Protein AF-A0A1V5PJU8-F1 (afdb_monomer)

Mean predicted aligned error: 11.78 Å

Secondary structure (DSSP, 8-state):
-EEEEEEEEEEEEEEEEEEEEEEETTEEEEEEEEEEEEEEEEEEEEEEE--TTS-HHHHHHH----GGG-----GGGGTTS--PPP-S-TTTTHHHHHHHHHHHHHHHHHHHTTTSEEEPPTTTTTTT---S-SEEEEEE--EEEEEEEETTEEEEEEEETTT--EEE--PPPHHHHHHHHHHHHHHHHHHHHHH----HHHHHHHHHHHHHHHHHHHHHHHHHHHHHHTT-S-HHHHHHHHH-HHHHHHHHHHHHHHTTS---SHHHHHHHHHHHHHHHHHHHHHHHHHH--HHHHHHHHHHHHHHHHHHHHHHHHHHHHHH-TTTS-TTHHHHHHHHHHHHHHHHHHHHHH--SSTHHHHHHHHHHHHHHHHHHHHHHHHHHHHT-BPPP------S-S--

Structure (mmCIF, N/CA/C/O backbone):
data_AF-A0A1V5PJU8-F1
#
_entry.id   AF-A0A1V5PJU8-F1
#
loop_
_atom_site.group_PDB
_atom_site.id
_atom_site.type_symbol
_atom_site.label_atom_id
_atom_site.label_alt_id
_atom_site.label_comp_id
_atom_site.label_asym_id
_atom_site.label_entity_id
_atom_site.label_seq_id
_atom_site.pdbx_PDB_ins_code
_atom_site.Cartn_x
_atom_site.Cartn_y
_atom_site.Cartn_z
_atom_site.occupancy
_atom_site.B_iso_or_equiv
_atom_site.auth_seq_id
_atom_site.auth_comp_id
_atom_site.auth_asym_id
_atom_site.auth_atom_id
_atom_site.pdbx_PDB_model_num
ATOM 1 N N . MET A 1 1 ? -4.504 -4.049 -24.597 1.00 89.31 1 MET A N 1
ATOM 2 C CA . MET A 1 1 ? -4.146 -2.820 -23.858 1.00 89.31 1 MET A CA 1
ATOM 3 C C . MET A 1 1 ? -2.876 -2.240 -24.452 1.00 89.31 1 MET A C 1
ATOM 5 O O . MET A 1 1 ? -1.983 -3.038 -24.724 1.00 89.31 1 MET A O 1
ATOM 9 N N . PRO A 1 2 ? -2.808 -0.923 -24.697 1.00 91.81 2 PRO A N 1
ATOM 10 C CA . PRO A 1 2 ? -1.622 -0.272 -25.250 1.00 91.81 2 PRO A CA 1
ATOM 11 C C . PRO A 1 2 ? -0.581 0.014 -24.148 1.00 91.81 2 PRO A C 1
ATOM 13 O O . PRO A 1 2 ? -0.944 0.320 -23.008 1.00 91.81 2 PRO A O 1
ATOM 16 N N . TYR A 1 3 ? 0.699 -0.153 -24.476 1.00 92.31 3 TYR A N 1
ATOM 17 C CA . TYR A 1 3 ? 1.843 -0.011 -23.575 1.00 92.31 3 TYR A CA 1
ATOM 18 C C . TYR A 1 3 ? 3.027 0.635 -24.297 1.00 92.31 3 TYR A C 1
ATOM 20 O O . TYR A 1 3 ? 3.319 0.312 -25.446 1.00 92.31 3 TYR A O 1
ATOM 28 N N . TRP A 1 4 ? 3.766 1.470 -23.573 1.00 93.56 4 TRP A N 1
ATOM 29 C CA . TRP A 1 4 ? 5.089 1.934 -23.966 1.00 93.56 4 TRP A CA 1
ATOM 30 C C . TRP A 1 4 ? 6.160 0.981 -23.443 1.00 93.56 4 TRP A C 1
ATOM 32 O O . TRP A 1 4 ? 6.187 0.659 -22.253 1.00 93.56 4 TRP A O 1
ATOM 42 N N . LEU A 1 5 ? 7.049 0.553 -24.334 1.00 93.19 5 LEU A N 1
ATOM 43 C CA . LEU A 1 5 ? 8.245 -0.220 -24.020 1.00 93.19 5 LEU A CA 1
ATOM 44 C C . LEU A 1 5 ? 9.469 0.680 -24.109 1.00 93.19 5 LEU A C 1
ATOM 46 O O . LEU A 1 5 ? 9.719 1.273 -25.158 1.00 93.19 5 LEU A O 1
ATOM 50 N N . TYR A 1 6 ? 10.223 0.763 -23.018 1.00 93.06 6 TYR A N 1
ATOM 51 C CA . TYR A 1 6 ? 11.446 1.548 -22.922 1.00 93.06 6 TYR A CA 1
ATOM 52 C C . TYR A 1 6 ? 12.653 0.618 -22.886 1.00 93.06 6 TYR A C 1
ATOM 54 O O . TYR A 1 6 ? 12.766 -0.215 -21.983 1.00 93.06 6 TYR A O 1
ATOM 62 N N . ASP A 1 7 ? 13.560 0.810 -23.838 1.00 92.81 7 ASP A N 1
ATOM 63 C CA . ASP A 1 7 ? 14.871 0.171 -23.840 1.00 92.81 7 ASP A CA 1
ATOM 64 C C . ASP A 1 7 ? 15.888 1.155 -23.251 1.00 92.81 7 ASP A C 1
ATOM 66 O O . ASP A 1 7 ? 15.986 2.304 -23.696 1.00 92.81 7 ASP A O 1
ATOM 70 N N . VAL A 1 8 ? 16.619 0.726 -22.223 1.00 92.12 8 VAL A N 1
ATOM 71 C CA . VAL A 1 8 ? 17.577 1.567 -21.494 1.00 92.12 8 VAL A CA 1
ATOM 72 C C . VAL A 1 8 ? 18.909 0.839 -21.377 1.00 92.12 8 VAL A C 1
ATOM 74 O O . VAL A 1 8 ? 18.978 -0.242 -20.791 1.00 92.12 8 VAL A O 1
ATOM 77 N N . SER A 1 9 ? 19.982 1.444 -21.878 1.00 90.19 9 SER A N 1
ATOM 78 C CA . SER A 1 9 ? 21.347 0.968 -21.668 1.00 90.19 9 SER A CA 1
ATOM 79 C C . SER A 1 9 ? 22.115 1.849 -20.683 1.00 90.19 9 SER A C 1
ATOM 81 O O . SER A 1 9 ? 22.091 3.079 -20.728 1.00 90.19 9 SER A O 1
ATOM 83 N N . ASN A 1 10 ? 22.829 1.190 -19.774 1.00 87.31 10 ASN A N 1
ATOM 84 C CA . ASN A 1 10 ? 23.699 1.802 -18.784 1.00 87.31 10 ASN A CA 1
ATOM 85 C C . ASN A 1 10 ? 25.120 1.295 -19.017 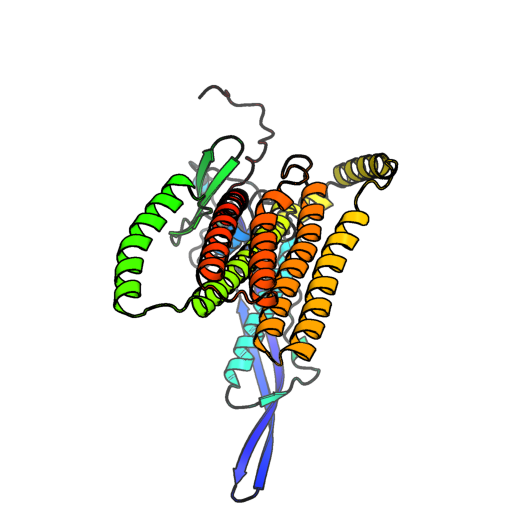1.00 87.31 10 ASN A C 1
ATOM 87 O O . ASN A 1 10 ? 25.461 0.156 -18.683 1.00 87.31 10 ASN A O 1
ATOM 91 N N . LYS A 1 11 ? 25.950 2.161 -19.602 1.00 86.44 11 LYS A N 1
ATOM 92 C CA . LYS A 1 11 ? 27.353 1.882 -19.919 1.00 86.44 11 LYS A CA 1
ATOM 93 C C . LYS A 1 11 ? 28.231 2.895 -19.203 1.00 86.44 11 LYS A C 1
ATOM 95 O O . LYS A 1 11 ? 28.068 4.095 -19.399 1.00 86.44 11 LYS A O 1
ATOM 100 N N . GLY A 1 12 ? 29.157 2.425 -18.375 1.00 83.81 12 GLY A N 1
ATOM 101 C CA . GLY A 1 12 ? 30.032 3.327 -17.634 1.00 83.81 12 GLY A CA 1
ATOM 102 C C . GLY A 1 12 ? 31.040 2.621 -16.742 1.00 83.81 12 GLY A C 1
ATOM 103 O O . GLY A 1 12 ? 30.863 1.467 -16.360 1.00 83.81 12 GLY A O 1
ATOM 104 N N . HIS A 1 13 ? 32.102 3.346 -16.406 1.00 83.31 13 HIS A N 1
ATOM 105 C CA . HIS A 1 13 ? 33.100 2.918 -15.435 1.00 83.31 13 HIS A CA 1
ATOM 106 C C . HIS A 1 13 ? 32.780 3.529 -14.073 1.00 83.31 13 HIS A C 1
ATOM 108 O O . HIS A 1 13 ? 32.611 4.747 -13.964 1.00 83.31 13 HIS A O 1
ATOM 114 N N . VAL A 1 14 ? 32.720 2.704 -13.030 1.00 82.50 14 VAL A N 1
ATOM 115 C CA . VAL A 1 14 ? 32.411 3.151 -11.669 1.00 82.50 14 VAL A CA 1
ATOM 116 C C . VAL A 1 14 ? 33.532 2.809 -10.721 1.00 82.50 14 VAL A C 1
ATOM 118 O O . VAL A 1 14 ? 34.069 1.703 -10.740 1.00 82.50 14 VAL A O 1
ATOM 121 N N . VAL A 1 15 ? 33.836 3.766 -9.847 1.00 81.88 15 VAL A N 1
ATOM 122 C CA . VAL A 1 15 ? 34.813 3.607 -8.778 1.00 81.88 15 VAL A CA 1
ATOM 123 C C . VAL A 1 15 ? 34.144 3.864 -7.431 1.00 81.88 15 VAL A C 1
ATOM 125 O O . VAL A 1 15 ? 33.597 4.944 -7.197 1.00 81.88 15 VAL A O 1
ATOM 128 N N . TYR A 1 16 ? 34.231 2.884 -6.536 1.00 82.31 16 TYR A N 1
ATOM 129 C CA . TYR A 1 16 ? 33.807 2.964 -5.141 1.00 82.31 16 TYR A CA 1
ATOM 130 C C . TYR A 1 16 ? 35.018 2.918 -4.208 1.00 82.31 16 TYR A C 1
ATOM 132 O O . TYR A 1 16 ? 36.013 2.256 -4.495 1.00 82.31 16 TYR A O 1
ATOM 140 N N . GLY A 1 17 ? 34.925 3.595 -3.062 1.00 84.81 17 GLY A N 1
ATOM 141 C CA . GLY A 1 17 ? 35.844 3.339 -1.955 1.00 84.81 17 GLY A CA 1
ATOM 142 C C . GLY A 1 17 ? 35.360 2.117 -1.182 1.00 84.81 17 GLY A C 1
ATOM 143 O O . GLY A 1 17 ? 34.199 2.082 -0.782 1.00 84.81 17 GLY A O 1
ATOM 144 N N . GLY A 1 18 ? 36.214 1.118 -0.987 1.00 86.31 18 GLY A N 1
ATOM 145 C CA . GLY A 1 18 ? 35.917 -0.056 -0.171 1.00 86.31 18 GLY A CA 1
ATOM 146 C C . GLY A 1 18 ? 36.742 -0.052 1.107 1.00 86.31 18 GLY A C 1
ATOM 147 O O . GLY A 1 18 ? 37.959 0.111 1.052 1.00 86.31 18 GLY A O 1
ATOM 148 N N . GLU A 1 19 ? 36.106 -0.268 2.252 1.00 89.44 19 GLU A N 1
ATOM 149 C CA . GLU A 1 19 ? 36.804 -0.475 3.522 1.00 89.44 19 GLU A CA 1
ATOM 150 C C . GLU A 1 19 ? 36.589 -1.894 4.034 1.00 89.44 19 GLU A C 1
ATOM 152 O O . GLU A 1 19 ? 35.493 -2.454 3.946 1.00 89.44 19 GLU A O 1
ATOM 157 N N . LYS A 1 20 ? 37.656 -2.497 4.562 1.00 89.19 20 LYS A N 1
ATOM 158 C CA . LYS A 1 20 ? 37.583 -3.796 5.227 1.00 89.19 20 LYS A CA 1
ATOM 159 C C . LYS A 1 20 ? 38.295 -3.727 6.564 1.00 89.19 20 LYS A C 1
ATOM 161 O O . LYS A 1 20 ? 39.519 -3.635 6.628 1.00 89.19 20 LYS A O 1
ATOM 166 N N . THR A 1 21 ? 37.520 -3.809 7.637 1.00 89.00 21 THR A N 1
ATOM 167 C CA . THR A 1 21 ? 38.063 -3.828 8.992 1.00 89.00 21 THR A CA 1
ATOM 168 C C . THR A 1 21 ? 38.253 -5.261 9.468 1.00 89.00 21 THR A C 1
ATOM 170 O O . THR A 1 21 ? 37.329 -6.074 9.433 1.00 89.00 21 THR A O 1
ATOM 173 N N . HIS A 1 22 ? 39.456 -5.579 9.935 1.00 89.88 22 HIS A N 1
ATOM 174 C CA . HIS A 1 22 ? 39.769 -6.867 10.539 1.00 89.88 22 HIS A CA 1
ATOM 175 C C . HIS A 1 22 ? 40.606 -6.682 11.809 1.00 89.88 22 HIS A C 1
ATOM 177 O O . HIS A 1 22 ? 41.333 -5.701 11.973 1.00 89.88 22 HIS A O 1
ATOM 183 N N . ARG A 1 23 ? 40.488 -7.628 12.746 1.00 90.06 23 ARG A N 1
ATOM 184 C CA . ARG A 1 23 ? 41.245 -7.603 14.002 1.00 90.06 23 ARG A CA 1
ATOM 185 C C . ARG A 1 23 ? 42.467 -8.503 13.891 1.00 90.06 23 ARG A C 1
ATOM 187 O O . ARG A 1 23 ? 42.339 -9.679 13.558 1.00 90.06 23 ARG A O 1
ATOM 194 N N . LYS A 1 24 ? 43.640 -7.969 14.226 1.00 91.31 24 LYS A N 1
ATOM 195 C CA . LYS A 1 24 ? 44.894 -8.726 14.306 1.00 91.31 24 LYS A CA 1
ATOM 196 C C . LYS A 1 24 ? 45.537 -8.479 15.671 1.00 91.31 24 LYS A C 1
ATOM 198 O O . LYS A 1 24 ? 46.161 -7.446 15.896 1.00 91.31 24 LYS A O 1
ATOM 203 N N . GLY A 1 25 ? 45.345 -9.423 16.596 1.00 90.44 25 GLY A N 1
ATOM 204 C CA . GLY A 1 25 ? 45.748 -9.271 18.001 1.00 90.44 25 GLY A CA 1
ATOM 205 C C . GLY A 1 25 ? 44.937 -8.178 18.708 1.00 90.44 25 GLY A C 1
ATOM 206 O O . GLY A 1 25 ? 43.703 -8.230 18.719 1.00 90.44 25 GLY A O 1
ATOM 207 N N . ASP A 1 26 ? 45.629 -7.176 19.250 1.00 90.31 26 ASP A N 1
ATOM 208 C CA . ASP A 1 26 ? 45.021 -6.004 19.904 1.00 90.31 26 ASP A CA 1
ATOM 209 C C . ASP A 1 26 ? 44.732 -4.842 18.944 1.00 90.31 26 ASP A C 1
ATOM 211 O O . ASP A 1 26 ? 44.120 -3.850 19.335 1.00 90.31 26 ASP A O 1
ATOM 215 N N . TYR A 1 27 ? 45.122 -4.967 17.673 1.00 88.88 27 TYR A N 1
ATOM 216 C CA . TYR A 1 27 ? 44.915 -3.927 16.671 1.00 88.88 27 TYR A CA 1
ATOM 217 C C . TYR A 1 27 ? 43.628 -4.159 15.877 1.00 88.88 27 TYR A C 1
ATOM 219 O O . TYR A 1 27 ? 43.361 -5.264 15.391 1.00 88.88 27 TYR A O 1
ATOM 227 N N . LEU A 1 28 ? 42.860 -3.083 15.708 1.00 89.25 28 LEU A N 1
ATOM 228 C CA . LEU A 1 28 ? 41.808 -2.967 14.705 1.00 89.25 28 LEU A CA 1
ATOM 229 C C . LEU A 1 28 ? 42.429 -2.311 13.466 1.00 89.25 28 LEU A C 1
ATOM 231 O O . LEU A 1 28 ? 42.835 -1.153 13.528 1.00 89.25 28 LEU A O 1
ATOM 235 N N . ILE A 1 29 ? 42.557 -3.065 12.376 1.00 88.19 29 ILE A N 1
ATOM 236 C CA . ILE A 1 29 ? 43.159 -2.593 11.124 1.00 88.19 29 ILE A CA 1
ATOM 237 C C . ILE A 1 29 ? 42.033 -2.381 10.115 1.00 88.19 29 ILE A C 1
ATOM 239 O O . ILE A 1 29 ? 41.225 -3.285 9.897 1.00 88.19 29 ILE A O 1
ATOM 243 N N . THR A 1 30 ? 41.983 -1.196 9.510 1.00 90.56 30 THR A N 1
ATOM 244 C CA . THR A 1 30 ? 41.060 -0.871 8.416 1.00 90.56 30 THR A CA 1
ATOM 245 C C . THR A 1 30 ? 41.864 -0.724 7.134 1.00 90.56 30 THR A C 1
ATOM 247 O O . THR A 1 30 ? 42.655 0.207 7.000 1.00 90.56 30 THR A O 1
ATOM 250 N N . ASP A 1 31 ? 41.665 -1.654 6.204 1.00 90.00 31 ASP A N 1
ATOM 251 C CA . ASP A 1 31 ? 42.268 -1.598 4.877 1.00 90.00 31 ASP A CA 1
ATOM 252 C C . ASP A 1 31 ? 41.368 -0.775 3.948 1.00 90.00 31 ASP A C 1
ATOM 254 O O . ASP A 1 31 ? 40.155 -1.004 3.888 1.00 90.00 31 ASP A O 1
ATOM 258 N N . HIS A 1 32 ? 41.965 0.169 3.219 1.00 89.75 32 HIS A N 1
ATOM 259 C CA . HIS A 1 32 ? 41.277 0.996 2.230 1.00 89.75 32 HIS A CA 1
ATOM 260 C C . HIS A 1 32 ? 41.597 0.497 0.818 1.00 89.75 32 HIS A C 1
ATOM 262 O O . HIS A 1 32 ? 42.764 0.341 0.457 1.00 89.75 32 HIS A O 1
ATOM 268 N N . TYR A 1 33 ? 40.558 0.281 0.016 1.00 86.88 33 TYR A N 1
ATOM 269 C CA . TYR A 1 33 ? 40.639 -0.188 -1.363 1.00 86.88 33 TYR A CA 1
ATOM 270 C C . TYR A 1 33 ? 39.926 0.784 -2.303 1.00 86.88 33 TYR A C 1
ATOM 272 O O . TYR A 1 33 ? 38.872 1.325 -1.967 1.00 86.88 33 TYR A O 1
ATOM 280 N N . ASP A 1 34 ? 40.460 0.936 -3.512 1.00 86.19 34 ASP A N 1
ATOM 281 C CA . ASP A 1 34 ? 39.734 1.525 -4.635 1.00 86.19 34 ASP A CA 1
ATOM 282 C C . ASP A 1 34 ? 39.131 0.383 -5.463 1.00 86.19 34 ASP A C 1
ATOM 284 O O . ASP A 1 34 ? 39.838 -0.394 -6.107 1.00 86.19 34 ASP A O 1
ATOM 288 N N . LEU A 1 35 ? 37.809 0.252 -5.405 1.00 85.38 35 LEU A N 1
ATOM 289 C CA . LEU A 1 35 ? 37.050 -0.763 -6.123 1.00 85.38 35 LEU A CA 1
ATOM 290 C C . LEU A 1 35 ? 36.600 -0.173 -7.457 1.00 85.38 35 LEU A C 1
ATOM 292 O O . LEU A 1 35 ? 35.861 0.806 -7.470 1.00 85.38 35 LEU A O 1
ATOM 296 N N . SER A 1 36 ? 37.028 -0.757 -8.572 1.00 85.56 36 SER A N 1
ATOM 297 C CA . SER A 1 36 ? 36.631 -0.327 -9.916 1.00 85.56 36 SER A CA 1
ATOM 298 C C . SER A 1 36 ? 35.821 -1.412 -10.621 1.00 85.56 36 SER A C 1
ATOM 300 O O . SER A 1 36 ? 36.073 -2.605 -10.443 1.00 85.56 36 SER A O 1
ATOM 302 N N . CYS A 1 37 ? 34.816 -1.004 -11.392 1.00 84.75 37 CYS A N 1
ATOM 303 C CA . CYS A 1 37 ? 33.975 -1.900 -12.174 1.00 84.75 37 CYS A CA 1
ATOM 304 C C . CYS A 1 37 ? 33.546 -1.225 -13.476 1.00 84.75 37 CYS A C 1
ATOM 306 O O . CYS A 1 37 ? 33.022 -0.111 -13.468 1.00 84.75 37 CYS A O 1
ATOM 308 N N . ASP A 1 38 ? 33.744 -1.933 -14.585 1.00 87.75 38 ASP A N 1
ATOM 309 C CA . ASP A 1 38 ? 33.145 -1.597 -15.870 1.00 87.75 38 ASP A CA 1
ATOM 310 C C . ASP A 1 38 ? 31.752 -2.215 -15.958 1.00 87.75 38 ASP A C 1
ATOM 312 O O . ASP A 1 38 ? 31.575 -3.425 -15.793 1.00 87.75 38 ASP A O 1
ATOM 316 N N . VAL A 1 39 ? 30.758 -1.372 -16.214 1.00 87.31 39 VAL A N 1
ATOM 317 C CA . VAL A 1 39 ? 29.354 -1.758 -16.281 1.00 87.31 39 VAL A CA 1
ATOM 318 C C . VAL A 1 39 ? 28.876 -1.639 -17.716 1.00 87.31 39 VAL A C 1
ATOM 320 O O . VAL A 1 39 ? 29.002 -0.590 -18.348 1.00 87.31 39 VAL A O 1
ATOM 323 N N . ASN A 1 40 ? 28.296 -2.728 -18.210 1.00 89.94 40 ASN A N 1
ATOM 324 C CA . ASN A 1 40 ? 27.543 -2.770 -19.451 1.00 89.94 40 ASN A CA 1
ATOM 325 C C . ASN A 1 40 ? 26.231 -3.510 -19.176 1.00 89.94 40 ASN A C 1
ATOM 327 O O . ASN A 1 40 ? 26.202 -4.741 -19.169 1.00 89.94 40 ASN A O 1
ATOM 331 N N . ALA A 1 41 ? 25.184 -2.755 -18.854 1.00 88.94 41 ALA A N 1
ATOM 332 C CA . ALA A 1 41 ? 23.857 -3.280 -18.570 1.00 88.94 41 ALA A CA 1
ATOM 333 C C . ALA A 1 41 ? 22.870 -2.778 -19.625 1.00 88.94 41 ALA A C 1
ATOM 335 O O . ALA A 1 41 ? 22.830 -1.586 -19.919 1.00 88.94 41 ALA A O 1
ATOM 336 N N . GLU A 1 42 ? 22.070 -3.682 -20.175 1.00 90.44 42 GLU A N 1
ATOM 337 C CA . GLU A 1 42 ? 21.022 -3.379 -21.149 1.00 90.44 42 GLU A CA 1
ATOM 338 C C . GLU A 1 42 ? 19.699 -3.921 -20.597 1.00 90.44 42 GLU A C 1
ATOM 340 O O . GLU A 1 42 ? 19.632 -5.056 -20.115 1.00 90.44 42 GLU A O 1
ATOM 345 N N . TYR A 1 43 ? 18.674 -3.071 -20.590 1.00 89.88 43 TYR A N 1
ATOM 346 C CA . TYR A 1 43 ? 17.336 -3.378 -20.100 1.00 89.88 43 TYR A CA 1
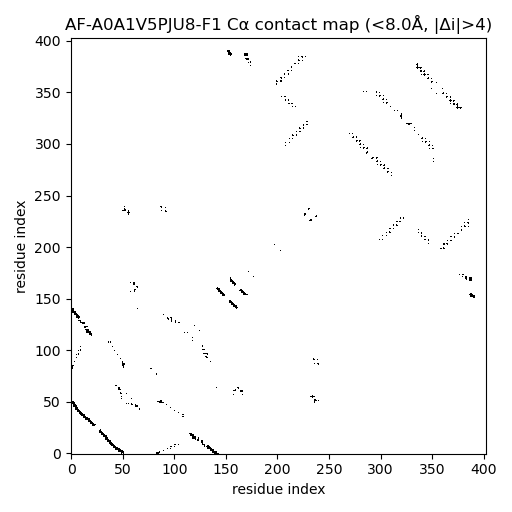ATOM 347 C C . TYR A 1 43 ? 16.348 -3.192 -21.241 1.00 89.88 43 TYR A C 1
ATOM 349 O O . TYR A 1 43 ? 16.024 -2.060 -21.598 1.00 89.88 43 TYR A O 1
ATOM 357 N N . ASP A 1 44 ? 15.862 -4.304 -21.783 1.00 88.75 44 ASP A N 1
ATOM 358 C CA . ASP A 1 44 ? 14.941 -4.298 -22.915 1.00 88.75 44 ASP A CA 1
ATOM 359 C C . ASP A 1 44 ? 13.483 -4.396 -22.453 1.00 88.75 44 ASP A C 1
ATOM 361 O O . ASP A 1 44 ? 13.115 -5.259 -21.648 1.00 88.75 44 ASP A O 1
ATOM 365 N N . GLY A 1 45 ? 12.644 -3.524 -23.008 1.00 87.19 45 GLY A N 1
ATOM 366 C CA . GLY A 1 45 ? 11.193 -3.556 -22.884 1.00 87.19 45 GLY A CA 1
ATOM 367 C C . GLY A 1 45 ? 10.647 -3.369 -21.470 1.00 87.19 45 GLY A C 1
ATOM 368 O O . GLY A 1 45 ? 9.714 -4.068 -21.069 1.00 87.19 45 GLY A O 1
ATOM 369 N N . ILE A 1 46 ? 11.171 -2.391 -20.725 1.00 90.56 46 ILE A N 1
ATOM 370 C CA . ILE A 1 46 ? 10.512 -1.915 -19.501 1.00 90.56 46 ILE A CA 1
ATOM 371 C C . ILE A 1 46 ? 9.139 -1.363 -19.901 1.00 90.56 46 ILE A C 1
ATOM 373 O O . ILE A 1 46 ? 9.066 -0.394 -20.653 1.00 90.56 46 ILE A O 1
ATOM 377 N N . SER A 1 47 ? 8.052 -1.979 -19.431 1.00 90.88 47 SER A N 1
ATOM 378 C CA . SER A 1 47 ? 6.700 -1.681 -19.915 1.00 90.88 47 SER A CA 1
ATOM 379 C C . SER A 1 47 ? 5.883 -0.820 -18.951 1.00 90.88 47 SER A C 1
ATOM 381 O O . SER A 1 47 ? 5.737 -1.185 -17.784 1.00 90.88 47 SER A O 1
ATOM 383 N N . TYR A 1 48 ? 5.264 0.242 -19.466 1.00 91.44 48 TYR A N 1
ATOM 384 C CA . TYR A 1 48 ? 4.245 1.044 -18.776 1.00 91.44 48 TYR A CA 1
ATOM 385 C C . TYR A 1 48 ? 3.005 1.180 -19.652 1.00 91.44 48 TYR A C 1
ATOM 387 O O . TYR A 1 48 ? 3.129 1.230 -20.874 1.00 91.44 48 TYR A O 1
ATOM 395 N N . ASP A 1 49 ? 1.811 1.200 -19.066 1.00 91.88 49 ASP A N 1
ATOM 396 C CA . ASP A 1 49 ? 0.602 1.396 -19.859 1.00 91.88 49 ASP A CA 1
ATOM 397 C C . ASP A 1 49 ? 0.548 2.807 -20.430 1.00 91.88 49 ASP A C 1
ATOM 399 O O . ASP A 1 49 ? 1.051 3.770 -19.855 1.00 91.88 49 ASP A O 1
ATOM 403 N N . SER A 1 50 ? -0.070 2.917 -21.598 1.00 89.94 50 SER A N 1
ATOM 404 C CA . SER A 1 50 ? -0.227 4.189 -22.294 1.00 89.94 50 SER A CA 1
ATOM 405 C C . SER A 1 50 ? -1.674 4.688 -22.281 1.00 89.94 50 SER A C 1
ATOM 407 O O . SER A 1 50 ? -2.069 5.482 -23.135 1.00 89.94 50 SER A O 1
ATOM 409 N N . SER A 1 51 ? -2.470 4.221 -21.308 1.00 88.88 51 SER A N 1
ATOM 410 C CA . SER A 1 51 ? -3.896 4.520 -21.171 1.00 88.88 51 SER A CA 1
ATOM 411 C C . SER A 1 51 ? -4.201 5.242 -19.858 1.00 88.88 51 SER A C 1
ATOM 413 O O . SER A 1 51 ? -4.211 4.638 -18.798 1.00 88.88 51 SER A O 1
ATOM 415 N N . SER A 1 52 ? -4.593 6.511 -19.927 1.00 85.19 52 SER A N 1
ATOM 416 C CA . SER A 1 52 ? -4.968 7.339 -18.770 1.00 85.19 52 SER A CA 1
ATOM 417 C C . SER A 1 52 ? -6.217 6.854 -18.025 1.00 85.19 52 SER A C 1
ATOM 419 O O . SER A 1 52 ? -6.503 7.294 -16.912 1.00 85.19 52 SER A O 1
ATOM 421 N N . THR A 1 53 ? -7.023 6.006 -18.667 1.00 82.19 53 THR A N 1
ATOM 422 C CA . THR A 1 53 ? -8.202 5.379 -18.055 1.00 82.19 53 THR A CA 1
ATOM 423 C C . THR A 1 53 ? -7.853 4.116 -17.286 1.00 82.19 53 THR A C 1
ATOM 425 O O . THR A 1 53 ? -8.650 3.667 -16.454 1.00 82.19 53 THR A O 1
ATOM 428 N N . PHE A 1 54 ? -6.696 3.527 -17.582 1.00 84.38 54 PHE A N 1
ATOM 429 C CA . PHE A 1 54 ? -6.176 2.398 -16.848 1.00 84.38 54 PHE A CA 1
ATOM 430 C C . PHE A 1 54 ? -5.351 2.902 -15.663 1.00 84.38 54 PHE A C 1
ATOM 432 O O . PHE A 1 54 ? -4.732 3.951 -15.710 1.00 84.38 54 PHE A O 1
ATOM 439 N N . ASP A 1 55 ? -5.455 2.203 -14.539 1.00 84.44 55 ASP A N 1
ATOM 440 C CA . ASP A 1 55 ? -4.865 2.656 -13.280 1.00 84.44 55 ASP A CA 1
ATOM 441 C C . ASP A 1 55 ? -3.437 2.125 -13.167 1.00 84.44 55 ASP A C 1
ATOM 443 O O . ASP A 1 55 ? -3.245 0.906 -13.187 1.00 84.44 55 ASP A O 1
ATOM 447 N N . ASP A 1 56 ? -2.470 3.031 -12.985 1.00 87.69 56 ASP A N 1
ATOM 448 C CA . ASP A 1 56 ? -1.031 2.736 -12.877 1.00 87.69 56 ASP A CA 1
ATOM 449 C C . ASP A 1 56 ? -0.728 1.604 -11.875 1.00 87.69 56 ASP A C 1
ATOM 451 O O . ASP A 1 56 ? 0.132 0.750 -12.109 1.00 87.69 56 ASP A O 1
ATOM 455 N N . HIS A 1 57 ? -1.440 1.554 -10.742 1.00 87.19 57 HIS A N 1
ATOM 456 C CA . HIS A 1 57 ? -1.262 0.489 -9.752 1.00 87.19 57 HIS A CA 1
ATOM 457 C C . HIS A 1 57 ? -1.690 -0.874 -10.314 1.00 87.19 57 HIS A C 1
ATOM 459 O O . HIS A 1 57 ? -0.958 -1.854 -10.225 1.00 87.19 57 HIS A O 1
ATOM 465 N N . THR A 1 58 ? -2.865 -0.946 -10.933 1.00 87.31 58 THR A N 1
ATOM 466 C CA . THR A 1 58 ? -3.366 -2.180 -11.555 1.00 87.31 58 THR A CA 1
ATOM 467 C C . THR A 1 58 ? -2.462 -2.626 -12.698 1.00 87.31 58 THR A C 1
ATOM 469 O O . THR A 1 58 ? -2.148 -3.810 -12.808 1.00 87.31 58 THR A O 1
ATOM 472 N N . SER A 1 59 ? -2.030 -1.673 -13.524 1.00 88.75 59 SER A N 1
ATOM 473 C CA . SER A 1 59 ? -1.122 -1.893 -14.642 1.00 88.75 59 SER A CA 1
ATOM 474 C C . SER A 1 59 ? 0.218 -2.446 -14.181 1.00 88.75 59 SER A C 1
ATOM 476 O O . SER A 1 59 ? 0.618 -3.516 -14.632 1.00 88.75 59 SER A O 1
ATOM 478 N N . SER A 1 60 ? 0.870 -1.784 -13.223 1.00 87.81 60 SER A N 1
ATOM 479 C CA . SER A 1 60 ? 2.182 -2.198 -12.713 1.00 87.81 60 SER A CA 1
ATOM 480 C C . SER A 1 60 ? 2.174 -3.601 -12.106 1.00 87.81 60 SER A C 1
ATOM 482 O O . SER A 1 60 ? 3.128 -4.347 -12.305 1.00 87.81 60 SER A O 1
ATOM 484 N N . VAL A 1 61 ? 1.087 -4.012 -11.441 1.00 89.06 61 VAL A N 1
ATOM 485 C CA . VAL A 1 61 ? 0.951 -5.382 -10.913 1.00 89.06 61 VAL A CA 1
ATOM 486 C C . VAL A 1 61 ? 0.904 -6.423 -12.035 1.00 89.06 61 VAL A C 1
ATOM 488 O O . VAL A 1 61 ? 1.448 -7.516 -11.877 1.00 89.06 61 VAL A O 1
ATOM 491 N N . ILE A 1 62 ? 0.269 -6.109 -13.168 1.00 89.75 62 ILE A N 1
ATOM 492 C CA . ILE A 1 62 ? 0.146 -7.041 -14.298 1.00 89.75 62 ILE A CA 1
ATOM 493 C C . ILE A 1 62 ? 1.266 -6.893 -15.345 1.00 89.75 62 ILE A C 1
ATOM 495 O O . ILE A 1 62 ? 1.359 -7.740 -16.231 1.00 89.75 62 ILE A O 1
ATOM 499 N N . ALA A 1 63 ? 2.122 -5.869 -15.261 1.00 81.50 63 ALA A N 1
ATOM 500 C CA . ALA A 1 63 ? 3.067 -5.442 -16.305 1.00 81.50 63 ALA A CA 1
ATOM 501 C C . ALA A 1 63 ? 4.336 -6.314 -16.466 1.00 81.50 63 ALA A C 1
ATOM 503 O O . ALA A 1 63 ? 5.397 -5.823 -16.830 1.00 81.50 63 ALA A O 1
ATOM 504 N N . HIS A 1 64 ? 4.262 -7.625 -16.234 1.00 82.75 64 HIS A N 1
ATOM 505 C CA . HIS A 1 64 ? 5.407 -8.539 -16.382 1.00 82.75 64 HIS A CA 1
ATOM 506 C C . HIS A 1 64 ? 5.323 -9.366 -17.673 1.00 82.75 64 HIS A C 1
ATOM 508 O O . HIS A 1 64 ? 5.173 -10.592 -17.638 1.00 82.75 64 HIS A O 1
ATOM 514 N N . TYR A 1 65 ? 5.379 -8.696 -18.822 1.00 85.19 65 TYR A N 1
ATOM 515 C CA . TYR A 1 65 ? 5.330 -9.357 -20.127 1.00 85.19 65 TYR A CA 1
ATOM 516 C C . TYR A 1 65 ? 6.708 -9.848 -20.563 1.00 85.19 65 TYR A C 1
ATOM 518 O O . TYR A 1 65 ? 7.726 -9.203 -20.319 1.00 85.19 65 TYR A O 1
ATOM 526 N N . LYS A 1 66 ? 6.753 -10.997 -21.241 1.00 85.56 66 LYS A N 1
ATOM 527 C CA . LYS A 1 66 ? 8.001 -11.481 -21.836 1.00 85.56 66 LYS A CA 1
ATOM 528 C C . LYS A 1 66 ? 8.188 -10.840 -23.204 1.00 85.56 66 LYS A C 1
ATOM 530 O O . LYS A 1 66 ? 7.626 -11.294 -24.200 1.00 85.56 66 LYS A O 1
ATOM 535 N N . VAL A 1 67 ? 9.025 -9.813 -23.231 1.00 83.06 67 VAL A N 1
ATOM 536 C CA . VAL A 1 67 ? 9.369 -9.012 -24.415 1.00 83.06 67 VAL A CA 1
ATOM 537 C C . VAL A 1 67 ? 10.003 -9.874 -25.524 1.00 83.06 67 VAL A C 1
ATOM 539 O O . VAL A 1 67 ? 9.757 -9.661 -26.706 1.00 83.06 67 VAL A O 1
ATOM 542 N N . ASN A 1 68 ? 10.722 -10.940 -25.160 1.00 83.75 68 ASN A N 1
ATOM 543 C CA . ASN A 1 68 ? 11.372 -11.852 -26.114 1.00 83.75 68 ASN A CA 1
ATOM 544 C C . ASN A 1 68 ? 10.389 -12.651 -26.990 1.00 83.75 68 ASN A C 1
ATOM 546 O O . ASN A 1 68 ? 10.782 -13.190 -28.020 1.00 83.75 68 ASN A O 1
ATOM 550 N N . GLU A 1 69 ? 9.126 -12.769 -26.572 1.00 86.06 69 GLU A N 1
ATOM 551 C CA . GLU A 1 69 ? 8.082 -13.512 -27.290 1.00 86.06 69 GLU A CA 1
ATOM 552 C C . GLU A 1 69 ? 7.182 -12.578 -28.133 1.00 86.06 69 GLU A C 1
ATOM 554 O O . GLU A 1 69 ? 6.140 -13.008 -28.636 1.00 86.06 69 GLU A O 1
ATOM 559 N N . MET A 1 70 ? 7.554 -11.298 -28.283 1.00 87.19 70 MET A N 1
ATOM 560 C CA . MET A 1 70 ? 6.776 -10.326 -29.053 1.00 87.19 70 MET A CA 1
ATOM 561 C C . MET A 1 70 ? 6.728 -10.670 -30.543 1.00 87.19 70 MET A C 1
ATOM 563 O O . MET A 1 70 ? 7.688 -11.160 -31.136 1.00 87.19 70 MET A O 1
ATOM 567 N N . LYS A 1 71 ? 5.580 -10.379 -31.157 1.00 90.62 71 LYS A N 1
ATOM 568 C CA . LYS A 1 71 ? 5.332 -10.559 -32.589 1.00 90.62 71 LYS A CA 1
ATOM 569 C C . LYS A 1 71 ? 5.123 -9.207 -33.246 1.00 90.62 71 LYS A C 1
ATOM 571 O O . LYS A 1 71 ? 4.612 -8.285 -32.615 1.00 90.62 71 LYS A O 1
ATOM 576 N N . GLU A 1 72 ? 5.472 -9.122 -34.524 1.00 91.56 72 GLU A N 1
ATOM 577 C CA . GLU A 1 72 ? 5.163 -7.949 -35.335 1.0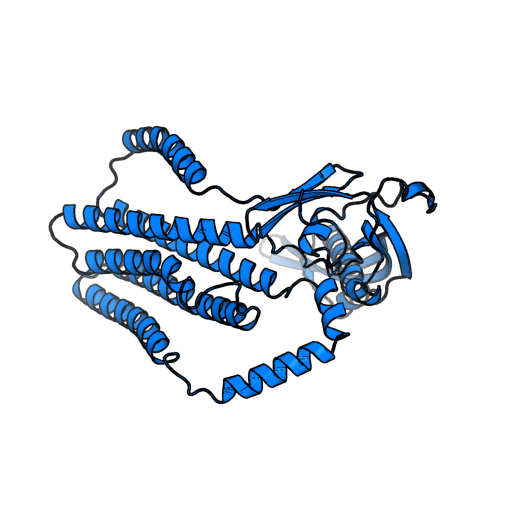0 91.56 72 GLU A CA 1
ATOM 578 C C . GLU A 1 72 ? 3.649 -7.720 -35.370 1.00 91.56 72 GLU A C 1
ATOM 580 O O . GLU A 1 72 ? 2.863 -8.657 -35.550 1.00 91.56 72 GLU A O 1
ATOM 585 N N . PHE A 1 73 ? 3.238 -6.474 -35.147 1.00 89.88 73 PHE A N 1
ATOM 586 C CA . PHE A 1 73 ? 1.832 -6.126 -35.069 1.00 89.88 73 PHE A CA 1
ATOM 587 C C . PHE A 1 73 ? 1.142 -6.330 -36.420 1.00 89.88 73 PHE A C 1
ATOM 589 O O . PHE A 1 73 ? 1.592 -5.849 -37.457 1.00 89.88 73 PHE A O 1
ATOM 596 N N . THR A 1 74 ? -0.012 -6.994 -36.392 1.00 91.12 74 THR A N 1
ATOM 597 C CA . THR A 1 74 ? -0.928 -7.068 -37.528 1.00 91.12 74 THR A CA 1
ATOM 598 C C . THR A 1 74 ? -2.335 -6.701 -37.055 1.00 91.12 74 THR A C 1
ATOM 600 O O . THR A 1 74 ? -2.738 -7.135 -35.972 1.00 91.12 74 THR A O 1
ATOM 603 N N . PRO A 1 75 ? -3.128 -5.954 -37.848 1.00 89.38 75 PRO A N 1
ATOM 604 C CA . PRO A 1 75 ? -4.492 -5.579 -37.463 1.00 89.38 75 PRO A CA 1
ATOM 605 C C . PRO A 1 75 ? -5.398 -6.770 -37.119 1.00 89.38 75 PRO A C 1
ATOM 607 O O . PRO A 1 75 ? -6.337 -6.628 -36.339 1.00 89.38 75 PRO A O 1
ATOM 610 N N . ALA A 1 76 ? -5.094 -7.959 -37.654 1.00 91.19 76 ALA A N 1
ATOM 611 C CA . ALA A 1 76 ? -5.809 -9.196 -37.356 1.00 91.19 76 ALA A CA 1
ATOM 612 C C . ALA A 1 76 ? -5.791 -9.566 -35.861 1.00 91.19 76 ALA A C 1
ATOM 614 O O . ALA A 1 76 ? -6.736 -10.192 -35.388 1.00 91.19 76 ALA A O 1
ATOM 615 N N . PHE A 1 77 ? -4.774 -9.148 -35.094 1.00 88.06 77 PHE A N 1
ATOM 616 C CA . PHE A 1 77 ? -4.726 -9.388 -33.645 1.00 88.06 77 PHE A CA 1
ATOM 617 C C . PHE A 1 77 ? -5.812 -8.646 -32.861 1.00 88.06 77 PHE A C 1
ATOM 619 O O . PHE A 1 77 ? -6.117 -9.035 -31.737 1.00 88.06 77 PHE A O 1
ATOM 626 N N . LEU A 1 78 ? -6.409 -7.598 -33.434 1.00 87.50 78 LEU A N 1
ATOM 627 C CA . LEU A 1 78 ? -7.486 -6.847 -32.788 1.00 87.50 78 LEU A CA 1
ATOM 628 C C . LEU A 1 78 ? -8.861 -7.489 -33.007 1.00 87.50 78 LEU A C 1
ATOM 630 O O . LEU A 1 78 ? -9.819 -7.158 -32.309 1.00 87.50 78 LEU A O 1
ATOM 634 N N . CYS A 1 79 ? -8.985 -8.413 -33.963 1.00 88.19 79 CYS A N 1
ATOM 635 C CA . CYS A 1 79 ? -10.250 -9.071 -34.253 1.00 88.19 79 CYS A CA 1
ATOM 636 C C . CYS A 1 79 ? -10.713 -9.900 -33.045 1.00 88.19 79 CYS A C 1
ATOM 638 O O . CYS A 1 79 ? -10.061 -10.861 -32.648 1.00 88.19 79 CYS A O 1
ATOM 640 N N . GLY A 1 80 ? -11.863 -9.532 -32.472 1.00 84.94 80 GLY A N 1
ATOM 641 C CA . GLY A 1 80 ? -12.440 -10.203 -31.303 1.00 84.94 80 GLY A CA 1
ATOM 642 C C . GLY A 1 80 ? -11.969 -9.665 -29.948 1.00 84.94 80 GLY A C 1
ATOM 643 O O . GLY A 1 80 ? -12.463 -10.130 -28.924 1.00 84.94 80 GLY A O 1
ATOM 644 N N . PHE A 1 81 ? -11.080 -8.666 -29.922 1.00 85.19 81 PHE A N 1
ATOM 645 C CA . PHE A 1 81 ? -10.637 -8.001 -28.697 1.00 85.19 81 PHE A CA 1
ATOM 646 C C . PHE A 1 81 ? -11.170 -6.571 -28.611 1.00 85.19 81 PHE A C 1
ATOM 648 O O . PHE A 1 81 ? -11.284 -5.863 -29.611 1.00 85.19 81 PHE A O 1
ATOM 655 N N . TYR A 1 82 ? -11.462 -6.125 -27.389 1.00 84.00 82 TYR A N 1
ATOM 656 C CA . TYR A 1 82 ? -11.618 -4.702 -27.114 1.00 84.00 82 TYR A CA 1
ATOM 657 C C . TYR A 1 82 ? -10.225 -4.069 -27.030 1.00 84.00 82 TYR A C 1
ATOM 659 O O . TYR A 1 82 ? -9.364 -4.536 -26.280 1.00 84.00 82 TYR A O 1
ATOM 667 N N . ALA A 1 83 ? -9.996 -3.035 -27.833 1.00 84.06 83 ALA A N 1
ATOM 668 C CA . ALA A 1 83 ? -8.702 -2.391 -27.983 1.00 84.06 83 ALA A CA 1
ATOM 669 C C . ALA A 1 83 ? -8.844 -0.882 -27.773 1.00 84.06 83 ALA A C 1
ATOM 671 O O . ALA A 1 83 ? -9.579 -0.220 -28.504 1.00 84.06 83 ALA A O 1
ATOM 672 N N . ASP A 1 84 ? -8.120 -0.360 -26.786 1.00 80.56 84 ASP A N 1
ATOM 673 C CA . ASP A 1 84 ? -7.969 1.076 -26.568 1.00 80.56 84 ASP A CA 1
ATOM 674 C C . ASP A 1 84 ? -6.735 1.610 -27.304 1.00 80.56 84 ASP A C 1
ATOM 676 O O . ASP A 1 84 ? -5.776 0.874 -27.558 1.00 80.56 84 ASP A O 1
ATOM 680 N N . MET A 1 85 ? -6.772 2.901 -27.637 1.00 84.50 85 MET A N 1
ATOM 681 C CA . MET A 1 85 ? -5.635 3.629 -28.202 1.00 84.50 85 MET A CA 1
ATOM 682 C C . MET A 1 85 ? -4.798 4.263 -27.091 1.00 84.50 85 MET A C 1
ATOM 684 O O . MET A 1 85 ? -5.330 4.625 -26.041 1.00 84.50 85 MET A O 1
ATOM 688 N N . SER A 1 86 ? -3.501 4.427 -27.354 1.00 87.25 86 SER A N 1
ATOM 689 C CA . SER A 1 86 ? -2.602 5.196 -26.495 1.00 87.25 86 SER A CA 1
ATOM 690 C C . SER A 1 86 ? -3.070 6.651 -26.403 1.00 87.25 86 SER A C 1
ATOM 692 O O . SER A 1 86 ? -3.239 7.313 -27.428 1.00 87.25 86 SER A O 1
ATOM 694 N N . ASP A 1 87 ? -3.256 7.158 -25.188 1.00 88.12 87 ASP A N 1
ATOM 695 C CA . ASP A 1 87 ? -3.623 8.553 -24.916 1.00 88.12 87 ASP A CA 1
ATOM 696 C C . ASP A 1 87 ? -2.679 9.255 -23.924 1.00 88.12 87 ASP A C 1
ATOM 698 O O . ASP A 1 87 ? -2.840 10.451 -23.667 1.00 88.12 87 ASP A O 1
ATOM 702 N N . VAL A 1 88 ? -1.678 8.534 -23.410 1.00 87.88 88 VAL A N 1
ATOM 703 C CA . VAL A 1 88 ? -0.582 9.071 -22.598 1.00 87.88 88 VAL A CA 1
ATOM 704 C C . VAL A 1 88 ? 0.685 9.169 -23.444 1.00 87.88 88 VAL A C 1
ATOM 706 O O . VAL A 1 88 ? 1.056 8.223 -24.141 1.00 87.88 88 VAL A O 1
ATOM 709 N N . ASP A 1 89 ? 1.359 10.316 -23.374 1.00 90.25 89 ASP A N 1
ATOM 710 C CA . ASP A 1 89 ? 2.613 10.549 -24.091 1.00 90.25 89 ASP A CA 1
ATOM 711 C C . ASP A 1 89 ? 3.773 9.727 -23.508 1.00 90.25 89 ASP A C 1
ATOM 713 O O . ASP A 1 89 ? 3.874 9.538 -22.292 1.00 90.25 89 ASP A O 1
ATOM 717 N N . SER A 1 90 ? 4.693 9.278 -24.364 1.00 89.69 90 SER A N 1
ATOM 718 C CA . SER A 1 90 ? 5.812 8.434 -23.938 1.00 89.69 90 SER A CA 1
ATOM 719 C C . SER A 1 90 ? 6.778 9.136 -22.979 1.00 89.69 90 SER A C 1
ATOM 721 O O . SER A 1 90 ? 7.467 8.461 -22.215 1.00 89.69 90 SER A O 1
ATOM 723 N N . SER A 1 91 ? 6.840 10.471 -22.976 1.00 89.88 91 SER A N 1
ATOM 724 C CA . SER A 1 91 ? 7.715 11.217 -22.060 1.00 89.88 91 SER A CA 1
ATOM 725 C C . SER A 1 91 ? 7.276 11.138 -20.591 1.00 89.88 91 SER A C 1
ATOM 727 O O . SER A 1 91 ? 8.079 11.400 -19.696 1.00 89.88 91 SER A O 1
ATOM 729 N N . VAL A 1 92 ? 6.026 10.742 -20.314 1.00 89.94 92 VAL A N 1
ATOM 730 C CA . VAL A 1 92 ? 5.460 10.711 -18.954 1.00 89.94 92 VAL A CA 1
ATOM 731 C C . VAL A 1 92 ? 6.136 9.652 -18.077 1.00 89.94 92 VAL A C 1
ATOM 733 O O . VAL A 1 92 ? 6.455 9.928 -16.919 1.00 89.94 92 VAL A O 1
ATOM 736 N N . TYR A 1 93 ? 6.379 8.452 -18.614 1.00 90.56 93 TYR A N 1
ATOM 737 C CA . TYR A 1 93 ? 6.966 7.335 -17.857 1.00 90.56 93 TYR A CA 1
ATOM 738 C C . TYR A 1 93 ? 8.467 7.133 -18.101 1.00 90.56 93 TYR A C 1
ATOM 740 O O . TYR A 1 93 ? 9.100 6.381 -17.359 1.00 90.56 93 TYR A O 1
ATOM 748 N N . GLU A 1 94 ? 9.069 7.835 -19.063 1.00 90.94 94 GLU A N 1
ATOM 749 C CA . GLU A 1 94 ? 10.503 7.734 -19.369 1.00 90.94 94 GLU A CA 1
ATOM 750 C C . GLU A 1 94 ? 11.418 8.000 -18.148 1.00 90.94 94 GLU A C 1
ATOM 752 O O . GLU A 1 94 ? 12.337 7.205 -17.909 1.00 90.94 94 GLU A O 1
ATOM 757 N N . PRO A 1 95 ? 11.163 9.018 -17.295 1.00 91.19 95 PRO A N 1
ATOM 758 C CA . PRO A 1 95 ? 11.964 9.224 -16.088 1.00 91.19 95 PRO A CA 1
ATOM 759 C C . PRO A 1 95 ? 11.861 8.057 -15.097 1.00 91.19 95 PRO A C 1
ATOM 761 O O . PRO A 1 95 ? 12.853 7.680 -14.482 1.00 91.19 95 PRO A O 1
ATOM 764 N N . LYS A 1 96 ? 10.678 7.439 -14.965 1.00 89.69 96 LYS A N 1
ATOM 765 C CA . LYS A 1 96 ? 10.499 6.265 -14.095 1.00 89.69 96 LYS A CA 1
ATOM 766 C C . LYS A 1 96 ? 11.204 5.034 -14.662 1.00 89.69 96 LYS A C 1
ATOM 768 O O . LYS A 1 96 ? 11.806 4.275 -13.908 1.00 89.69 96 LYS A O 1
ATOM 773 N N . ALA A 1 97 ? 11.138 4.824 -15.977 1.00 89.94 97 ALA A N 1
ATOM 774 C CA . ALA A 1 97 ? 11.816 3.712 -16.639 1.00 89.94 97 ALA A CA 1
ATOM 775 C C . ALA A 1 97 ? 13.339 3.786 -16.441 1.00 89.94 97 ALA A C 1
ATOM 777 O O . ALA A 1 97 ? 13.962 2.808 -16.021 1.00 89.94 97 ALA A O 1
ATOM 778 N N . THR A 1 98 ? 13.922 4.967 -16.662 1.00 90.69 98 THR A N 1
ATOM 779 C CA . THR A 1 98 ? 15.361 5.202 -16.474 1.00 90.69 98 THR A CA 1
ATOM 780 C C . THR A 1 98 ? 15.771 5.121 -15.002 1.00 90.69 98 THR A C 1
ATOM 782 O O . THR A 1 98 ? 16.786 4.501 -14.688 1.00 90.69 98 THR A O 1
ATOM 785 N N . GLU A 1 99 ? 14.965 5.643 -14.070 1.00 90.69 99 GLU A N 1
ATOM 786 C CA . GLU A 1 99 ? 15.217 5.513 -12.629 1.00 90.69 99 GLU A CA 1
ATOM 787 C C . GLU A 1 99 ? 15.273 4.043 -12.182 1.00 90.69 99 GLU A C 1
ATOM 789 O O . GLU A 1 99 ? 16.189 3.657 -11.451 1.00 90.69 99 GLU A O 1
ATOM 794 N N . ILE A 1 100 ? 14.341 3.201 -12.646 1.00 90.31 100 ILE A N 1
ATOM 795 C CA . ILE A 1 100 ? 14.341 1.766 -12.327 1.00 90.31 100 ILE A CA 1
ATOM 796 C C . ILE A 1 100 ? 15.593 1.081 -12.882 1.00 90.31 100 ILE A C 1
ATOM 798 O O . ILE A 1 100 ? 16.263 0.364 -12.135 1.00 90.31 100 ILE A O 1
ATOM 802 N N . ALA A 1 101 ? 15.949 1.328 -14.146 1.00 90.19 101 ALA A N 1
ATOM 803 C CA . ALA A 1 101 ? 17.156 0.770 -14.760 1.00 90.19 101 ALA A CA 1
ATOM 804 C C . ALA A 1 101 ? 18.429 1.182 -13.997 1.00 90.19 101 ALA A C 1
ATOM 806 O O . ALA A 1 101 ? 19.269 0.342 -13.651 1.00 90.19 101 ALA A O 1
ATOM 807 N N . ASN A 1 102 ? 18.540 2.464 -13.638 1.00 89.62 102 ASN A N 1
ATOM 808 C CA . ASN A 1 102 ? 19.652 3.005 -12.854 1.00 89.62 102 ASN A CA 1
ATOM 809 C C . ASN A 1 102 ? 19.727 2.359 -11.464 1.00 89.62 102 ASN A C 1
ATOM 811 O O . ASN A 1 102 ? 20.801 1.945 -11.023 1.00 89.62 102 ASN A O 1
ATOM 815 N N . LYS A 1 103 ? 18.584 2.200 -10.789 1.00 89.62 103 LYS A N 1
ATOM 816 C CA . LYS A 1 103 ? 18.499 1.583 -9.460 1.00 89.62 103 LYS A CA 1
ATOM 817 C C . LYS A 1 103 ? 18.887 0.106 -9.477 1.00 89.62 103 LYS A C 1
ATOM 819 O O . LYS A 1 103 ? 19.637 -0.324 -8.602 1.00 89.62 103 LYS A O 1
ATOM 824 N N . ILE A 1 104 ? 18.410 -0.661 -10.460 1.00 89.69 104 ILE A N 1
ATOM 825 C CA . ILE A 1 104 ? 18.770 -2.078 -10.621 1.00 89.69 104 ILE A CA 1
ATOM 826 C C . ILE A 1 104 ? 20.265 -2.207 -10.917 1.00 89.69 104 ILE A C 1
ATOM 828 O O . ILE A 1 104 ? 20.942 -3.029 -10.302 1.00 89.69 104 ILE A O 1
ATOM 832 N N . THR A 1 105 ? 20.801 -1.355 -11.795 1.00 88.81 105 THR A N 1
ATOM 833 C CA . THR A 1 105 ? 2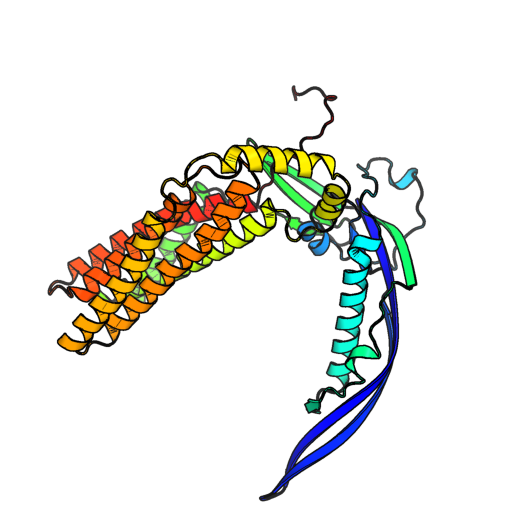2.234 -1.342 -12.117 1.00 88.81 105 THR A CA 1
ATOM 834 C C . THR A 1 105 ? 23.067 -1.075 -10.870 1.00 88.81 105 THR A C 1
ATOM 836 O O . THR A 1 105 ? 23.968 -1.852 -10.561 1.00 88.81 105 THR A O 1
ATOM 839 N N . LYS A 1 106 ? 22.728 -0.027 -10.110 1.00 86.62 106 LYS A N 1
ATOM 840 C CA . LYS A 1 106 ? 23.413 0.323 -8.862 1.00 86.62 106 LYS A CA 1
ATOM 841 C C . LYS A 1 106 ? 23.367 -0.825 -7.854 1.00 86.62 106 LYS A C 1
ATOM 843 O O . LYS A 1 106 ? 24.410 -1.230 -7.353 1.00 86.62 106 LYS A O 1
ATOM 848 N N . PHE A 1 107 ? 22.188 -1.401 -7.623 1.00 88.38 107 PHE A N 1
ATOM 849 C CA . PHE A 1 107 ? 22.026 -2.540 -6.719 1.00 88.38 107 PHE A CA 1
ATOM 850 C C . PHE A 1 107 ? 22.880 -3.745 -7.144 1.00 88.38 107 PHE A C 1
ATOM 852 O O . PHE A 1 107 ? 23.563 -4.347 -6.316 1.00 88.38 107 PHE A O 1
ATOM 859 N N . ASN A 1 108 ? 22.891 -4.079 -8.437 1.00 88.69 108 ASN A N 1
ATOM 860 C CA . ASN A 1 108 ? 23.697 -5.178 -8.961 1.00 88.69 108 ASN A CA 1
ATOM 861 C C . ASN A 1 108 ? 25.195 -4.922 -8.769 1.00 88.69 108 ASN A C 1
ATOM 863 O O . ASN A 1 108 ? 25.903 -5.827 -8.333 1.00 88.69 108 ASN A O 1
ATOM 867 N N . VAL A 1 109 ? 25.673 -3.704 -9.026 1.00 86.44 109 VAL A N 1
ATOM 868 C CA . VAL A 1 109 ? 27.080 -3.330 -8.821 1.00 86.44 109 VAL A CA 1
ATOM 869 C C . VAL A 1 109 ? 27.459 -3.409 -7.339 1.00 86.44 109 VAL A C 1
ATOM 871 O O . VAL A 1 109 ? 28.433 -4.074 -6.995 1.00 86.44 109 VAL A O 1
ATOM 874 N N . GLU A 1 110 ? 26.659 -2.822 -6.446 1.00 85.38 110 GLU A N 1
ATOM 875 C CA . GLU A 1 110 ? 26.893 -2.863 -4.995 1.00 85.38 110 GLU A CA 1
ATOM 876 C C . GLU A 1 110 ? 26.892 -4.303 -4.457 1.00 85.38 110 GLU A C 1
ATOM 878 O O . GLU A 1 110 ? 27.754 -4.673 -3.659 1.00 85.38 110 GLU A O 1
ATOM 883 N N . SER A 1 111 ? 25.990 -5.157 -4.955 1.00 86.25 111 SER A N 1
ATOM 884 C CA . SER A 1 111 ? 25.912 -6.566 -4.550 1.00 86.25 111 SER A CA 1
ATOM 885 C C . SER A 1 111 ? 27.172 -7.370 -4.897 1.00 86.25 111 SER A C 1
ATOM 887 O O . SER A 1 111 ? 27.535 -8.296 -4.167 1.00 86.25 111 SER A O 1
ATOM 889 N N . LYS A 1 112 ? 27.885 -7.010 -5.975 1.00 86.44 112 LYS A N 1
ATOM 890 C CA . LYS A 1 112 ? 29.149 -7.663 -6.359 1.00 86.44 112 LYS A CA 1
ATOM 891 C C . LYS A 1 112 ? 30.290 -7.338 -5.398 1.00 86.44 112 LYS A C 1
ATOM 893 O O . LYS A 1 112 ? 31.232 -8.121 -5.304 1.00 86.44 112 LYS A O 1
ATOM 898 N N . PHE A 1 113 ? 30.180 -6.250 -4.639 1.00 85.50 113 PHE A N 1
ATOM 899 C CA . PHE A 1 113 ? 31.161 -5.834 -3.640 1.00 85.50 113 PHE A CA 1
ATOM 900 C C . PHE A 1 113 ? 30.782 -6.224 -2.200 1.00 85.50 113 PHE A C 1
ATOM 902 O O . PHE A 1 113 ? 31.345 -5.667 -1.261 1.00 85.50 113 PHE A O 1
ATOM 909 N N . GLY A 1 114 ? 29.885 -7.202 -2.003 1.00 75.88 114 GLY A N 1
ATOM 910 C CA . GLY A 1 114 ? 29.296 -7.605 -0.710 1.00 75.88 114 GLY A CA 1
ATOM 911 C C . GLY A 1 114 ? 30.237 -8.104 0.408 1.00 75.88 114 GLY A C 1
ATOM 912 O O . GLY A 1 114 ? 29.773 -8.732 1.354 1.00 75.88 114 GLY A O 1
ATOM 913 N N . GLY A 1 115 ? 31.544 -7.848 0.321 1.00 79.06 115 GLY A N 1
ATOM 914 C CA . GLY A 1 115 ? 32.543 -8.083 1.370 1.00 79.06 115 GLY A CA 1
ATOM 915 C C . GLY A 1 115 ? 33.287 -6.824 1.836 1.00 79.06 115 GLY A C 1
ATOM 916 O O . GLY A 1 115 ? 34.220 -6.947 2.632 1.00 79.06 115 GLY A O 1
ATOM 917 N N . TYR A 1 116 ? 32.901 -5.645 1.340 1.00 83.56 116 TYR A N 1
ATOM 918 C CA . TYR A 1 116 ? 33.492 -4.350 1.674 1.00 83.56 116 TYR A CA 1
ATOM 919 C C . TYR A 1 116 ? 32.409 -3.386 2.156 1.00 83.56 116 TYR A C 1
ATOM 921 O O . TYR A 1 116 ? 31.286 -3.402 1.653 1.00 83.56 116 TYR A O 1
ATOM 929 N N . GLU A 1 117 ? 32.749 -2.515 3.103 1.00 82.31 117 GLU A N 1
ATOM 930 C CA . GLU A 1 117 ? 31.914 -1.361 3.422 1.00 82.31 117 GLU A CA 1
ATOM 931 C C . GLU A 1 117 ? 32.120 -0.306 2.329 1.00 82.31 117 GLU A C 1
ATOM 933 O O . GLU A 1 117 ? 33.211 0.249 2.175 1.00 82.31 117 GLU A O 1
ATOM 938 N N . LEU A 1 118 ? 31.086 -0.091 1.512 1.00 79.88 118 LEU A N 1
ATOM 939 C CA . LEU A 1 118 ? 31.137 0.827 0.380 1.00 79.88 118 LEU A CA 1
ATOM 940 C C . LEU A 1 118 ? 30.970 2.269 0.856 1.00 79.88 118 LEU A C 1
ATOM 942 O O . LEU A 1 118 ? 29.941 2.640 1.420 1.00 79.88 118 LEU A O 1
ATOM 946 N N . LYS A 1 119 ? 31.958 3.110 0.559 1.00 75.75 119 LYS A N 1
ATOM 947 C CA . LYS A 1 119 ? 31.857 4.562 0.688 1.00 75.75 119 LYS A CA 1
ATOM 948 C C . LYS A 1 119 ? 31.615 5.178 -0.681 1.00 75.75 119 LYS A C 1
ATOM 950 O O . LYS A 1 119 ? 32.401 4.999 -1.616 1.00 75.75 119 LYS A O 1
ATOM 955 N N . ALA A 1 120 ? 30.522 5.929 -0.784 1.00 63.41 120 ALA A N 1
ATOM 956 C CA . ALA A 1 120 ? 30.212 6.707 -1.972 1.00 63.41 120 ALA A CA 1
ATOM 957 C C . ALA A 1 120 ? 31.321 7.745 -2.200 1.00 63.41 120 ALA A C 1
ATOM 959 O O . ALA A 1 120 ? 31.551 8.626 -1.370 1.00 63.41 120 ALA A O 1
ATOM 960 N N . ARG A 1 121 ? 32.023 7.642 -3.330 1.00 62.84 121 ARG A N 1
ATOM 961 C CA . ARG A 1 121 ? 32.865 8.728 -3.842 1.00 62.84 121 ARG A CA 1
ATOM 962 C C . ARG A 1 121 ? 31.982 9.599 -4.733 1.00 62.84 121 ARG A C 1
ATOM 964 O O . ARG A 1 121 ? 31.153 9.055 -5.457 1.00 62.84 121 ARG A O 1
ATOM 971 N N . ASN A 1 122 ? 32.178 10.920 -4.722 1.00 55.53 122 ASN A N 1
ATOM 972 C CA . ASN A 1 122 ? 31.350 11.903 -5.453 1.00 55.53 122 ASN A CA 1
ATOM 973 C C . ASN A 1 122 ? 31.117 11.584 -6.951 1.00 55.53 122 ASN A C 1
ATOM 975 O O . ASN A 1 122 ? 30.194 12.125 -7.551 1.00 55.53 122 ASN A O 1
ATOM 979 N N . SER A 1 123 ? 31.934 10.715 -7.554 1.00 51.56 123 SER A N 1
ATOM 980 C CA . SER A 1 123 ? 31.841 10.303 -8.959 1.00 51.56 123 SER A CA 1
ATOM 981 C C . SER A 1 123 ? 30.977 9.056 -9.210 1.00 51.56 123 SER A C 1
ATOM 983 O O . SER A 1 123 ? 30.530 8.867 -10.335 1.00 51.56 123 SER A O 1
ATOM 985 N N . GLY A 1 124 ? 30.736 8.202 -8.207 1.00 52.50 124 GLY A N 1
ATOM 986 C CA . GLY A 1 124 ? 30.092 6.895 -8.409 1.00 52.50 124 GLY A CA 1
ATOM 987 C C . GLY A 1 124 ? 28.586 6.969 -8.676 1.00 52.50 124 GLY A C 1
ATOM 988 O O . GLY A 1 124 ? 28.069 6.215 -9.495 1.00 52.50 124 GLY A O 1
ATOM 989 N N . ASP A 1 125 ? 27.893 7.922 -8.047 1.00 55.41 125 ASP A N 1
ATOM 990 C CA . ASP A 1 125 ? 26.432 8.041 -8.161 1.00 55.41 125 ASP A CA 1
ATOM 991 C C . ASP A 1 125 ? 25.964 8.661 -9.483 1.00 55.41 125 ASP A C 1
ATOM 993 O O . ASP A 1 125 ? 24.863 8.350 -9.927 1.00 55.41 125 ASP A O 1
ATOM 997 N N . ASN A 1 126 ? 26.787 9.493 -10.132 1.00 60.34 126 ASN A N 1
ATOM 998 C CA . ASN A 1 126 ? 26.431 10.162 -11.390 1.00 60.34 126 ASN A CA 1
ATOM 999 C C . ASN A 1 126 ? 26.944 9.426 -12.640 1.00 60.34 126 ASN A C 1
ATOM 1001 O O . ASN A 1 126 ? 26.465 9.698 -13.736 1.00 60.34 126 ASN A O 1
ATOM 1005 N N . ALA A 1 127 ? 27.907 8.505 -12.501 1.00 60.97 127 ALA A N 1
ATOM 1006 C CA . ALA A 1 127 ? 28.553 7.845 -13.641 1.00 60.97 127 ALA A CA 1
ATOM 1007 C C . ALA A 1 127 ? 27.662 6.818 -14.370 1.00 60.97 127 ALA A C 1
ATOM 1009 O O . ALA A 1 127 ? 27.934 6.501 -15.524 1.00 60.97 127 ALA A O 1
ATOM 1010 N N . LEU A 1 128 ? 26.606 6.309 -13.720 1.00 66.00 128 LEU A N 1
ATOM 1011 C CA . LEU A 1 128 ? 25.677 5.313 -14.283 1.00 66.00 128 LEU A CA 1
ATOM 1012 C C . LEU A 1 128 ? 24.251 5.837 -14.478 1.00 66.00 128 LEU A C 1
ATOM 1014 O O . LEU A 1 128 ? 23.327 5.040 -14.624 1.00 66.00 128 LEU A O 1
ATOM 1018 N N . GLN A 1 129 ? 24.041 7.154 -14.424 1.00 68.44 129 GLN A N 1
ATOM 1019 C CA . GLN A 1 129 ? 22.705 7.723 -14.581 1.00 68.44 129 GLN A CA 1
ATOM 1020 C C . GLN A 1 129 ? 22.407 7.986 -16.050 1.00 68.44 129 GLN A C 1
ATOM 1022 O O . GLN A 1 129 ? 22.696 9.062 -16.577 1.00 68.44 129 GLN A O 1
ATOM 1027 N N . THR A 1 130 ? 21.777 7.014 -16.699 1.00 76.50 130 THR A N 1
ATOM 1028 C CA . THR A 1 130 ? 21.153 7.254 -17.996 1.00 76.50 130 THR A CA 1
ATOM 1029 C C . THR A 1 130 ? 19.923 8.133 -17.785 1.00 76.50 130 THR A C 1
ATOM 1031 O O . THR A 1 130 ? 19.079 7.842 -16.936 1.00 76.50 130 THR A O 1
ATOM 1034 N N . GLN A 1 131 ? 19.857 9.249 -18.517 1.00 75.12 131 GLN A N 1
ATOM 1035 C CA . GLN A 1 131 ? 18.789 10.252 -18.389 1.00 75.12 131 GLN A CA 1
ATOM 1036 C C . GLN A 1 131 ? 17.657 10.060 -19.402 1.00 75.12 131 GLN A C 1
ATOM 1038 O O . GLN A 1 131 ? 16.595 10.657 -19.245 1.00 75.12 131 GLN A O 1
ATOM 1043 N N . LYS A 1 132 ? 17.890 9.266 -20.451 1.00 83.12 132 LYS A N 1
ATOM 1044 C CA . LYS A 1 132 ? 16.967 9.092 -21.571 1.00 83.12 132 LYS A CA 1
ATOM 1045 C C . LYS A 1 132 ? 16.942 7.636 -22.022 1.00 83.12 132 LYS A C 1
ATOM 1047 O O . LYS A 1 132 ? 17.991 7.000 -22.029 1.00 83.12 132 LYS A O 1
ATOM 1052 N N . ALA A 1 133 ? 15.774 7.129 -22.403 1.00 84.00 133 ALA A N 1
ATOM 1053 C CA . ALA A 1 133 ? 15.678 5.814 -23.023 1.00 84.00 133 ALA A CA 1
ATOM 1054 C C . ALA A 1 133 ? 16.312 5.836 -24.425 1.00 84.00 133 ALA A C 1
ATOM 1056 O O . ALA A 1 133 ? 16.203 6.824 -25.159 1.00 84.00 133 ALA A O 1
ATOM 1057 N N . ASP A 1 134 ? 16.960 4.738 -24.805 1.00 86.19 134 ASP A N 1
ATOM 1058 C CA . ASP A 1 134 ? 17.599 4.593 -26.116 1.00 86.19 134 ASP A CA 1
ATOM 1059 C C . ASP A 1 134 ? 16.555 4.426 -27.218 1.00 86.19 134 ASP A C 1
ATOM 1061 O O . ASP A 1 134 ? 16.676 4.979 -28.316 1.00 86.19 134 ASP A O 1
ATOM 1065 N N . ARG A 1 135 ? 15.499 3.669 -26.911 1.00 88.31 135 ARG A N 1
ATOM 1066 C CA . ARG A 1 135 ? 14.386 3.411 -27.817 1.00 88.31 135 ARG A CA 1
ATOM 1067 C C . ARG A 1 135 ? 13.082 3.323 -27.038 1.00 88.31 135 ARG A C 1
ATOM 1069 O O . ARG A 1 135 ? 13.033 2.766 -25.944 1.00 88.31 135 ARG A O 1
ATOM 1076 N N . VAL A 1 136 ? 12.026 3.857 -27.645 1.00 91.19 136 VAL A N 1
ATOM 1077 C CA . VAL A 1 136 ? 10.651 3.719 -27.169 1.00 91.19 136 VAL A CA 1
ATOM 1078 C C . VAL A 1 136 ? 9.827 3.056 -28.264 1.00 91.19 136 VAL A C 1
ATOM 1080 O O . VAL A 1 136 ? 9.869 3.494 -29.415 1.00 91.19 136 VAL A O 1
ATOM 1083 N N . VAL A 1 137 ? 9.103 1.995 -27.916 1.00 91.00 137 VAL A N 1
ATOM 1084 C CA . VAL A 1 137 ? 8.276 1.216 -28.847 1.00 91.00 137 VAL A CA 1
ATOM 1085 C C . VAL A 1 137 ? 6.843 1.148 -28.322 1.00 91.00 137 VAL A C 1
ATOM 1087 O O . VAL A 1 137 ? 6.632 0.930 -27.131 1.00 91.00 137 VAL A O 1
ATOM 1090 N N . ASP A 1 138 ? 5.864 1.332 -29.208 1.00 90.75 138 ASP A N 1
ATOM 1091 C CA . ASP A 1 138 ? 4.448 1.083 -28.907 1.00 90.75 138 ASP A CA 1
ATOM 1092 C C . ASP A 1 138 ? 4.148 -0.413 -29.052 1.00 90.75 138 ASP A C 1
ATOM 1094 O O . ASP A 1 138 ? 4.497 -1.033 -30.062 1.00 90.75 138 ASP A O 1
ATOM 1098 N N . ALA A 1 139 ? 3.510 -1.000 -28.047 1.00 91.69 139 ALA A N 1
ATOM 1099 C CA . ALA A 1 139 ? 3.148 -2.405 -28.031 1.00 91.69 139 ALA A CA 1
ATOM 1100 C C . ALA A 1 139 ? 1.737 -2.610 -27.481 1.00 91.69 139 ALA A C 1
ATOM 1102 O O . ALA A 1 139 ? 1.254 -1.889 -26.610 1.00 91.69 139 ALA A O 1
ATOM 1103 N N . MET A 1 140 ? 1.074 -3.664 -27.955 1.00 91.06 140 MET A N 1
ATOM 1104 C CA . MET A 1 140 ? -0.226 -4.070 -27.433 1.00 91.06 140 MET A CA 1
ATOM 1105 C C . MET A 1 140 ? -0.118 -5.411 -26.727 1.00 91.06 140 MET A C 1
ATOM 1107 O O . MET A 1 140 ? 0.263 -6.413 -27.332 1.00 91.06 140 MET A O 1
ATOM 1111 N N . PHE A 1 141 ? -0.525 -5.438 -25.460 1.00 91.19 141 PHE A N 1
ATOM 1112 C CA . PHE A 1 141 ? -0.558 -6.659 -24.668 1.00 91.19 141 PHE A CA 1
ATOM 1113 C C . PHE A 1 141 ? -1.983 -7.181 -24.446 1.00 91.19 141 PHE A C 1
ATOM 1115 O O . PHE A 1 141 ? -2.920 -6.386 -24.253 1.00 91.19 141 PHE A O 1
ATOM 1122 N N . PRO A 1 142 ? -2.169 -8.516 -24.459 1.00 90.75 142 PRO A N 1
ATOM 1123 C CA . PRO A 1 142 ? -3.445 -9.140 -24.151 1.00 90.75 142 PRO A CA 1
ATOM 1124 C C . PRO A 1 142 ? -3.709 -9.083 -22.643 1.00 90.75 142 PRO A C 1
ATOM 1126 O O . PRO A 1 142 ? -2.898 -9.533 -21.833 1.00 90.75 142 PRO A O 1
ATOM 1129 N N . VAL A 1 143 ? -4.875 -8.559 -22.268 1.00 90.69 143 VAL A N 1
ATOM 1130 C CA . VAL A 1 143 ? -5.324 -8.464 -20.874 1.00 90.69 143 VAL A CA 1
ATOM 1131 C C . VAL A 1 143 ? -6.773 -8.912 -20.807 1.00 90.69 143 VAL A C 1
ATOM 1133 O O . VAL A 1 143 ? -7.602 -8.442 -21.586 1.00 90.69 143 VAL A O 1
ATOM 1136 N N . TRP A 1 144 ? -7.087 -9.797 -19.866 1.00 91.00 144 TRP A N 1
ATOM 1137 C CA . TRP A 1 144 ? -8.467 -10.133 -19.542 1.00 91.00 144 TRP A CA 1
ATOM 1138 C C . TRP A 1 144 ? -8.984 -9.182 -18.475 1.00 91.00 144 TRP A C 1
ATOM 1140 O O . TRP A 1 144 ? -8.335 -8.975 -17.450 1.00 91.00 144 TRP A O 1
ATOM 1150 N N . PHE A 1 145 ? -10.167 -8.630 -18.712 1.00 87.81 145 PHE A N 1
ATOM 1151 C CA . PHE A 1 145 ? -10.850 -7.737 -17.789 1.00 87.81 145 PHE A CA 1
ATOM 1152 C C . PHE A 1 145 ? -12.177 -8.346 -17.360 1.00 87.81 145 PHE A C 1
ATOM 1154 O O . PHE A 1 145 ? -13.017 -8.678 -18.193 1.00 87.81 145 PHE A O 1
ATOM 1161 N N . LEU A 1 146 ? -12.381 -8.427 -16.050 1.00 87.94 146 LEU A N 1
ATOM 1162 C CA . LEU A 1 146 ? -13.665 -8.719 -15.439 1.00 87.94 146 LEU A CA 1
ATOM 1163 C C . LEU A 1 146 ? -14.122 -7.483 -14.667 1.00 87.94 146 LEU A C 1
ATOM 1165 O O . LEU A 1 146 ? -13.422 -7.003 -13.775 1.00 87.94 146 LEU A O 1
ATOM 1169 N N . SER A 1 147 ? -15.305 -6.979 -15.004 1.00 86.06 147 SER A N 1
ATOM 1170 C CA . SER A 1 147 ? -15.962 -5.899 -14.275 1.00 86.06 147 SER A CA 1
ATOM 1171 C C . SER A 1 147 ? -17.193 -6.438 -13.551 1.00 86.06 147 SER A C 1
ATOM 1173 O O . SER A 1 147 ? -18.024 -7.144 -14.119 1.00 86.06 147 SER A O 1
ATOM 1175 N N . TYR A 1 148 ? -17.310 -6.111 -12.267 1.00 85.12 148 TYR A N 1
ATOM 1176 C CA . TYR A 1 148 ? -18.462 -6.458 -11.442 1.00 85.12 148 TYR A CA 1
ATOM 1177 C C . TYR A 1 148 ? -19.089 -5.181 -10.891 1.00 85.12 148 TYR A C 1
ATOM 1179 O O . TYR A 1 148 ? -18.488 -4.495 -10.065 1.00 85.12 148 TYR A O 1
ATOM 1187 N N . LYS A 1 149 ? -20.296 -4.842 -11.352 1.00 84.38 149 LYS A N 1
ATOM 1188 C CA . LYS A 1 149 ? -21.026 -3.644 -10.920 1.00 84.38 149 LYS A CA 1
ATOM 1189 C C . LYS A 1 149 ? -21.974 -3.973 -9.772 1.00 84.38 149 LYS A C 1
ATOM 1191 O O . LYS A 1 149 ? -22.787 -4.886 -9.874 1.00 84.38 149 LYS A O 1
ATOM 1196 N N . ASN A 1 150 ? -21.919 -3.174 -8.713 1.00 78.69 150 ASN A N 1
ATOM 1197 C CA . ASN A 1 150 ? -22.869 -3.200 -7.611 1.00 78.69 150 ASN A CA 1
ATOM 1198 C C . ASN A 1 150 ? -23.269 -1.760 -7.253 1.00 78.69 150 ASN A C 1
ATOM 1200 O O . ASN A 1 150 ? -22.465 -0.999 -6.715 1.00 78.69 150 ASN A O 1
ATOM 1204 N N . GLY A 1 151 ? -24.505 -1.374 -7.578 1.00 80.31 151 GLY A N 1
ATOM 1205 C CA . GLY A 1 151 ? -24.987 -0.004 -7.395 1.00 80.31 151 GLY A CA 1
ATOM 1206 C C . GLY A 1 151 ? -24.258 1.005 -8.291 1.00 80.31 151 GLY A C 1
ATOM 1207 O O . GLY A 1 151 ? -24.205 0.846 -9.513 1.00 80.31 151 GLY A O 1
ATOM 1208 N N . ASP A 1 152 ? -23.710 2.054 -7.679 1.00 77.31 152 ASP A N 1
ATOM 1209 C CA . ASP A 1 152 ? -22.953 3.133 -8.324 1.00 77.31 152 ASP A CA 1
ATOM 1210 C C . ASP A 1 152 ? -21.446 2.843 -8.428 1.00 77.31 152 ASP A C 1
ATOM 1212 O O . ASP A 1 152 ? -20.674 3.713 -8.839 1.00 77.31 152 ASP A O 1
ATOM 1216 N N . ARG A 1 153 ? -21.012 1.629 -8.065 1.00 79.06 153 ARG A N 1
ATOM 1217 C CA . ARG A 1 153 ? -19.599 1.245 -8.031 1.00 79.06 153 ARG A CA 1
ATOM 1218 C C . ARG A 1 153 ? -19.326 -0.072 -8.760 1.00 79.06 153 ARG A C 1
ATOM 1220 O O . ARG A 1 153 ? -20.190 -0.935 -8.887 1.00 79.06 153 ARG A O 1
ATOM 1227 N N . VAL A 1 154 ? -18.105 -0.204 -9.265 1.00 84.19 154 VAL A N 1
ATOM 1228 C CA . VAL A 1 154 ? -17.601 -1.314 -10.078 1.00 84.19 154 VAL A CA 1
ATOM 1229 C C . VAL A 1 154 ? -16.292 -1.816 -9.474 1.00 84.19 154 VAL A C 1
ATOM 1231 O O . VAL A 1 154 ? -15.391 -1.025 -9.205 1.00 84.19 154 VAL A O 1
ATOM 1234 N N . ALA A 1 155 ? -16.183 -3.119 -9.247 1.00 86.06 155 ALA A N 1
ATOM 1235 C CA . ALA A 1 155 ? -14.927 -3.798 -8.945 1.00 86.06 155 ALA A CA 1
ATOM 1236 C C . ALA A 1 155 ? -14.294 -4.296 -10.250 1.00 86.06 155 ALA A C 1
ATOM 1238 O O . ALA A 1 155 ? -15.011 -4.768 -11.137 1.00 86.06 155 ALA A O 1
ATOM 1239 N N . TYR A 1 156 ? -12.968 -4.213 -10.349 1.00 85.75 156 TYR A N 1
ATOM 1240 C CA . TYR A 1 156 ? -12.215 -4.724 -11.490 1.00 85.75 156 TYR A CA 1
ATOM 1241 C C . TYR A 1 156 ? -11.301 -5.862 -11.046 1.00 85.75 156 TYR A C 1
ATOM 1243 O O . TYR A 1 156 ? -10.632 -5.773 -10.015 1.00 85.75 156 TYR A O 1
ATOM 1251 N N . ALA A 1 157 ? -11.260 -6.911 -11.857 1.00 90.62 157 ALA A N 1
ATOM 1252 C CA . ALA A 1 157 ? -10.212 -7.913 -11.820 1.00 90.62 157 ALA A CA 1
ATOM 1253 C C . ALA A 1 157 ? -9.556 -7.974 -13.198 1.00 90.62 157 ALA A C 1
ATOM 1255 O O . ALA A 1 157 ? -10.231 -8.168 -14.211 1.00 90.62 157 ALA A O 1
ATOM 1256 N N . THR A 1 158 ? -8.246 -7.771 -13.232 1.00 91.00 158 THR A N 1
ATOM 1257 C CA . THR A 1 158 ? -7.429 -7.817 -14.438 1.00 91.00 158 THR A CA 1
ATOM 1258 C C . THR A 1 158 ? -6.492 -9.006 -14.379 1.00 91.00 158 THR A C 1
ATOM 1260 O O . THR A 1 158 ? -5.961 -9.354 -13.324 1.00 91.00 158 THR A O 1
ATOM 1263 N N . ILE A 1 159 ? -6.310 -9.655 -15.522 1.00 93.06 159 ILE A N 1
ATOM 1264 C CA . ILE A 1 159 ? -5.427 -10.808 -15.654 1.00 93.06 159 ILE A CA 1
ATOM 1265 C C . ILE A 1 159 ? -4.530 -10.579 -16.858 1.00 93.06 159 ILE A C 1
ATOM 1267 O O . ILE A 1 159 ? -5.011 -10.327 -17.965 1.00 93.06 159 ILE A O 1
ATOM 1271 N N . ASN A 1 160 ? -3.225 -10.693 -16.652 1.00 93.31 160 ASN A N 1
ATOM 1272 C CA . ASN A 1 160 ? -2.261 -10.699 -17.740 1.00 93.31 160 ASN A CA 1
ATOM 1273 C C . ASN A 1 160 ? -2.501 -11.937 -18.626 1.00 93.31 160 ASN A C 1
ATOM 1275 O O . ASN A 1 160 ? -2.465 -13.075 -18.152 1.00 93.31 160 ASN A O 1
ATOM 1279 N N . GLY A 1 161 ? -2.749 -11.717 -19.919 1.00 90.44 161 GLY A N 1
ATOM 1280 C CA . GLY A 1 161 ? -3.113 -12.777 -20.860 1.00 90.44 161 GLY A CA 1
ATOM 1281 C C . GLY A 1 161 ? -1.979 -13.745 -21.214 1.00 90.44 161 GLY A C 1
ATOM 1282 O O . GLY A 1 161 ? -2.260 -14.807 -21.761 1.00 90.44 161 GLY A O 1
ATOM 1283 N N . GLN A 1 162 ? -0.722 -13.408 -20.907 1.00 89.88 162 GLN A N 1
ATOM 1284 C CA . GLN A 1 162 ? 0.444 -14.255 -21.172 1.00 89.88 162 GLN A CA 1
ATOM 1285 C C . GLN A 1 162 ? 0.809 -15.132 -19.971 1.00 89.88 162 GLN A C 1
ATOM 1287 O O . GLN A 1 162 ? 1.032 -16.330 -20.128 1.00 89.88 162 GLN A O 1
ATOM 1292 N N . ASN A 1 163 ? 0.913 -14.542 -18.778 1.00 89.50 163 ASN A N 1
ATOM 1293 C CA . ASN A 1 163 ? 1.451 -15.225 -17.594 1.00 89.50 163 ASN A CA 1
ATOM 1294 C C . ASN A 1 163 ? 0.389 -15.559 -16.528 1.00 89.50 163 ASN A C 1
ATOM 1296 O O . ASN A 1 163 ? 0.696 -16.277 -15.579 1.00 89.50 163 ASN A O 1
ATOM 1300 N N . GLY A 1 164 ? -0.844 -15.061 -16.668 1.00 90.12 164 GLY A N 1
ATOM 1301 C CA . GLY A 1 164 ? -1.933 -15.323 -15.729 1.00 90.12 164 GLY A CA 1
ATOM 1302 C C . GLY A 1 164 ? -1.832 -14.585 -14.390 1.00 90.12 164 GLY A C 1
ATOM 1303 O O . GLY A 1 164 ? -2.587 -14.914 -13.479 1.00 90.12 164 GLY A O 1
ATOM 1304 N N . ILE A 1 165 ? -0.935 -13.602 -14.238 1.00 92.12 165 ILE A N 1
ATOM 1305 C CA . ILE A 1 165 ? -0.879 -12.759 -13.034 1.00 92.12 165 ILE A CA 1
ATOM 1306 C C . ILE A 1 165 ? -2.186 -11.975 -12.912 1.00 92.12 165 ILE A C 1
ATOM 1308 O O . ILE A 1 165 ? -2.624 -11.330 -13.866 1.00 92.12 165 ILE A O 1
ATOM 1312 N N . VAL A 1 166 ? -2.793 -12.033 -11.725 1.00 91.50 166 VAL A N 1
ATOM 1313 C CA . VAL A 1 166 ? -4.097 -11.436 -11.426 1.00 91.50 166 VAL A CA 1
ATOM 1314 C C . VAL A 1 166 ? -3.928 -10.236 -10.499 1.00 91.50 166 VAL A C 1
ATOM 1316 O O . VAL A 1 166 ? -3.324 -10.355 -9.434 1.00 91.50 166 VAL A O 1
ATOM 1319 N N . CYS A 1 167 ? -4.534 -9.108 -10.859 1.00 90.25 167 CYS A N 1
ATOM 1320 C CA . CYS A 1 167 ? -4.780 -7.989 -9.957 1.00 90.25 167 CYS A CA 1
ATOM 1321 C C . CYS A 1 167 ? -6.294 -7.849 -9.774 1.00 90.25 167 CYS A C 1
ATOM 1323 O O . CYS A 1 167 ? -7.017 -7.589 -10.731 1.00 90.25 167 CYS A O 1
ATOM 1325 N N . ALA A 1 168 ? -6.796 -8.062 -8.558 1.00 88.19 168 ALA A N 1
ATOM 1326 C CA . ALA A 1 168 ? -8.225 -7.985 -8.278 1.00 88.19 168 ALA A CA 1
ATOM 1327 C C . ALA A 1 168 ? -8.490 -7.134 -7.041 1.00 88.19 168 ALA A C 1
ATOM 1329 O O . ALA A 1 168 ? -8.012 -7.436 -5.947 1.00 88.19 168 ALA A O 1
ATOM 1330 N N . ASP A 1 169 ? -9.303 -6.098 -7.217 1.00 83.50 169 ASP A N 1
ATOM 1331 C CA . ASP A 1 169 ? -9.870 -5.346 -6.109 1.00 83.50 169 ASP A CA 1
ATOM 1332 C C . ASP A 1 169 ? -11.163 -6.057 -5.666 1.00 83.50 169 ASP A C 1
ATOM 1334 O O . ASP A 1 169 ? -12.173 -6.031 -6.372 1.00 83.50 169 ASP A O 1
ATOM 1338 N N . MET A 1 170 ? -11.139 -6.744 -4.519 1.00 85.88 170 MET A N 1
ATOM 1339 C CA . MET A 1 170 ? -12.260 -7.584 -4.080 1.00 85.88 170 MET A CA 1
ATOM 1340 C C . MET A 1 170 ? -12.979 -6.978 -2.863 1.00 85.88 170 MET A C 1
ATOM 1342 O O . MET A 1 170 ? -12.406 -6.936 -1.773 1.00 85.88 170 MET A O 1
ATOM 1346 N N . PRO A 1 171 ? -14.236 -6.516 -3.008 1.00 88.25 171 PRO A N 1
ATOM 1347 C CA . PRO A 1 171 ? -14.991 -5.967 -1.892 1.00 88.25 171 PRO A CA 1
ATOM 1348 C C . PRO A 1 171 ? -15.418 -7.062 -0.906 1.00 88.25 171 PRO A C 1
ATOM 1350 O O . PRO A 1 171 ? -15.682 -8.208 -1.271 1.00 88.25 171 PRO A O 1
ATOM 1353 N N . VAL A 1 172 ? -15.544 -6.677 0.359 1.00 89.56 172 VAL A N 1
ATOM 1354 C CA . VAL A 1 172 ? -15.911 -7.549 1.475 1.00 89.56 172 VAL A CA 1
ATOM 1355 C C . VAL A 1 172 ? -17.381 -7.350 1.841 1.00 89.56 172 VAL A C 1
ATOM 1357 O O . VAL A 1 172 ? -17.829 -6.242 2.132 1.00 89.56 172 VAL A O 1
ATOM 1360 N N . ASP A 1 173 ? -18.146 -8.438 1.887 1.00 90.00 173 ASP A N 1
ATOM 1361 C CA . ASP A 1 173 ? -19.513 -8.424 2.417 1.00 90.00 173 ASP A CA 1
ATOM 1362 C C . ASP A 1 173 ? -19.483 -8.351 3.954 1.00 90.00 173 ASP A C 1
ATOM 1364 O O . ASP A 1 173 ? -18.937 -9.238 4.615 1.00 90.00 173 ASP A O 1
ATOM 1368 N N . GLU A 1 174 ? -20.094 -7.305 4.523 1.00 88.19 174 GLU A N 1
ATOM 1369 C CA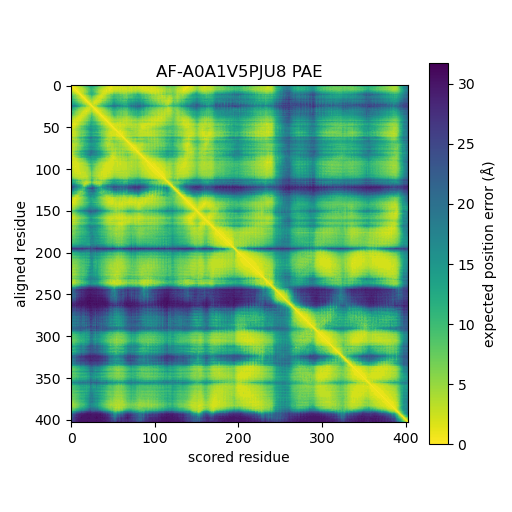 . GLU A 1 174 ? -20.146 -7.066 5.972 1.00 88.19 174 GLU A CA 1
ATOM 1370 C C . GLU A 1 174 ? -20.708 -8.276 6.734 1.00 88.19 174 GLU A C 1
ATOM 1372 O O . GLU A 1 174 ? -20.127 -8.714 7.725 1.00 88.19 174 GLU A O 1
ATOM 1377 N N . LYS A 1 175 ? -21.819 -8.857 6.265 1.00 90.62 175 LYS A N 1
ATOM 1378 C CA . LYS A 1 175 ? -22.499 -9.953 6.967 1.00 90.62 175 LYS A CA 1
ATOM 1379 C C . LYS A 1 175 ? -21.661 -11.220 6.924 1.00 90.62 175 LYS A C 1
ATOM 1381 O O . LYS A 1 175 ? -21.471 -11.858 7.959 1.00 90.62 175 LYS A O 1
ATOM 1386 N N . LYS A 1 176 ? -21.139 -11.572 5.744 1.00 92.62 176 LYS A N 1
ATOM 1387 C CA . LYS A 1 176 ? -20.286 -12.761 5.594 1.00 92.62 176 LYS A CA 1
ATOM 1388 C C . LYS A 1 176 ? -19.011 -12.624 6.418 1.00 92.62 176 LYS A C 1
ATOM 1390 O O . LYS A 1 176 ? -18.614 -13.589 7.058 1.00 92.62 176 LYS A O 1
ATOM 1395 N N . PHE A 1 177 ? -18.416 -11.431 6.474 1.00 92.00 177 PHE A N 1
ATOM 1396 C CA . PHE A 1 177 ? -17.237 -11.176 7.296 1.00 92.00 177 PHE A CA 1
ATOM 1397 C C . PHE A 1 177 ? -17.497 -11.444 8.784 1.00 92.00 177 PHE A C 1
ATOM 1399 O O . PHE A 1 177 ? -16.727 -12.172 9.410 1.00 92.00 177 PHE A O 1
ATOM 1406 N N . PHE A 1 178 ? -18.589 -10.915 9.351 1.00 90.31 178 PHE A N 1
ATOM 1407 C CA . PHE A 1 178 ? -18.908 -11.138 10.767 1.00 90.31 178 PHE A CA 1
ATOM 1408 C C . PHE A 1 178 ? -19.281 -12.587 11.071 1.00 90.31 178 PHE A C 1
ATOM 1410 O O . PHE A 1 178 ? -18.846 -13.112 12.092 1.00 90.31 178 PHE A O 1
ATOM 1417 N N . ILE A 1 179 ? -20.034 -13.251 10.188 1.00 93.31 179 ILE A N 1
ATOM 1418 C CA . ILE A 1 179 ? -20.386 -14.667 10.360 1.00 93.31 179 ILE A CA 1
ATOM 1419 C C . ILE A 1 179 ? -19.121 -15.532 10.333 1.00 93.31 179 ILE A C 1
ATOM 1421 O O . ILE A 1 179 ? -18.901 -16.311 11.257 1.00 93.31 179 ILE A O 1
ATOM 1425 N N . SER A 1 180 ? -18.254 -15.358 9.333 1.00 92.44 180 SER A N 1
ATOM 1426 C CA . SER A 1 180 ? -16.994 -16.105 9.233 1.00 92.44 180 SER A CA 1
ATOM 1427 C C . SER A 1 180 ? -16.062 -15.822 10.413 1.00 92.44 180 SER A C 1
ATOM 1429 O O . SER A 1 180 ? -15.468 -16.747 10.962 1.00 92.44 180 SER A O 1
ATOM 1431 N N . SER A 1 181 ? -15.977 -14.562 10.853 1.00 91.94 181 SER A N 1
ATOM 1432 C CA . SER A 1 181 ? -15.188 -14.180 12.030 1.00 91.94 181 SER A CA 1
ATOM 1433 C C . SER A 1 181 ? -15.732 -14.812 13.310 1.00 91.94 181 SER A C 1
ATOM 1435 O O . SER A 1 181 ? -14.951 -15.258 14.142 1.00 91.94 181 SER A O 1
ATOM 1437 N N . LEU A 1 182 ? -17.057 -14.901 13.463 1.00 91.19 182 LEU A N 1
ATOM 1438 C CA . LEU A 1 182 ? -17.689 -15.545 14.614 1.00 91.19 182 LEU A CA 1
ATOM 1439 C C . LEU A 1 182 ? -17.448 -17.059 14.614 1.00 91.19 182 LEU A C 1
ATOM 1441 O O . LEU A 1 182 ? -17.099 -17.615 15.652 1.00 91.19 182 LEU A O 1
ATOM 1445 N N . ILE A 1 183 ? -17.569 -17.712 13.454 1.00 95.12 183 ILE A N 1
ATOM 1446 C CA . ILE A 1 183 ? -17.269 -19.142 13.299 1.00 95.12 183 ILE A CA 1
ATOM 1447 C C . ILE A 1 183 ? -15.814 -19.430 13.684 1.00 95.12 183 ILE A C 1
ATOM 1449 O O . ILE A 1 183 ? -15.558 -20.408 14.379 1.00 95.12 183 ILE A O 1
ATOM 1453 N N . LEU A 1 184 ? -14.873 -18.564 13.291 1.00 93.38 184 LEU A N 1
ATOM 1454 C CA . LEU A 1 184 ? -13.462 -18.675 13.669 1.00 93.38 184 LEU A CA 1
ATOM 1455 C C . LEU A 1 184 ? -13.215 -18.348 15.152 1.00 93.38 184 LEU A C 1
ATOM 1457 O O . LEU A 1 184 ? -12.345 -18.949 15.781 1.00 93.38 184 LEU A O 1
ATOM 1461 N N . ALA A 1 185 ? -13.977 -17.416 15.728 1.00 91.00 185 ALA A N 1
ATOM 1462 C CA . ALA A 1 185 ? -13.823 -16.999 17.118 1.00 91.00 185 ALA A CA 1
ATOM 1463 C C . ALA A 1 185 ? -14.208 -18.100 18.115 1.00 91.00 185 ALA A C 1
ATOM 1465 O O . ALA A 1 185 ? -13.604 -18.171 19.180 1.00 91.00 185 ALA A O 1
ATOM 1466 N N . ILE A 1 186 ? -15.167 -18.972 17.783 1.00 91.75 186 ILE A N 1
ATOM 1467 C CA . ILE A 1 186 ? -15.616 -20.068 18.660 1.00 91.75 186 ILE A CA 1
ATOM 1468 C C . ILE A 1 186 ? -14.473 -21.038 19.027 1.00 91.75 186 ILE A C 1
ATOM 1470 O O . ILE A 1 186 ? -14.195 -21.184 20.219 1.00 91.75 186 ILE A O 1
ATOM 1474 N N . PRO A 1 187 ? -13.772 -21.694 18.078 1.00 92.12 187 PRO A N 1
ATOM 1475 C CA . PRO A 1 187 ? -12.666 -22.586 18.420 1.00 92.12 187 PRO A CA 1
ATOM 1476 C C . PRO A 1 187 ? -11.512 -21.824 19.078 1.00 92.12 187 PRO A C 1
ATOM 1478 O O . PRO A 1 187 ? -10.908 -22.325 20.023 1.00 92.12 187 PRO A O 1
ATOM 1481 N N . LEU A 1 188 ? -11.243 -20.589 18.641 1.00 89.38 188 LEU A N 1
ATOM 1482 C CA . LEU A 1 188 ? -10.193 -19.753 19.221 1.00 89.38 188 LEU A CA 1
ATOM 1483 C C . LEU A 1 188 ? -10.482 -19.419 20.693 1.00 89.38 188 LEU A C 1
ATOM 1485 O O . LEU A 1 188 ? -9.578 -19.461 21.525 1.00 89.38 188 LEU A O 1
ATOM 1489 N N . PHE A 1 189 ? -11.747 -19.149 21.025 1.00 87.75 189 PHE A N 1
ATOM 1490 C CA . PHE A 1 189 ? -12.205 -18.925 22.391 1.00 87.75 189 PHE A CA 1
ATOM 1491 C C . PHE A 1 189 ? -11.962 -20.155 23.263 1.00 87.75 189 PHE A C 1
ATOM 1493 O O . PHE A 1 189 ? -11.375 -20.013 24.330 1.00 87.75 189 PHE A O 1
ATOM 1500 N N . PHE A 1 190 ? -12.337 -21.355 22.808 1.00 88.38 190 PHE A N 1
ATOM 1501 C CA . PHE A 1 190 ? -12.089 -22.582 23.571 1.00 88.38 190 PHE A CA 1
ATOM 1502 C C . PHE A 1 190 ? -10.593 -22.865 23.754 1.00 88.38 190 PHE A C 1
ATOM 1504 O O . PHE A 1 190 ? -10.177 -23.217 24.857 1.00 88.38 190 PHE A O 1
ATOM 1511 N N . CYS A 1 191 ? -9.771 -22.642 22.723 1.00 86.94 191 CYS A N 1
ATOM 1512 C CA . CYS A 1 191 ? -8.318 -22.783 22.825 1.00 86.94 191 CYS A CA 1
ATOM 1513 C C . CYS A 1 191 ? -7.715 -21.818 23.858 1.00 86.94 191 CYS A C 1
ATOM 1515 O O . CYS A 1 191 ? -6.920 -22.233 24.697 1.00 86.94 191 CYS A O 1
ATOM 1517 N N . ILE A 1 192 ? -8.102 -20.539 23.831 1.00 84.44 192 ILE A N 1
ATOM 1518 C CA . ILE A 1 192 ? -7.579 -19.526 24.762 1.00 84.44 192 ILE A CA 1
ATOM 1519 C C . ILE A 1 192 ? -8.106 -19.760 26.183 1.00 84.44 192 ILE A C 1
ATOM 1521 O O . ILE A 1 192 ? -7.339 -19.664 27.141 1.00 84.44 192 ILE A O 1
ATOM 1525 N N . ALA A 1 193 ? -9.386 -20.116 26.327 1.00 83.12 193 ALA A N 1
ATOM 1526 C CA . ALA A 1 193 ? -10.006 -20.405 27.618 1.00 83.12 193 ALA A CA 1
ATOM 1527 C C . ALA A 1 193 ? -9.352 -21.600 28.330 1.00 83.12 193 ALA A C 1
ATOM 1529 O O . ALA A 1 193 ? -9.323 -21.631 29.557 1.00 83.12 193 ALA A O 1
ATOM 1530 N N . PHE A 1 194 ? -8.796 -22.556 27.578 1.00 80.00 194 PHE A N 1
ATOM 1531 C CA . PHE A 1 194 ? -8.066 -23.695 28.137 1.00 80.00 194 PHE A CA 1
ATOM 1532 C C . PHE A 1 194 ? -6.638 -23.339 28.591 1.00 80.00 194 PHE A C 1
ATOM 1534 O O . PHE A 1 194 ? -6.084 -24.005 29.461 1.00 80.00 194 PHE A O 1
ATOM 1541 N N . LEU A 1 195 ? -6.036 -22.292 28.013 1.00 70.62 195 LEU A N 1
ATOM 1542 C CA . LEU A 1 195 ? -4.628 -21.933 28.222 1.00 70.62 195 LEU A CA 1
ATOM 1543 C C . LEU A 1 195 ? -4.413 -20.827 29.271 1.00 70.62 195 LEU A C 1
ATOM 1545 O O . LEU A 1 195 ? -3.318 -20.741 29.827 1.00 70.62 195 LEU A O 1
ATOM 1549 N N . GLN A 1 196 ? -5.405 -19.968 29.554 1.00 66.81 196 GLN A N 1
ATOM 1550 C CA . GLN A 1 196 ? -5.199 -18.805 30.433 1.00 66.81 196 GLN A CA 1
ATOM 1551 C C . GLN A 1 196 ? -6.478 -18.258 31.099 1.00 66.81 196 GLN A C 1
ATOM 1553 O O . GLN A 1 196 ? -7.454 -17.931 30.427 1.00 66.81 196 GLN A O 1
ATOM 1558 N N . THR A 1 197 ? -6.423 -17.987 32.411 1.00 68.44 197 THR A N 1
ATOM 1559 C CA . THR A 1 197 ? -7.345 -17.044 33.074 1.00 68.44 197 THR A CA 1
ATOM 1560 C C . THR A 1 197 ? -6.802 -15.621 32.926 1.00 68.44 197 THR A C 1
ATOM 1562 O O . THR A 1 197 ? -5.879 -15.217 33.638 1.00 68.44 197 THR A O 1
ATOM 1565 N N . VAL A 1 198 ? -7.343 -14.853 31.979 1.00 71.75 198 VAL A N 1
ATOM 1566 C CA . VAL A 1 198 ? -6.957 -13.450 31.766 1.00 71.75 198 VAL A CA 1
ATOM 1567 C C . VAL A 1 198 ? -7.407 -12.611 32.965 1.00 71.75 198 VAL A C 1
ATOM 1569 O O . VAL A 1 198 ? -8.593 -12.544 33.273 1.00 71.75 198 VAL A O 1
ATOM 1572 N N . THR A 1 199 ? -6.465 -11.953 33.646 1.00 84.25 199 THR A N 1
ATOM 1573 C CA . THR A 1 199 ? -6.793 -11.043 34.756 1.00 84.25 199 THR A CA 1
ATOM 1574 C C . THR A 1 199 ? -7.520 -9.795 34.246 1.00 84.25 199 THR A C 1
ATOM 1576 O O . THR A 1 199 ? -7.267 -9.330 33.133 1.00 84.25 199 THR A O 1
ATOM 1579 N N . ALA A 1 200 ? -8.376 -9.189 35.074 1.00 84.12 200 ALA A N 1
ATOM 1580 C CA . ALA A 1 200 ? -9.174 -8.016 34.693 1.00 84.12 200 ALA A CA 1
ATOM 1581 C C . ALA A 1 200 ? -8.318 -6.851 34.147 1.00 84.12 200 ALA A C 1
ATOM 1583 O O . ALA A 1 200 ? -8.663 -6.200 33.159 1.00 84.12 200 ALA A O 1
ATOM 1584 N N . LYS A 1 201 ? -7.140 -6.631 34.747 1.00 83.19 201 LYS A N 1
ATOM 1585 C CA . LYS A 1 201 ? -6.173 -5.610 34.311 1.00 83.19 201 LYS A CA 1
ATOM 1586 C C . LYS A 1 201 ? -5.509 -5.961 32.972 1.00 83.19 201 LYS A C 1
ATOM 1588 O O . LYS A 1 201 ? -5.248 -5.058 32.180 1.00 83.19 201 LYS A O 1
ATOM 1593 N N . ALA A 1 202 ? -5.253 -7.244 32.705 1.00 85.06 202 ALA A N 1
ATOM 1594 C CA . ALA A 1 202 ? -4.718 -7.698 31.423 1.00 85.06 202 ALA A CA 1
ATOM 1595 C C . ALA A 1 202 ? -5.762 -7.584 30.301 1.00 85.06 202 ALA A C 1
ATOM 1597 O O . ALA A 1 202 ? -5.427 -7.122 29.213 1.00 85.06 202 ALA A O 1
ATOM 1598 N N . ALA A 1 203 ? -7.032 -7.903 30.575 1.00 85.88 203 ALA A N 1
ATOM 1599 C CA . ALA A 1 203 ? -8.124 -7.743 29.611 1.00 85.88 203 ALA A CA 1
ATOM 1600 C C . ALA A 1 203 ? -8.266 -6.284 29.138 1.00 85.88 203 ALA A C 1
ATOM 1602 O O . ALA A 1 203 ? -8.386 -6.025 27.938 1.00 85.88 203 ALA A O 1
ATOM 1603 N N . MET A 1 204 ? -8.146 -5.318 30.057 1.00 88.50 204 MET A N 1
ATOM 1604 C CA . MET A 1 204 ? -8.131 -3.897 29.698 1.00 88.50 204 MET A CA 1
ATOM 1605 C C . MET A 1 204 ? -6.921 -3.510 28.845 1.00 88.50 204 MET A C 1
ATOM 1607 O O . MET A 1 204 ? -7.085 -2.773 27.872 1.00 88.50 204 MET A O 1
ATOM 1611 N N . ALA A 1 205 ? -5.728 -4.019 29.159 1.00 87.69 205 ALA A N 1
ATOM 1612 C CA . ALA A 1 205 ? -4.535 -3.760 28.352 1.00 87.69 205 ALA A CA 1
ATOM 1613 C C . ALA A 1 205 ? -4.721 -4.261 26.912 1.00 87.69 205 ALA A C 1
ATOM 1615 O O . ALA A 1 205 ? -4.475 -3.524 25.960 1.00 87.69 205 ALA A O 1
ATOM 1616 N N . VAL A 1 206 ? -5.236 -5.483 26.754 1.00 89.12 206 VAL A N 1
ATOM 1617 C CA . VAL A 1 206 ? -5.548 -6.078 25.446 1.00 89.12 206 VAL A CA 1
ATOM 1618 C C . VAL A 1 206 ? -6.589 -5.244 24.694 1.00 89.12 206 VAL A C 1
ATOM 1620 O O . VAL A 1 206 ? -6.430 -4.994 23.499 1.00 89.12 206 VAL A O 1
ATOM 1623 N N . SER A 1 207 ? -7.611 -4.736 25.393 1.00 91.00 207 SER A N 1
ATOM 1624 C CA . SER A 1 207 ? -8.636 -3.884 24.781 1.00 91.00 207 SER A CA 1
ATOM 1625 C C . SER A 1 207 ? -8.050 -2.609 24.151 1.00 91.00 207 SER A C 1
ATOM 1627 O O . SER A 1 207 ? -8.460 -2.199 23.064 1.00 91.00 207 SER A O 1
ATOM 1629 N N . LEU A 1 208 ? -7.040 -2.019 24.800 1.00 91.69 208 LEU A N 1
ATOM 1630 C CA . LEU A 1 208 ? -6.346 -0.831 24.312 1.00 91.69 208 LEU A CA 1
ATOM 1631 C C . LEU A 1 208 ? -5.457 -1.142 23.106 1.00 91.69 208 LEU A C 1
ATOM 1633 O O . LEU A 1 208 ? -5.413 -0.351 22.166 1.00 91.69 208 LEU A O 1
ATOM 1637 N N . VAL A 1 209 ? -4.789 -2.301 23.105 1.00 91.62 209 VAL A N 1
ATOM 1638 C CA . VAL A 1 209 ? -3.982 -2.757 21.963 1.00 91.62 209 VAL A CA 1
ATOM 1639 C C . VAL A 1 209 ? -4.860 -2.927 20.724 1.00 91.62 209 VAL A C 1
ATOM 1641 O O . VAL A 1 209 ? -4.522 -2.396 19.671 1.00 91.62 209 VAL A O 1
ATOM 1644 N N . PHE A 1 210 ? -6.026 -3.567 20.841 1.00 92.25 210 PHE A N 1
ATOM 1645 C CA . PHE A 1 210 ? -6.956 -3.687 19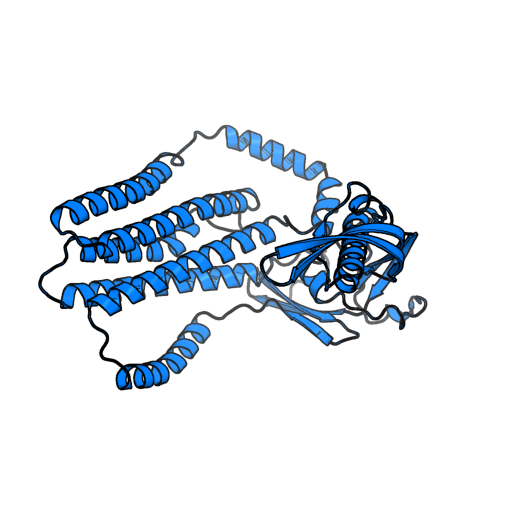.713 1.00 92.25 210 PHE A CA 1
ATOM 1646 C C . PHE A 1 210 ? -7.478 -2.332 19.223 1.00 92.25 210 PHE A C 1
ATOM 1648 O O . PHE A 1 210 ? -7.566 -2.119 18.013 1.00 92.25 210 PHE A O 1
ATOM 1655 N N . ALA A 1 211 ? -7.783 -1.396 20.129 1.00 92.75 211 ALA A N 1
ATOM 1656 C CA . ALA A 1 211 ? -8.164 -0.036 19.748 1.00 92.75 211 ALA A CA 1
ATOM 1657 C C . ALA A 1 211 ? -7.029 0.682 18.993 1.00 92.75 211 ALA A C 1
ATOM 1659 O O . ALA A 1 211 ? -7.274 1.319 17.969 1.00 92.75 211 ALA A O 1
ATOM 1660 N N . PHE A 1 212 ? -5.782 0.527 19.446 1.00 93.12 212 PHE A N 1
ATOM 1661 C CA . PHE A 1 212 ? -4.606 1.075 18.776 1.00 93.12 212 PHE A CA 1
ATOM 1662 C C . PHE A 1 212 ? -4.400 0.470 17.379 1.00 93.12 212 PHE A C 1
ATOM 1664 O O . PHE A 1 212 ? -4.253 1.207 16.405 1.00 93.12 212 PHE A O 1
ATOM 1671 N N . THR A 1 213 ? -4.463 -0.856 17.245 1.00 93.12 213 THR A N 1
ATOM 1672 C CA . THR A 1 213 ? -4.358 -1.534 15.944 1.00 93.12 213 THR A CA 1
ATOM 1673 C C . THR A 1 213 ? -5.475 -1.097 14.995 1.00 93.12 213 THR A C 1
ATOM 1675 O O . THR A 1 213 ? -5.210 -0.799 13.830 1.00 93.12 213 THR A O 1
ATOM 1678 N N . ALA A 1 214 ? -6.712 -0.976 15.487 1.00 92.31 214 ALA A N 1
ATOM 1679 C CA . ALA A 1 214 ? -7.831 -0.467 14.700 1.00 92.31 214 ALA A CA 1
ATOM 1680 C C . ALA A 1 214 ? -7.606 0.986 14.246 1.00 92.31 214 ALA A C 1
ATOM 1682 O O . ALA A 1 214 ? -7.903 1.311 13.096 1.00 92.31 214 ALA A O 1
ATOM 1683 N N . ALA A 1 215 ? -7.034 1.848 15.098 1.00 91.31 215 ALA A N 1
ATOM 1684 C CA . ALA A 1 215 ? -6.651 3.209 14.716 1.00 91.31 215 ALA A CA 1
ATOM 1685 C C . ALA A 1 215 ? -5.614 3.218 13.585 1.00 91.31 215 ALA A C 1
ATOM 1687 O O . ALA A 1 215 ? -5.803 3.937 12.604 1.00 91.31 215 ALA A O 1
ATOM 1688 N N . VAL A 1 216 ? -4.563 2.396 13.678 1.00 90.88 216 VAL A N 1
ATOM 1689 C CA . VAL A 1 216 ? -3.523 2.302 12.640 1.00 90.88 216 VAL A CA 1
ATOM 1690 C C . VAL A 1 216 ? -4.117 1.861 11.300 1.00 90.88 216 VAL A C 1
ATOM 1692 O O . VAL A 1 216 ? -3.891 2.529 10.291 1.00 90.88 216 VAL A O 1
ATOM 1695 N N . ILE A 1 217 ? -4.926 0.794 11.291 1.00 91.12 217 ILE A N 1
ATOM 1696 C CA . ILE A 1 217 ? -5.594 0.290 10.077 1.00 91.12 217 ILE A CA 1
ATOM 1697 C C . ILE A 1 217 ? -6.526 1.355 9.487 1.00 91.12 217 ILE A C 1
ATOM 1699 O O . ILE A 1 217 ? -6.579 1.567 8.276 1.00 91.12 217 ILE A O 1
ATOM 1703 N N . TYR A 1 218 ? -7.266 2.067 10.331 1.00 88.69 218 TYR A N 1
ATOM 1704 C CA . TYR A 1 218 ? -8.169 3.116 9.875 1.00 88.69 218 TYR A CA 1
ATOM 1705 C C . TYR A 1 218 ? -7.423 4.323 9.273 1.00 88.69 218 TYR A C 1
ATOM 1707 O O . TYR A 1 218 ? -7.908 4.960 8.338 1.00 88.69 218 TYR A O 1
ATOM 1715 N N . VAL A 1 219 ? -6.236 4.659 9.786 1.00 84.88 219 VAL A N 1
ATOM 1716 C CA . VAL A 1 219 ? -5.384 5.713 9.212 1.00 84.88 219 VAL A CA 1
ATOM 1717 C C . VAL A 1 219 ? -4.750 5.284 7.899 1.00 84.88 219 VAL A C 1
ATOM 1719 O O . VAL A 1 219 ? -4.765 6.059 6.944 1.00 84.88 219 VAL A O 1
ATOM 1722 N N . SER A 1 220 ? -4.223 4.064 7.815 1.00 86.75 220 SER A N 1
ATOM 1723 C CA . SER A 1 220 ? -3.617 3.572 6.576 1.00 86.75 220 SER A CA 1
ATOM 1724 C C . SER A 1 220 ? -4.645 3.460 5.449 1.00 86.75 220 SER A C 1
ATOM 1726 O O . SER A 1 220 ? -4.401 3.967 4.357 1.00 86.75 220 SER A O 1
ATOM 1728 N N . THR A 1 221 ? -5.824 2.894 5.730 1.00 85.88 221 THR A N 1
ATOM 172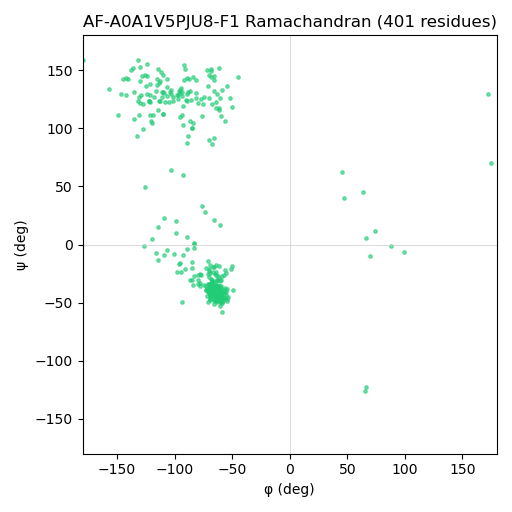9 C CA . THR A 1 221 ? -6.923 2.795 4.754 1.00 85.88 221 THR A CA 1
ATOM 1730 C C . THR A 1 221 ? -7.376 4.166 4.270 1.00 85.88 221 THR A C 1
ATOM 1732 O O . THR A 1 221 ? -7.574 4.354 3.076 1.00 85.88 221 THR A O 1
ATOM 1735 N N . MET A 1 222 ? -7.477 5.155 5.160 1.00 81.56 222 MET A N 1
ATOM 1736 C CA . MET A 1 222 ? -7.844 6.514 4.762 1.00 81.56 222 MET A CA 1
ATOM 1737 C C . MET A 1 222 ? -6.799 7.196 3.892 1.00 81.56 222 MET A C 1
ATOM 1739 O O . MET A 1 222 ? -7.170 7.814 2.901 1.00 81.56 222 MET A O 1
ATOM 1743 N N . LYS A 1 223 ? -5.511 7.071 4.223 1.00 82.00 223 LYS A N 1
ATOM 1744 C CA . LYS A 1 223 ? -4.440 7.603 3.372 1.00 82.00 223 LYS A CA 1
ATOM 1745 C C . LYS A 1 223 ? -4.457 6.959 1.986 1.00 82.00 223 LYS A C 1
ATOM 1747 O O . LYS A 1 223 ? -4.362 7.682 1.001 1.00 82.00 223 LYS A O 1
ATOM 1752 N N . ALA A 1 224 ? -4.638 5.639 1.918 1.00 83.25 224 ALA A N 1
ATOM 1753 C CA . ALA A 1 224 ? -4.750 4.917 0.653 1.00 83.25 224 ALA A CA 1
ATOM 1754 C C . ALA A 1 224 ? -5.953 5.397 -0.176 1.00 83.25 224 ALA A C 1
ATOM 1756 O O . ALA A 1 224 ? -5.818 5.627 -1.372 1.00 83.25 224 ALA A O 1
ATOM 1757 N N . ILE A 1 225 ? -7.108 5.627 0.460 1.00 80.12 225 ILE A N 1
ATOM 1758 C CA . ILE A 1 225 ? -8.289 6.191 -0.213 1.00 80.12 225 ILE A CA 1
ATOM 1759 C C . ILE A 1 225 ? -8.002 7.604 -0.716 1.00 80.12 225 ILE A C 1
ATOM 1761 O O . ILE A 1 225 ? -8.353 7.912 -1.847 1.00 80.12 225 ILE A O 1
ATOM 1765 N N . THR A 1 226 ? -7.350 8.459 0.079 1.00 75.88 226 THR A N 1
ATOM 1766 C CA . THR A 1 226 ? -6.995 9.817 -0.361 1.00 75.88 226 THR A CA 1
ATOM 1767 C C . THR A 1 226 ? -6.112 9.780 -1.595 1.00 75.88 226 THR A C 1
ATOM 1769 O O . THR A 1 226 ? -6.418 10.451 -2.573 1.00 75.88 226 THR A O 1
ATOM 1772 N N . VAL A 1 227 ? -5.044 8.988 -1.564 1.00 77.50 227 VAL A N 1
ATOM 1773 C CA . VAL A 1 227 ? -4.125 8.822 -2.695 1.00 77.50 227 VAL A CA 1
ATOM 1774 C C . VAL A 1 227 ? -4.873 8.352 -3.945 1.00 77.50 227 VAL A C 1
ATOM 1776 O O . VAL A 1 227 ? -4.727 8.941 -5.016 1.00 77.50 227 VAL A O 1
ATOM 1779 N N . ARG A 1 228 ? -5.745 7.349 -3.790 1.00 77.94 228 ARG A N 1
ATOM 1780 C CA . ARG A 1 228 ? -6.480 6.740 -4.903 1.00 77.94 228 ARG A CA 1
ATOM 1781 C C . ARG A 1 228 ? -7.555 7.662 -5.487 1.00 77.94 228 ARG A C 1
ATOM 1783 O O . ARG A 1 228 ? -7.572 7.879 -6.689 1.00 77.94 228 ARG A O 1
ATOM 1790 N N . GLU A 1 229 ? -8.411 8.257 -4.658 1.00 75.12 229 GLU A N 1
ATOM 1791 C CA . GLU A 1 229 ? -9.497 9.150 -5.109 1.00 75.12 229 GLU A CA 1
ATOM 1792 C C . GLU A 1 229 ? -8.965 10.487 -5.657 1.00 75.12 229 GLU A C 1
ATOM 1794 O O . GLU A 1 229 ? -9.577 11.095 -6.533 1.00 75.12 229 GLU A O 1
ATOM 1799 N N . THR A 1 230 ? -7.803 10.954 -5.184 1.00 69.56 230 THR A N 1
ATOM 1800 C CA . THR A 1 230 ? -7.148 12.147 -5.751 1.00 69.56 230 THR A CA 1
ATOM 1801 C C . THR A 1 230 ? -6.317 11.844 -7.001 1.00 69.56 230 THR A C 1
ATOM 1803 O O . THR A 1 230 ? -5.775 12.784 -7.586 1.00 69.56 230 THR A O 1
ATOM 1806 N N . HIS A 1 231 ? -6.217 10.572 -7.420 1.00 74.56 231 HIS A N 1
ATOM 1807 C CA . HIS A 1 231 ? -5.306 10.108 -8.472 1.00 74.56 231 HIS A CA 1
ATOM 1808 C C . HIS A 1 231 ? -3.883 10.670 -8.274 1.00 74.56 231 HIS A C 1
ATOM 1810 O O . HIS A 1 231 ? -3.237 11.121 -9.219 1.00 74.56 231 HIS A O 1
ATOM 1816 N N . SER A 1 232 ? -3.395 10.729 -7.025 1.00 71.50 232 SER A N 1
ATOM 1817 C CA . SER A 1 232 ? -2.112 11.381 -6.723 1.00 71.50 232 SER A CA 1
ATOM 1818 C C . SER A 1 232 ? -0.910 10.602 -7.242 1.00 71.50 232 SER A C 1
ATOM 1820 O O . SER A 1 232 ? 0.127 11.211 -7.495 1.00 71.50 232 SER A O 1
ATOM 1822 N N . ASP A 1 233 ? -1.049 9.295 -7.415 1.00 79.50 233 ASP A N 1
ATOM 1823 C CA . ASP A 1 233 ? 0.061 8.411 -7.782 1.00 79.50 233 ASP A CA 1
ATOM 1824 C C . ASP A 1 233 ? -0.029 7.951 -9.248 1.00 79.50 233 ASP A C 1
ATOM 1826 O O . ASP A 1 233 ? 0.903 7.334 -9.757 1.00 79.50 233 ASP A O 1
ATOM 1830 N N . ASP A 1 234 ? -1.121 8.319 -9.924 1.00 83.31 234 ASP A N 1
ATOM 1831 C CA . ASP A 1 234 ? -1.449 7.988 -11.309 1.00 83.31 234 ASP A CA 1
ATOM 1832 C C . ASP A 1 234 ? -0.948 9.099 -12.246 1.00 83.31 234 ASP A C 1
ATOM 1834 O O . ASP A 1 234 ? -1.501 10.205 -12.305 1.00 83.31 234 ASP A O 1
ATOM 1838 N N . MET A 1 235 ? 0.172 8.841 -12.922 1.00 82.62 235 MET A N 1
ATOM 1839 C CA . MET A 1 235 ? 0.803 9.835 -13.794 1.00 82.62 235 MET A CA 1
ATOM 1840 C C . MET A 1 235 ? 0.088 9.950 -15.136 1.00 82.62 235 MET A C 1
ATOM 1842 O O . MET A 1 235 ? -0.040 11.063 -15.657 1.00 82.62 235 MET A O 1
ATOM 1846 N N . GLY A 1 236 ? -0.414 8.832 -15.664 1.00 80.62 236 GLY A N 1
ATOM 1847 C CA . GLY A 1 236 ? -1.172 8.785 -16.909 1.00 80.62 236 GLY A CA 1
ATOM 1848 C C . GLY A 1 236 ? -2.415 9.661 -16.822 1.00 80.62 236 GLY A C 1
ATOM 1849 O O . GLY A 1 236 ? -2.611 10.556 -17.650 1.00 80.62 236 GLY A O 1
ATOM 1850 N N . TYR A 1 237 ? -3.189 9.516 -15.748 1.00 81.25 237 TYR A N 1
ATOM 1851 C CA . TYR A 1 237 ? -4.372 10.333 -15.494 1.00 81.25 237 TYR A CA 1
ATOM 1852 C C . TYR A 1 237 ? -4.051 11.821 -15.295 1.00 81.25 237 TYR A C 1
ATOM 1854 O O . TYR A 1 237 ? -4.753 12.696 -15.820 1.00 81.25 237 TYR A O 1
ATOM 1862 N N . LYS A 1 238 ? -2.979 12.142 -14.556 1.00 82.19 238 LYS A N 1
ATOM 1863 C CA . LYS A 1 238 ? -2.563 13.536 -14.331 1.00 82.19 238 LYS A CA 1
ATOM 1864 C C . LYS A 1 238 ? -2.116 14.229 -15.607 1.00 82.19 238 LYS A C 1
ATOM 1866 O O . LYS A 1 238 ? -2.532 15.366 -15.825 1.00 82.19 238 LYS A O 1
ATOM 1871 N N . SER A 1 239 ? -1.326 13.558 -16.444 1.00 79.12 239 SER A N 1
ATOM 1872 C CA . SER A 1 239 ? -0.806 14.140 -17.685 1.00 79.12 239 SER A CA 1
ATOM 1873 C C . SER A 1 239 ? -1.952 14.674 -18.552 1.00 79.12 239 SER A C 1
ATOM 1875 O O . SER A 1 239 ? -1.979 15.852 -18.908 1.00 79.12 239 SER A O 1
ATOM 1877 N N . LYS A 1 240 ? -3.002 13.871 -18.753 1.00 74.50 240 LYS A N 1
ATOM 1878 C CA . LYS A 1 240 ? -4.188 14.246 -19.532 1.00 74.50 240 LYS A CA 1
ATOM 1879 C C . LYS A 1 240 ? -4.978 15.408 -18.916 1.00 74.50 240 LYS A C 1
ATOM 1881 O O . LYS A 1 240 ? -5.446 16.294 -19.638 1.00 74.50 240 LYS A O 1
ATOM 1886 N N . LYS A 1 241 ? -5.106 15.462 -17.585 1.00 68.12 241 LYS A N 1
ATOM 1887 C CA . LYS A 1 241 ? -5.752 16.594 -16.893 1.00 68.12 241 LYS A CA 1
ATOM 1888 C C . LYS A 1 241 ? -4.935 17.883 -16.955 1.00 68.12 241 LYS A C 1
ATOM 1890 O O . LYS A 1 241 ? -5.527 18.952 -17.084 1.00 68.12 241 LYS A O 1
ATOM 1895 N N . GLU A 1 242 ? -3.608 17.810 -16.904 1.00 58.16 242 GLU A N 1
ATOM 1896 C CA . GLU A 1 242 ? -2.735 18.981 -17.049 1.00 58.16 242 GLU A CA 1
ATOM 1897 C C . GLU A 1 242 ? -2.780 19.571 -18.468 1.00 58.16 242 GLU A C 1
ATOM 1899 O O . GLU A 1 242 ? -2.755 20.797 -18.621 1.00 58.16 242 GLU A O 1
ATOM 1904 N N . PHE A 1 243 ? -2.965 18.735 -19.497 1.00 51.53 243 PHE A N 1
ATOM 1905 C CA . PHE A 1 243 ? -3.246 19.201 -20.861 1.00 51.53 243 PHE A CA 1
ATOM 1906 C C . PHE A 1 243 ? -4.643 19.833 -21.003 1.00 51.53 243 PHE A C 1
ATOM 1908 O O . PHE A 1 243 ? -4.841 20.725 -21.831 1.00 51.53 243 PHE A O 1
ATOM 1915 N N . THR A 1 244 ? -5.597 19.476 -20.137 1.00 55.72 244 THR A N 1
ATOM 1916 C CA . THR A 1 244 ? -6.963 20.027 -20.123 1.00 55.72 244 THR A CA 1
ATOM 1917 C C . THR A 1 244 ? -7.071 21.226 -19.165 1.00 55.72 244 THR A C 1
ATOM 1919 O O . THR A 1 244 ? -7.852 21.236 -18.212 1.00 55.72 244 THR A O 1
ATOM 1922 N N . LYS A 1 245 ? -6.293 22.294 -19.410 1.00 52.22 245 LYS A N 1
ATOM 1923 C CA . LYS A 1 245 ? -6.293 23.541 -18.601 1.00 52.22 245 LYS A CA 1
ATOM 1924 C C . LYS A 1 245 ? -7.689 24.161 -18.368 1.00 52.22 245 LYS A C 1
ATOM 1926 O O . LYS A 1 245 ? -7.879 24.889 -17.396 1.00 52.22 245 LYS A O 1
ATOM 1931 N N . ALA A 1 246 ? -8.679 23.837 -19.201 1.00 52.38 246 ALA A N 1
ATOM 1932 C CA . ALA A 1 246 ? -10.038 24.376 -19.137 1.00 52.38 246 ALA A CA 1
ATOM 1933 C C . ALA A 1 246 ? -10.859 23.935 -17.903 1.00 52.38 246 ALA A C 1
ATOM 1935 O O . ALA A 1 246 ? -11.710 24.697 -17.435 1.00 52.38 246 ALA A O 1
ATOM 1936 N N . ASP A 1 247 ? -10.615 22.745 -17.344 1.00 52.00 247 ASP A N 1
ATOM 1937 C CA . ASP A 1 247 ? -11.384 22.249 -16.188 1.00 52.00 247 ASP A CA 1
ATOM 1938 C C . ASP A 1 247 ? -10.801 22.721 -14.852 1.00 52.00 247 ASP A C 1
ATOM 1940 O O . ASP A 1 247 ? -11.537 23.005 -13.899 1.00 52.00 247 ASP A O 1
ATOM 1944 N N . MET A 1 248 ? -9.481 22.914 -14.811 1.00 49.41 248 MET A N 1
ATOM 1945 C CA . MET A 1 248 ? -8.776 23.511 -13.676 1.00 49.41 248 MET A CA 1
ATOM 1946 C C . MET A 1 248 ? -9.208 24.963 -13.446 1.00 49.41 248 MET A C 1
ATOM 1948 O O . MET A 1 248 ? -9.410 25.357 -12.296 1.00 49.41 248 MET A O 1
ATOM 1952 N N . ASP A 1 249 ? -9.441 25.742 -14.506 1.00 54.66 249 ASP A N 1
ATOM 1953 C CA . ASP A 1 249 ? -9.924 27.124 -14.388 1.00 54.66 249 ASP A CA 1
ATOM 1954 C C . ASP A 1 249 ? -11.382 27.203 -13.898 1.00 54.66 249 ASP A C 1
ATOM 1956 O O . ASP A 1 249 ? -11.692 28.015 -13.018 1.00 54.66 249 ASP A O 1
ATOM 1960 N N . LYS A 1 250 ? -12.260 26.288 -14.334 1.00 54.19 250 LYS A N 1
ATOM 1961 C CA . LYS A 1 250 ? -13.639 26.171 -13.811 1.00 54.19 250 LYS A CA 1
ATOM 1962 C C . LYS A 1 250 ? -13.671 25.757 -12.335 1.00 54.19 250 LYS A C 1
ATOM 1964 O O . LYS A 1 250 ? -14.453 26.300 -11.548 1.00 54.19 250 LYS A O 1
ATOM 1969 N N . ALA A 1 251 ? -12.794 24.838 -11.925 1.00 50.75 251 ALA A N 1
ATOM 1970 C CA . ALA A 1 251 ? -12.626 24.462 -10.520 1.00 50.75 251 ALA A CA 1
ATOM 1971 C C . ALA A 1 251 ? -12.072 25.629 -9.678 1.00 50.75 251 ALA A C 1
ATOM 1973 O O . ALA A 1 251 ? -12.497 25.846 -8.539 1.00 50.75 251 ALA A O 1
ATOM 1974 N N . ARG A 1 252 ? -11.174 26.445 -10.250 1.00 52.28 252 ARG A N 1
ATOM 1975 C CA . ARG A 1 252 ? -10.604 27.643 -9.611 1.00 52.28 252 ARG A CA 1
ATOM 1976 C C . ARG A 1 252 ? -11.639 28.759 -9.432 1.00 52.28 252 ARG A C 1
ATOM 1978 O O . ARG A 1 252 ? -11.621 29.435 -8.400 1.00 52.28 252 ARG A O 1
ATOM 1985 N N . GLU A 1 253 ? -12.576 28.920 -10.368 1.00 51.72 253 GLU A N 1
ATOM 1986 C CA . GLU A 1 253 ? -13.720 29.836 -10.233 1.00 51.72 253 GLU A CA 1
ATOM 1987 C C . GLU A 1 253 ? -14.739 29.376 -9.179 1.00 51.72 253 GLU A C 1
ATOM 1989 O O . GLU A 1 253 ? -15.181 30.190 -8.361 1.00 51.72 253 GLU A O 1
ATOM 1994 N N . LYS A 1 254 ? -15.059 28.074 -9.114 1.00 52.16 254 LYS A N 1
ATOM 1995 C CA . LYS A 1 254 ? -15.873 27.505 -8.021 1.00 52.16 254 LYS A CA 1
ATOM 1996 C C . LYS A 1 254 ? -15.208 27.719 -6.653 1.00 52.16 254 LYS A C 1
ATOM 1998 O O . LYS A 1 254 ? -15.864 28.186 -5.722 1.00 52.16 254 LYS A O 1
ATOM 2003 N N . ARG A 1 255 ? -13.889 27.496 -6.550 1.00 51.84 255 ARG A N 1
ATOM 2004 C CA . ARG A 1 255 ? -13.093 27.747 -5.331 1.00 51.84 255 ARG A CA 1
ATOM 2005 C C . ARG A 1 255 ? -13.079 29.221 -4.909 1.00 51.84 255 ARG A C 1
ATOM 2007 O O . ARG A 1 255 ? -13.101 29.511 -3.713 1.00 51.84 255 ARG A O 1
ATOM 2014 N N . LYS A 1 256 ? -13.079 30.171 -5.855 1.00 50.31 256 LYS A N 1
ATOM 2015 C CA . LYS A 1 256 ? -13.223 31.609 -5.543 1.00 50.31 256 LYS A CA 1
ATOM 2016 C C . LYS A 1 256 ? -14.603 31.940 -4.963 1.00 50.31 256 LYS A C 1
ATOM 2018 O O . LYS A 1 256 ? -14.677 32.754 -4.047 1.00 50.31 256 LYS A O 1
ATOM 2023 N N . LYS A 1 257 ? -15.676 31.292 -5.435 1.00 49.66 257 LYS A N 1
ATOM 2024 C CA . LYS A 1 257 ? -17.032 31.471 -4.880 1.00 49.66 257 LYS A CA 1
ATOM 2025 C C . LYS A 1 257 ? -17.187 30.873 -3.476 1.00 49.66 257 LYS A C 1
ATOM 2027 O O . LYS A 1 257 ? -17.875 31.472 -2.652 1.00 49.66 257 LYS A O 1
ATOM 2032 N N . ASP A 1 258 ? -16.517 29.762 -3.167 1.00 48.03 258 ASP A N 1
ATOM 2033 C CA . ASP A 1 258 ? -16.594 29.138 -1.835 1.00 48.03 258 ASP A CA 1
ATOM 2034 C C . ASP A 1 258 ? -15.705 29.812 -0.774 1.00 48.03 258 ASP A C 1
ATOM 2036 O O . ASP A 1 258 ? -16.073 29.843 0.402 1.00 48.03 258 ASP A O 1
ATOM 2040 N N . LYS A 1 259 ? -14.604 30.473 -1.170 1.00 46.34 259 LYS A N 1
ATOM 2041 C CA . LYS A 1 259 ? -13.791 31.313 -0.262 1.00 46.34 259 LYS A CA 1
ATOM 2042 C C . LYS A 1 259 ? -14.553 32.505 0.341 1.00 46.34 259 LYS A C 1
ATOM 2044 O O . LYS A 1 259 ? -14.126 33.024 1.368 1.00 46.34 259 LYS A O 1
ATOM 2049 N N . ASN A 1 260 ? -15.688 32.907 -0.240 1.00 43.22 260 ASN A N 1
ATOM 2050 C CA . ASN A 1 260 ? -16.558 33.957 0.304 1.00 43.22 260 ASN A CA 1
ATOM 2051 C C . ASN A 1 260 ? -17.547 33.464 1.383 1.00 43.22 260 ASN A C 1
ATOM 2053 O O . ASN A 1 260 ? -18.305 34.267 1.931 1.00 43.22 260 ASN A O 1
ATOM 2057 N N . LYS A 1 261 ? -17.549 32.172 1.746 1.00 45.16 261 LYS A N 1
ATOM 2058 C CA . LYS A 1 261 ? -18.318 31.671 2.898 1.00 45.16 261 LYS A CA 1
ATOM 2059 C C . LYS A 1 261 ? -17.465 31.719 4.173 1.00 45.16 261 LYS A C 1
ATOM 2061 O O . LYS A 1 261 ? -16.379 31.153 4.233 1.00 45.16 261 LYS A O 1
ATOM 2066 N N . LYS A 1 262 ? -17.979 32.397 5.213 1.00 37.09 262 LYS A N 1
ATOM 2067 C CA . LYS A 1 262 ? -17.336 32.573 6.538 1.00 37.09 262 LYS A CA 1
ATOM 2068 C C . LYS A 1 262 ? -16.737 31.259 7.092 1.00 37.09 262 LYS A C 1
ATOM 2070 O O . LYS A 1 262 ? -17.392 30.221 6.978 1.00 37.09 262 LYS A O 1
ATOM 2075 N N . PRO A 1 263 ? -15.589 31.297 7.805 1.00 36.88 263 PRO A N 1
ATOM 2076 C CA . PRO A 1 263 ? -14.965 30.114 8.399 1.00 36.88 263 PRO A CA 1
ATOM 2077 C C . PRO A 1 263 ? -15.810 29.606 9.578 1.00 36.88 263 PRO A C 1
ATOM 2079 O O . PRO A 1 263 ? -15.644 30.033 10.717 1.00 36.88 263 PRO A O 1
ATOM 2082 N N . LYS A 1 264 ? -16.772 28.714 9.327 1.00 45.19 264 LYS A N 1
ATOM 2083 C CA . LYS A 1 264 ? -17.627 28.149 10.383 1.00 45.19 264 LYS A CA 1
ATOM 2084 C C . LYS A 1 264 ? -17.077 26.797 10.871 1.00 45.19 264 LYS A C 1
ATOM 2086 O O . LYS A 1 264 ? -16.802 25.904 10.079 1.00 45.19 264 LYS A O 1
ATOM 2091 N N . LYS A 1 265 ? -16.951 26.656 12.200 1.00 46.94 265 LYS A N 1
ATOM 2092 C CA . LYS A 1 265 ? -16.672 25.434 13.002 1.00 46.94 265 LYS A CA 1
ATOM 2093 C C . LYS A 1 265 ? -15.283 24.763 12.949 1.00 46.94 265 LYS A C 1
ATOM 2095 O O . LYS A 1 265 ? -15.029 23.914 13.800 1.00 46.94 265 LYS A O 1
ATOM 2100 N N . LYS A 1 266 ? -14.363 25.130 12.047 1.00 47.34 266 LYS A N 1
ATOM 2101 C CA . LYS A 1 266 ? -13.101 24.376 11.847 1.00 47.34 266 LYS A CA 1
ATOM 2102 C C . LYS A 1 266 ? -12.084 24.420 13.007 1.00 47.34 266 LYS A C 1
ATOM 2104 O O . LYS A 1 266 ? -11.459 23.386 13.252 1.00 47.34 266 LYS A O 1
ATOM 2109 N N . SER A 1 267 ? -11.918 25.547 13.713 1.00 47.62 267 SER A N 1
ATOM 2110 C CA . SER A 1 267 ? -10.880 25.684 14.762 1.00 47.62 267 SER A CA 1
ATOM 2111 C C . SER A 1 267 ? -11.307 25.165 16.139 1.00 47.62 267 SER A C 1
ATOM 2113 O O . SER A 1 267 ? -10.477 24.634 16.870 1.00 47.62 267 SER A O 1
ATOM 2115 N N . VAL A 1 268 ? -12.601 25.231 16.466 1.00 54.19 268 VAL A N 1
ATOM 2116 C CA . VAL A 1 268 ? -13.127 24.848 17.790 1.00 54.19 268 VAL A CA 1
ATOM 2117 C C . VAL A 1 268 ? -13.025 23.338 18.033 1.00 54.19 268 VAL A C 1
ATOM 2119 O O . VAL A 1 268 ? -12.790 22.897 19.146 1.00 54.19 268 VAL A O 1
ATOM 2122 N N . PHE A 1 269 ? -13.159 22.512 16.995 1.00 54.72 269 PHE A N 1
ATOM 2123 C CA . PHE A 1 269 ? -13.041 21.059 17.155 1.00 54.72 269 PHE A CA 1
ATOM 2124 C C . PHE A 1 269 ? -11.579 20.587 17.267 1.00 54.72 269 PHE A C 1
ATOM 2126 O O . PHE A 1 269 ? -11.294 19.647 18.004 1.00 54.72 269 PHE A O 1
ATOM 2133 N N . MET A 1 270 ? -10.643 21.265 16.582 1.00 51.75 270 MET A N 1
ATOM 2134 C CA . MET A 1 270 ? -9.203 21.000 16.734 1.00 51.75 270 MET A CA 1
ATOM 2135 C C . MET A 1 270 ? -8.727 21.344 18.136 1.00 51.75 270 MET A C 1
ATOM 2137 O O . MET A 1 270 ? -7.991 20.562 18.733 1.00 51.75 270 MET A O 1
ATOM 2141 N N . SER A 1 271 ? -9.167 22.489 18.668 1.00 58.44 271 SER A N 1
ATOM 2142 C CA . SER A 1 271 ? -8.836 22.842 20.041 1.00 58.44 271 SER A CA 1
ATOM 2143 C C . SER A 1 271 ? -9.393 21.800 21.002 1.00 58.44 271 SER A C 1
ATOM 2145 O O . SER A 1 271 ? -8.639 21.369 21.852 1.00 58.44 271 SER A O 1
ATOM 2147 N N . VAL A 1 272 ? -10.621 21.302 20.816 1.00 63.47 272 VAL A N 1
ATOM 2148 C CA . VAL A 1 272 ? -11.199 20.249 21.673 1.00 63.47 272 VAL A CA 1
ATOM 2149 C C . VAL A 1 272 ? -10.412 18.932 21.619 1.00 63.47 272 VAL A C 1
ATOM 2151 O O . VAL A 1 272 ? -10.136 18.356 22.663 1.00 63.47 272 VAL A O 1
ATOM 2154 N N . LEU A 1 273 ? -10.000 18.441 20.445 1.00 63.94 273 LEU A N 1
ATOM 2155 C CA . LEU A 1 273 ? -9.237 17.185 20.371 1.00 63.94 273 LEU A CA 1
ATOM 2156 C C . LEU A 1 273 ? -7.823 17.323 20.947 1.00 63.94 273 LEU A C 1
ATOM 2158 O O . LEU A 1 273 ? -7.377 16.469 21.713 1.00 63.94 273 LEU A O 1
ATOM 2162 N N . VAL A 1 274 ? -7.128 18.416 20.631 1.00 66.38 274 VAL A N 1
ATOM 2163 C CA . VAL A 1 274 ? -5.790 18.682 21.176 1.00 66.38 274 VAL A CA 1
ATOM 2164 C C . VAL A 1 274 ? -5.863 18.926 22.682 1.00 66.38 274 VAL A C 1
ATOM 2166 O O . VAL A 1 274 ? -5.051 18.372 23.420 1.00 66.38 274 VAL A O 1
ATOM 2169 N N . THR A 1 275 ? -6.864 19.664 23.170 1.00 66.06 275 THR A N 1
ATOM 2170 C CA . THR A 1 275 ? -7.058 19.844 24.612 1.00 66.06 275 THR A CA 1
ATOM 2171 C C . THR A 1 275 ? -7.409 18.527 25.286 1.00 66.06 275 THR A C 1
ATOM 2173 O O . THR A 1 275 ? -6.835 18.255 26.329 1.00 66.06 275 THR A O 1
ATOM 2176 N N . THR A 1 276 ? -8.238 17.652 24.702 1.00 67.31 276 THR A N 1
ATOM 2177 C CA . THR A 1 276 ? -8.510 16.329 25.303 1.00 67.31 276 THR A CA 1
ATOM 2178 C C . THR A 1 276 ? -7.257 15.458 25.409 1.00 67.31 276 THR A C 1
ATOM 2180 O O . THR A 1 276 ? -7.047 14.833 26.448 1.00 67.31 276 THR A O 1
ATOM 2183 N N . ALA A 1 277 ? -6.375 15.468 24.403 1.00 68.12 277 ALA A N 1
ATOM 2184 C CA . ALA A 1 277 ? -5.104 14.748 24.465 1.00 68.12 277 ALA A CA 1
ATOM 2185 C C . ALA A 1 277 ? -4.171 15.335 25.538 1.00 68.12 277 ALA A C 1
ATOM 2187 O O . ALA A 1 277 ? -3.657 14.597 26.378 1.00 68.12 277 ALA A O 1
ATOM 2188 N N . VAL A 1 278 ? -4.001 16.659 25.570 1.00 73.06 278 VAL A N 1
ATOM 2189 C CA . VAL A 1 278 ? -3.144 17.343 26.554 1.00 73.06 278 VAL A CA 1
ATOM 2190 C C . VAL A 1 278 ? -3.676 17.159 27.978 1.00 73.06 278 VAL A C 1
ATOM 2192 O O . VAL A 1 278 ? -2.910 16.830 28.881 1.00 73.06 278 VAL A O 1
ATOM 2195 N N . VAL A 1 279 ? -4.990 17.282 28.181 1.00 73.62 279 VAL A N 1
ATOM 2196 C CA . VAL A 1 279 ? -5.646 17.049 29.475 1.00 73.62 279 VAL A CA 1
ATOM 2197 C C . VAL A 1 279 ? -5.472 15.598 29.915 1.00 73.62 279 VAL A C 1
ATOM 2199 O O . VAL A 1 279 ? -5.150 15.363 31.075 1.00 73.62 279 VAL A O 1
ATOM 2202 N N . SER A 1 280 ? -5.603 14.622 29.008 1.00 67.44 280 SER A N 1
ATOM 2203 C CA . SER A 1 280 ? -5.381 13.212 29.355 1.00 67.44 280 SER A CA 1
ATOM 2204 C C . SER A 1 280 ? -3.950 12.953 29.837 1.00 67.44 280 SER A C 1
ATOM 2206 O O . SER A 1 280 ? -3.758 12.256 30.831 1.00 67.44 280 SER A O 1
ATOM 2208 N N . ILE A 1 281 ? -2.948 13.580 29.214 1.00 73.44 281 ILE A N 1
ATOM 2209 C CA . ILE A 1 281 ? -1.541 13.450 29.613 1.00 73.44 281 ILE A CA 1
ATOM 2210 C C . ILE A 1 281 ? -1.300 14.135 30.965 1.00 73.44 281 ILE A C 1
ATOM 2212 O O . ILE A 1 281 ? -0.724 13.523 31.861 1.00 73.44 281 ILE A O 1
ATOM 2216 N N . LEU A 1 282 ? -1.782 15.368 31.151 1.00 75.88 282 LEU A N 1
ATOM 2217 C CA . LEU A 1 282 ? -1.610 16.119 32.401 1.00 75.88 282 LEU A CA 1
ATOM 2218 C C . LEU A 1 282 ? -2.264 15.410 33.596 1.00 75.88 282 LEU A C 1
ATOM 2220 O O . LEU A 1 282 ? -1.644 15.276 34.651 1.00 75.88 282 LEU A O 1
ATOM 2224 N N . MET A 1 283 ? -3.475 14.878 33.415 1.00 70.50 283 MET A N 1
ATOM 2225 C CA . MET A 1 283 ? -4.173 14.085 34.437 1.00 70.50 283 MET A CA 1
ATOM 2226 C C . MET A 1 283 ? -3.430 12.778 34.761 1.00 70.50 283 MET A C 1
ATOM 2228 O O . MET A 1 283 ? -3.429 12.315 35.903 1.00 70.50 283 MET A O 1
ATOM 2232 N N . SER A 1 284 ? -2.744 12.196 33.775 1.00 71.06 284 SER A N 1
ATOM 2233 C CA . SER A 1 284 ? -1.938 10.980 33.957 1.00 71.06 284 SER A CA 1
ATOM 2234 C C . SER A 1 284 ? -0.646 11.236 34.725 1.00 71.06 284 SER A C 1
ATOM 2236 O O . SER A 1 284 ? -0.231 10.414 35.536 1.00 71.06 284 SER A O 1
ATOM 2238 N N . ILE A 1 285 ? -0.024 12.397 34.512 1.00 76.12 285 ILE A N 1
ATOM 2239 C CA . ILE A 1 285 ? 1.143 12.833 35.286 1.00 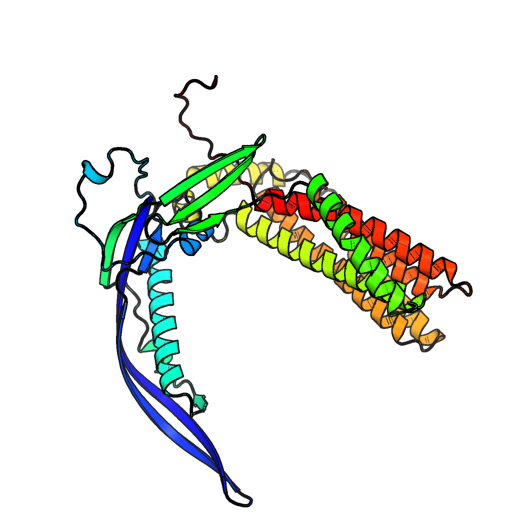76.12 285 ILE A CA 1
ATOM 2240 C C . ILE A 1 285 ? 0.733 13.094 36.741 1.00 76.12 285 ILE A C 1
ATOM 2242 O O . ILE A 1 285 ? 1.411 12.637 37.657 1.00 76.12 285 ILE A O 1
ATOM 2246 N N . GLY A 1 286 ? -0.410 13.751 36.969 1.00 72.31 286 GLY A N 1
ATOM 2247 C CA . GLY A 1 286 ? -0.942 13.972 38.318 1.00 72.31 286 GLY A CA 1
ATOM 2248 C C . GLY A 1 286 ? -1.237 12.667 39.067 1.00 72.31 286 GLY A C 1
ATOM 2249 O O . GLY A 1 286 ? -0.842 12.503 40.218 1.00 72.31 286 GLY A O 1
ATOM 2250 N N . THR A 1 287 ? -1.864 11.694 38.402 1.00 68.69 287 THR A N 1
ATOM 2251 C CA . THR A 1 287 ? -2.129 10.369 38.995 1.00 68.69 287 THR A CA 1
ATOM 2252 C C . THR A 1 287 ? -0.856 9.553 39.220 1.00 68.69 287 THR A C 1
ATOM 2254 O O . THR A 1 287 ? -0.766 8.844 40.223 1.00 68.69 287 THR A O 1
ATOM 2257 N N . PHE A 1 288 ? 0.157 9.681 38.360 1.00 75.69 288 PHE A N 1
ATOM 2258 C CA . PHE A 1 288 ? 1.474 9.087 38.592 1.00 75.69 288 PHE A CA 1
ATOM 2259 C C . PHE A 1 288 ? 2.157 9.663 39.835 1.00 75.69 288 PHE A C 1
ATOM 2261 O O . PHE A 1 288 ? 2.638 8.895 40.663 1.00 75.69 288 PHE A O 1
ATOM 2268 N N . LEU A 1 289 ? 2.147 10.988 40.007 1.00 73.75 289 LEU A N 1
ATOM 2269 C CA . LEU A 1 289 ? 2.731 11.642 41.183 1.00 73.75 289 LEU A CA 1
ATOM 2270 C C . LEU A 1 289 ? 2.055 11.202 42.492 1.00 73.75 289 LEU A C 1
ATOM 2272 O O . LEU A 1 289 ? 2.718 11.124 43.520 1.00 73.75 289 LEU A O 1
ATOM 2276 N N . LEU A 1 290 ? 0.758 10.879 42.451 1.00 71.25 290 LEU A N 1
ATOM 2277 C CA . LEU A 1 290 ? -0.006 10.425 43.619 1.00 71.25 290 LEU A CA 1
ATOM 2278 C C . LEU A 1 290 ? 0.132 8.923 43.913 1.00 71.25 290 LEU A C 1
ATOM 2280 O O . LEU A 1 290 ? 0.089 8.527 45.073 1.00 71.25 290 LEU A O 1
ATOM 2284 N N . THR A 1 291 ? 0.254 8.077 42.886 1.00 69.12 291 THR A N 1
ATOM 2285 C CA . THR A 1 291 ? 0.168 6.607 43.037 1.00 69.12 291 THR A CA 1
ATOM 2286 C C . THR A 1 291 ? 1.464 5.858 42.729 1.00 69.12 291 THR A C 1
ATOM 2288 O O . THR A 1 291 ? 1.553 4.662 42.996 1.00 69.12 291 THR A O 1
ATOM 2291 N N . GLY A 1 292 ? 2.453 6.513 42.114 1.00 71.88 292 GLY A N 1
ATOM 2292 C CA . GLY A 1 292 ? 3.704 5.902 41.652 1.00 71.88 292 GLY A CA 1
ATOM 2293 C C . GLY A 1 292 ? 3.545 4.878 40.517 1.00 71.88 292 GLY A C 1
ATOM 2294 O O . GLY A 1 292 ? 4.517 4.231 40.127 1.00 71.88 292 GLY A O 1
ATOM 2295 N N . SER A 1 293 ? 2.340 4.688 39.962 1.00 75.94 293 SER A N 1
ATOM 2296 C CA . SER A 1 293 ? 2.089 3.637 38.970 1.00 75.94 293 SER A CA 1
ATOM 2297 C C . SER A 1 293 ? 2.461 4.070 37.552 1.00 75.94 293 SER A C 1
ATOM 2299 O O . SER A 1 293 ? 1.692 4.754 36.874 1.00 75.94 293 SER A O 1
ATOM 2301 N N . LEU A 1 294 ? 3.594 3.571 37.046 1.00 78.19 294 LEU A N 1
ATOM 2302 C CA . LEU A 1 294 ? 4.023 3.786 35.653 1.00 78.19 294 LEU A CA 1
ATOM 2303 C C . LEU A 1 294 ? 2.983 3.313 34.619 1.00 78.19 294 LEU A C 1
ATOM 2305 O O . LEU A 1 294 ? 2.922 3.825 33.503 1.00 78.19 294 LEU A O 1
ATOM 2309 N N . SER A 1 295 ? 2.141 2.340 34.988 1.00 80.00 295 SER A N 1
ATOM 2310 C CA . SER A 1 295 ? 1.143 1.772 34.079 1.00 80.00 295 SER A CA 1
ATOM 2311 C C . SER A 1 295 ? 0.104 2.795 33.615 1.00 80.00 295 SER A C 1
ATOM 2313 O O . SER A 1 295 ? -0.357 2.697 32.487 1.00 80.00 295 SER A O 1
ATOM 2315 N N . VAL A 1 296 ? -0.240 3.801 34.426 1.00 79.69 296 VAL A N 1
ATOM 2316 C CA . VAL A 1 296 ? -1.235 4.823 34.047 1.00 79.69 296 VAL A CA 1
ATOM 2317 C C . VAL A 1 296 ? -0.689 5.734 32.943 1.00 79.69 296 VAL A C 1
ATOM 2319 O O . VAL A 1 296 ? -1.407 6.054 31.997 1.00 79.69 296 VAL A O 1
ATOM 2322 N N . ILE A 1 297 ? 0.608 6.063 33.001 1.00 80.12 297 ILE A N 1
ATOM 2323 C CA . ILE A 1 297 ? 1.292 6.862 31.974 1.00 80.12 297 ILE A CA 1
ATOM 2324 C C . ILE A 1 297 ? 1.248 6.151 30.619 1.00 80.12 297 ILE A C 1
ATOM 2326 O O . ILE A 1 297 ? 0.955 6.780 29.606 1.00 80.12 297 ILE A O 1
ATOM 2330 N N . MET A 1 298 ? 1.483 4.837 30.584 1.00 82.81 298 MET A N 1
ATOM 2331 C CA . MET A 1 298 ? 1.451 4.081 29.327 1.00 82.81 298 MET A CA 1
ATOM 2332 C C . MET A 1 298 ? 0.081 4.162 28.645 1.00 82.81 298 MET A C 1
ATOM 2334 O O . MET A 1 298 ? 0.006 4.436 27.450 1.00 82.81 298 MET A O 1
ATOM 2338 N N . TYR A 1 299 ? -1.008 3.998 29.400 1.00 87.00 299 TYR A N 1
ATOM 2339 C CA . TYR A 1 299 ? -2.369 4.093 28.859 1.00 87.00 299 TYR A CA 1
ATOM 2340 C C . TYR A 1 299 ? -2.655 5.494 28.302 1.00 87.00 299 TYR A C 1
ATOM 2342 O O . TYR A 1 299 ? -3.233 5.623 27.223 1.00 87.00 299 TYR A O 1
ATOM 2350 N N . ALA A 1 300 ? -2.169 6.530 28.987 1.00 83.69 300 ALA A N 1
ATOM 2351 C CA . ALA A 1 300 ? -2.257 7.919 28.550 1.00 83.69 300 ALA A CA 1
ATOM 2352 C C . ALA A 1 300 ? -1.535 8.183 27.224 1.00 83.69 300 ALA A C 1
ATOM 2354 O O . ALA A 1 300 ? -2.070 8.856 26.340 1.00 83.69 300 ALA A O 1
ATOM 2355 N N . ILE A 1 301 ? -0.324 7.638 27.079 1.00 84.50 301 ILE A N 1
ATOM 2356 C CA . ILE A 1 301 ? 0.477 7.746 25.858 1.00 84.50 301 ILE A CA 1
ATOM 2357 C C . ILE A 1 301 ? -0.250 7.062 24.698 1.00 84.50 301 ILE A C 1
ATOM 2359 O O . ILE A 1 301 ? -0.409 7.653 23.635 1.00 84.50 301 ILE A O 1
ATOM 2363 N N . PHE A 1 302 ? -0.766 5.848 24.896 1.00 86.50 302 PHE A N 1
ATOM 2364 C CA . PHE A 1 302 ? -1.535 5.165 23.855 1.00 86.50 302 PHE A CA 1
ATOM 2365 C C . PHE A 1 302 ? -2.792 5.951 23.459 1.00 86.50 302 PHE A C 1
ATOM 2367 O O . PHE A 1 302 ? -3.044 6.127 22.266 1.00 86.50 302 PHE A O 1
ATOM 2374 N N . THR A 1 303 ? -3.546 6.498 24.420 1.00 86.50 303 THR A N 1
ATOM 2375 C CA . THR A 1 303 ? -4.699 7.357 24.100 1.00 86.50 303 THR A CA 1
ATOM 2376 C C . THR A 1 303 ? -4.312 8.615 23.345 1.00 86.50 303 THR A C 1
ATOM 2378 O O . THR A 1 303 ? -4.998 8.986 22.395 1.00 86.50 303 THR A O 1
ATOM 2381 N N . SER A 1 304 ? -3.216 9.275 23.721 1.00 84.00 304 SER A N 1
ATOM 2382 C CA . SER A 1 304 ? -2.801 10.512 23.062 1.00 84.00 304 SER A CA 1
ATOM 2383 C C . SER A 1 304 ? -2.344 10.252 21.629 1.00 84.00 304 SER A C 1
ATOM 2385 O O . SER A 1 304 ? -2.710 11.016 20.734 1.00 84.00 304 SER A O 1
ATOM 2387 N N . ILE A 1 305 ? -1.652 9.134 21.379 1.00 86.50 305 ILE A N 1
ATOM 2388 C CA . ILE A 1 305 ? -1.281 8.702 20.028 1.00 86.50 305 ILE A CA 1
ATOM 2389 C C . ILE A 1 305 ? -2.533 8.402 19.196 1.00 86.50 305 ILE A C 1
ATOM 2391 O O . ILE A 1 305 ? -2.631 8.878 18.067 1.00 86.50 305 ILE A O 1
ATOM 2395 N N . ILE A 1 306 ? -3.516 7.677 19.742 1.00 88.00 306 ILE A N 1
ATOM 2396 C CA . ILE A 1 306 ? -4.788 7.403 19.051 1.00 88.00 306 ILE A CA 1
ATOM 2397 C C . ILE A 1 306 ? -5.513 8.716 18.721 1.00 88.00 306 ILE A C 1
ATOM 2399 O O . ILE A 1 306 ? -5.999 8.905 17.604 1.00 88.00 306 ILE A O 1
ATOM 2403 N N . VAL A 1 307 ? -5.563 9.671 19.648 1.00 84.44 307 VAL A N 1
ATOM 2404 C CA . VAL A 1 307 ? -6.196 10.970 19.389 1.00 84.44 307 VAL A CA 1
ATOM 2405 C C . VAL A 1 307 ? -5.439 11.750 18.306 1.00 84.44 307 VAL A C 1
ATOM 2407 O O . VAL A 1 307 ? -6.054 12.291 17.383 1.00 84.44 307 VAL A O 1
ATOM 2410 N N . PHE A 1 308 ? -4.106 11.751 18.361 1.00 83.31 308 PHE A N 1
ATOM 2411 C CA . PHE A 1 308 ? -3.246 12.401 17.374 1.00 83.31 308 PHE A CA 1
ATOM 2412 C C . PHE A 1 308 ? -3.388 11.791 15.971 1.00 83.31 308 PHE A C 1
ATOM 2414 O O . PHE A 1 308 ? -3.535 12.522 14.990 1.00 83.31 308 PHE A O 1
ATOM 2421 N N . MET A 1 309 ? -3.440 10.462 15.873 1.00 83.56 309 MET A N 1
ATOM 2422 C CA . MET A 1 309 ? -3.713 9.737 14.630 1.00 83.56 309 MET A CA 1
ATOM 2423 C C . MET A 1 309 ? -5.035 10.179 13.994 1.00 83.56 309 MET A C 1
ATOM 2425 O O . MET A 1 309 ? -5.086 10.414 12.787 1.00 83.56 309 MET A O 1
ATOM 2429 N N . GLY A 1 310 ? -6.080 10.391 14.799 1.00 79.19 310 GLY A N 1
ATOM 2430 C CA . GLY A 1 310 ? -7.359 10.917 14.321 1.00 79.19 310 GLY A CA 1
ATOM 2431 C C . GLY A 1 310 ? -7.258 12.317 13.710 1.00 79.19 310 GLY A C 1
ATOM 2432 O O . GLY A 1 310 ? -7.923 12.594 12.711 1.00 79.19 310 GLY A O 1
ATOM 2433 N N . ASN A 1 311 ? -6.393 13.178 14.257 1.00 75.25 311 ASN A N 1
ATOM 2434 C CA . ASN A 1 311 ? -6.143 14.518 13.719 1.00 75.25 311 ASN A CA 1
ATOM 2435 C C . ASN A 1 311 ? -5.417 14.479 12.368 1.00 75.25 311 ASN A C 1
ATOM 2437 O O . ASN A 1 311 ? -5.834 15.178 11.448 1.00 75.25 311 ASN A O 1
ATOM 2441 N N . ILE A 1 312 ? -4.381 13.643 12.210 1.00 72.81 312 ILE A N 1
ATOM 2442 C CA . ILE A 1 312 ? -3.701 13.463 10.909 1.00 72.81 312 ILE A CA 1
ATOM 2443 C C . ILE A 1 312 ? -4.715 13.041 9.846 1.00 72.81 312 ILE A C 1
ATOM 2445 O O . ILE A 1 312 ? -4.760 13.586 8.745 1.00 72.81 312 ILE A O 1
ATOM 2449 N N . ASN A 1 313 ? -5.562 12.083 10.201 1.00 70.19 313 ASN A N 1
ATOM 2450 C CA . ASN A 1 313 ? -6.506 11.478 9.279 1.00 70.19 313 ASN A CA 1
ATOM 2451 C C . ASN A 1 313 ? -7.641 12.430 8.857 1.00 70.19 313 ASN A C 1
ATOM 2453 O O . ASN A 1 313 ? -8.227 12.269 7.786 1.00 70.19 313 ASN A O 1
ATOM 2457 N N . ARG A 1 314 ? -7.931 13.460 9.665 1.00 71.12 314 ARG A N 1
ATOM 2458 C CA . ARG A 1 314 ? -8.840 14.549 9.287 1.00 71.12 314 ARG A CA 1
ATOM 2459 C C . ARG A 1 314 ? -8.305 15.339 8.094 1.00 71.12 314 ARG A C 1
ATOM 2461 O O . ARG A 1 314 ? -9.093 15.680 7.220 1.00 71.12 314 ARG A O 1
ATOM 2468 N N . ASN A 1 315 ? -7.002 15.609 8.035 1.00 67.81 315 ASN A N 1
ATOM 2469 C CA . ASN A 1 315 ? -6.412 16.332 6.904 1.00 67.81 315 ASN A CA 1
ATOM 2470 C C . ASN A 1 315 ? -6.575 15.530 5.605 1.00 67.81 315 ASN A C 1
ATOM 2472 O O . ASN A 1 315 ? -6.989 16.083 4.590 1.00 67.81 315 ASN A O 1
ATOM 2476 N N . SER A 1 316 ? -6.340 14.215 5.665 1.00 67.44 316 SER A N 1
ATOM 2477 C CA . SER A 1 316 ? -6.589 13.287 4.554 1.00 67.44 316 SER A CA 1
ATOM 2478 C C . SER A 1 316 ? -8.060 13.280 4.117 1.00 67.44 316 SER A C 1
ATOM 2480 O O . SER A 1 316 ? -8.356 13.254 2.926 1.00 67.44 316 SER A O 1
ATOM 2482 N N . TYR A 1 317 ? -8.994 13.361 5.067 1.00 67.75 317 TYR A N 1
ATOM 2483 C CA . TYR A 1 317 ? -10.420 13.467 4.766 1.00 67.75 317 TYR A CA 1
ATOM 2484 C C . TYR A 1 317 ? -10.809 14.807 4.129 1.00 67.75 317 TYR A C 1
ATOM 2486 O O . TYR A 1 317 ? -11.593 14.821 3.185 1.00 67.75 317 TYR A O 1
ATOM 2494 N N . GLU A 1 318 ? -10.277 15.929 4.628 1.00 65.69 318 GLU A N 1
ATOM 2495 C CA . GLU A 1 318 ? -10.542 17.249 4.040 1.00 65.69 318 GLU A CA 1
ATOM 2496 C C . GLU A 1 318 ? -10.034 17.315 2.590 1.00 65.69 318 GLU A C 1
ATOM 2498 O O . GLU A 1 318 ? -10.724 17.879 1.747 1.00 65.69 318 GLU A O 1
ATOM 2503 N N . ALA A 1 319 ? -8.909 16.660 2.276 1.00 64.19 319 ALA A N 1
ATOM 2504 C CA . ALA A 1 319 ? -8.413 16.544 0.905 1.00 64.19 319 ALA A CA 1
ATOM 2505 C C . ALA A 1 319 ? -9.375 15.769 -0.018 1.00 64.19 319 ALA A C 1
ATOM 2507 O O . ALA A 1 319 ? -9.604 16.200 -1.144 1.00 64.19 319 ALA A O 1
ATOM 2508 N N . ILE A 1 320 ? -9.983 14.676 0.466 1.00 62.47 320 ILE A N 1
ATOM 2509 C CA . ILE A 1 320 ? -10.966 13.895 -0.311 1.00 62.47 320 ILE A CA 1
ATOM 2510 C C . ILE A 1 320 ? -12.267 14.681 -0.517 1.00 62.47 320 ILE A C 1
ATOM 2512 O O . ILE A 1 320 ? -12.826 14.701 -1.609 1.00 62.47 320 ILE A O 1
ATOM 2516 N N . ALA A 1 321 ? -12.754 15.346 0.534 1.00 61.25 321 ALA A N 1
ATOM 2517 C CA . ALA A 1 321 ? -13.963 16.161 0.450 1.00 61.25 321 ALA A CA 1
ATOM 2518 C C . ALA A 1 321 ? -13.795 17.363 -0.497 1.00 61.25 321 ALA A C 1
ATOM 2520 O O . ALA A 1 321 ? -14.780 17.858 -1.031 1.00 61.25 321 ALA A O 1
ATOM 2521 N N . GLU A 1 322 ? -12.563 17.846 -0.690 1.00 60.56 322 GLU A N 1
ATOM 2522 C CA . GLU A 1 322 ? -12.260 18.909 -1.650 1.00 60.56 322 GLU A CA 1
ATOM 2523 C C . GLU A 1 322 ? -12.068 18.385 -3.084 1.00 60.56 322 GLU A C 1
ATOM 2525 O O . GLU A 1 322 ? -12.302 19.132 -4.036 1.00 60.56 322 GLU A O 1
ATOM 2530 N N . SER A 1 323 ? -11.639 17.131 -3.262 1.00 55.50 323 SER A N 1
ATOM 2531 C CA . SER A 1 323 ? -11.435 16.544 -4.591 1.00 55.50 323 SER A CA 1
ATOM 2532 C C . SER A 1 323 ? -12.729 16.062 -5.245 1.00 55.50 323 SER A C 1
ATOM 2534 O O . SER A 1 323 ? -12.824 16.095 -6.470 1.00 55.50 323 SER A O 1
ATOM 2536 N N . ASP A 1 324 ? -13.722 15.634 -4.460 1.00 54.28 324 ASP A N 1
ATOM 2537 C CA . ASP A 1 324 ? -14.985 15.101 -4.979 1.00 54.28 324 ASP A CA 1
ATOM 2538 C C . ASP A 1 324 ? -16.169 15.396 -4.036 1.00 54.28 324 ASP A C 1
ATOM 2540 O O . ASP A 1 324 ? -16.286 14.817 -2.953 1.00 54.28 324 ASP A O 1
ATOM 2544 N N . ASP A 1 325 ? -17.086 16.265 -4.492 1.00 49.22 325 ASP A N 1
ATOM 2545 C CA . ASP A 1 325 ? -18.287 16.717 -3.764 1.00 49.22 325 ASP A CA 1
ATOM 2546 C C . ASP A 1 325 ? -19.213 15.558 -3.318 1.00 49.22 325 ASP A C 1
ATOM 2548 O O . ASP A 1 325 ? -19.995 15.721 -2.378 1.00 49.22 325 ASP A O 1
ATOM 2552 N N . ASN A 1 326 ? -19.140 14.382 -3.961 1.00 52.53 326 ASN A N 1
ATOM 2553 C CA . ASN A 1 326 ? -20.054 13.258 -3.721 1.00 52.53 326 ASN A CA 1
ATOM 2554 C C . ASN A 1 326 ? -19.383 11.998 -3.142 1.00 52.53 326 ASN A C 1
ATOM 2556 O O . ASN A 1 326 ? -20.090 11.036 -2.838 1.00 52.53 326 ASN A O 1
ATOM 2560 N N . ALA A 1 327 ? -18.047 11.933 -3.031 1.00 53.94 327 ALA A N 1
ATOM 2561 C CA . ALA A 1 327 ? -17.340 10.712 -2.603 1.00 53.94 327 ALA A CA 1
ATOM 2562 C C . ALA A 1 327 ? -17.517 10.387 -1.113 1.00 53.94 327 ALA A C 1
ATOM 2564 O O . ALA A 1 327 ? -17.681 9.221 -0.755 1.00 53.94 327 ALA A O 1
ATOM 2565 N N . LEU A 1 328 ? -17.525 11.397 -0.237 1.00 59.25 328 LEU A N 1
ATOM 2566 C CA . LEU A 1 328 ? -17.760 11.210 1.197 1.00 59.25 328 LEU A CA 1
ATOM 2567 C C . LEU A 1 328 ? -18.589 12.353 1.786 1.00 59.25 328 LEU A C 1
ATOM 2569 O O . LEU A 1 328 ? -18.227 13.523 1.691 1.00 59.25 328 LEU A O 1
ATOM 2573 N N . LYS A 1 329 ? -19.673 12.015 2.496 1.00 59.22 329 LYS A N 1
ATOM 2574 C CA . LYS A 1 329 ? -20.511 13.019 3.170 1.00 59.22 329 LYS A CA 1
ATOM 2575 C C . LYS A 1 329 ? -19.785 13.613 4.380 1.00 59.22 329 LYS A C 1
ATOM 2577 O O . LYS A 1 329 ? -19.263 12.821 5.175 1.00 59.22 329 LYS A O 1
ATOM 2582 N N . PRO A 1 330 ? -19.826 14.948 4.597 1.00 46.72 330 PRO A N 1
ATOM 2583 C CA . PRO A 1 330 ? -19.199 15.615 5.739 1.00 46.72 330 PRO A CA 1
ATOM 2584 C C . PRO A 1 330 ? -19.571 14.941 7.070 1.00 46.72 330 PRO A C 1
ATOM 2586 O O . PRO A 1 330 ? -20.739 14.900 7.451 1.00 46.72 330 PRO A O 1
ATOM 2589 N N . GLY A 1 331 ? -18.580 14.411 7.794 1.00 58.1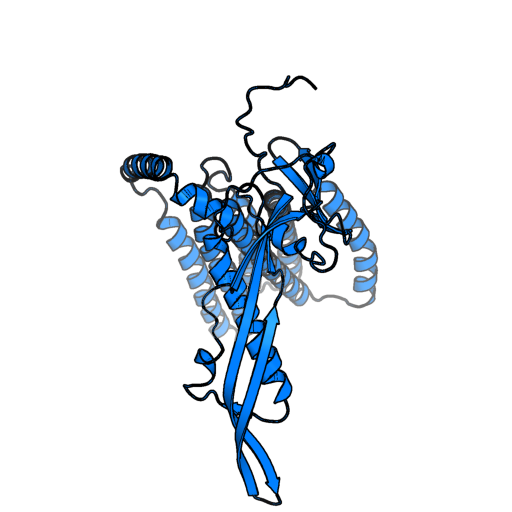9 331 GLY A N 1
ATOM 2590 C CA . GLY A 1 331 ? -18.763 13.809 9.122 1.00 58.19 331 GLY A CA 1
ATOM 2591 C C . GLY A 1 331 ? -18.863 12.279 9.162 1.00 58.19 331 GLY A C 1
ATOM 2592 O O . GLY A 1 331 ? -18.808 11.709 10.253 1.00 58.19 331 GLY A O 1
ATOM 2593 N N . GLU A 1 332 ? -18.912 11.582 8.023 1.00 64.38 332 GLU A N 1
ATOM 2594 C CA . GLU A 1 332 ? -18.789 10.111 8.010 1.00 64.38 332 GLU A CA 1
ATOM 2595 C C . GLU A 1 332 ? -17.411 9.630 8.477 1.00 64.38 332 GLU A C 1
ATOM 2597 O O . GLU A 1 332 ? -17.294 8.559 9.078 1.00 64.38 332 GLU A O 1
ATOM 2602 N N . PHE A 1 333 ? -16.385 10.476 8.321 1.00 64.00 333 PHE A N 1
ATOM 2603 C CA . PHE A 1 333 ? -15.093 10.302 8.979 1.00 64.00 333 PHE A CA 1
ATOM 2604 C C . PHE A 1 333 ? -15.217 10.136 10.495 1.00 64.00 333 PHE A C 1
ATOM 2606 O O . PHE A 1 333 ? -14.595 9.255 11.080 1.00 64.00 333 PHE A O 1
ATOM 2613 N N . LEU A 1 334 ? -16.033 10.965 11.138 1.00 62.78 334 LEU A N 1
ATOM 2614 C CA . LEU A 1 334 ? -16.161 10.953 12.589 1.00 62.78 334 LEU A CA 1
ATOM 2615 C C . LEU A 1 334 ? -16.843 9.666 13.058 1.00 62.78 334 LEU A C 1
ATOM 2617 O O . LEU A 1 334 ? -16.389 9.044 14.012 1.00 62.78 334 LEU A O 1
ATOM 2621 N N . LYS A 1 335 ? -17.880 9.218 12.340 1.00 70.88 335 LYS A N 1
ATOM 2622 C CA . LYS A 1 335 ? -18.664 8.029 12.711 1.00 70.88 335 LYS A CA 1
ATOM 2623 C C . LYS A 1 335 ? -17.803 6.771 12.861 1.00 70.88 335 LYS A C 1
ATOM 2625 O O . LYS A 1 335 ? -18.047 5.988 13.770 1.00 70.88 335 LYS A O 1
ATOM 2630 N N . GLY A 1 336 ? -16.783 6.608 12.014 1.00 77.12 336 GLY A N 1
ATOM 2631 C CA . GLY A 1 336 ? -15.890 5.450 12.070 1.00 77.12 336 GLY A CA 1
ATOM 2632 C C . GLY A 1 336 ? -14.806 5.531 13.145 1.00 77.12 336 GLY A C 1
ATOM 2633 O O . GLY A 1 336 ? -14.466 4.509 13.732 1.00 77.12 336 GLY A O 1
ATOM 2634 N N . TYR A 1 337 ? -14.282 6.725 13.438 1.00 85.81 337 TYR A N 1
ATOM 2635 C CA . TYR A 1 337 ? -13.139 6.886 14.349 1.00 85.81 337 TYR A CA 1
ATOM 2636 C C . TYR A 1 337 ? -13.531 7.182 15.802 1.00 85.81 337 TYR A C 1
ATOM 2638 O O . TYR A 1 337 ? -12.766 6.889 16.719 1.00 85.81 337 TYR A O 1
ATOM 2646 N N . ILE A 1 338 ? -14.730 7.736 16.032 1.00 84.12 338 ILE A N 1
ATOM 2647 C CA . ILE A 1 338 ? -15.225 8.066 17.378 1.00 84.12 338 ILE A CA 1
ATOM 2648 C C . ILE A 1 338 ? -15.228 6.836 18.288 1.00 84.12 338 ILE A C 1
ATOM 2650 O O . ILE A 1 338 ? -14.860 6.964 19.451 1.00 84.12 338 ILE A O 1
ATOM 2654 N N . GLY A 1 339 ? -15.607 5.658 17.777 1.00 87.50 339 GLY A N 1
ATOM 2655 C CA . GLY A 1 339 ? -15.626 4.423 18.566 1.00 87.50 339 GLY A CA 1
ATOM 2656 C C . GLY A 1 339 ? -14.255 4.094 19.161 1.00 87.50 339 GLY A C 1
ATOM 2657 O O . GLY A 1 339 ? -14.153 3.854 20.360 1.00 87.50 339 GLY A O 1
ATOM 2658 N N . ILE A 1 340 ? -13.197 4.195 18.351 1.00 90.75 340 ILE A N 1
ATOM 2659 C CA . ILE A 1 340 ? -11.805 3.967 18.769 1.00 90.75 340 ILE A CA 1
ATOM 2660 C C . ILE A 1 340 ? -11.325 5.043 19.760 1.00 90.75 340 ILE A C 1
ATOM 2662 O O . ILE A 1 340 ? -10.640 4.739 20.736 1.00 90.75 340 ILE A O 1
ATOM 2666 N N . MET A 1 341 ? -11.697 6.310 19.551 1.00 87.88 341 MET A N 1
ATOM 2667 C CA . MET A 1 341 ? -11.346 7.381 20.494 1.00 87.88 341 MET A CA 1
ATOM 2668 C C . MET A 1 341 ? -12.041 7.198 21.849 1.00 87.88 341 MET A C 1
ATOM 2670 O O . MET A 1 341 ? -11.373 7.213 22.882 1.00 87.88 341 MET A O 1
ATOM 2674 N N . LEU A 1 342 ? -13.363 6.998 21.857 1.00 87.44 342 LEU A N 1
ATOM 2675 C CA . LEU A 1 342 ? -14.151 6.827 23.081 1.00 87.44 342 LEU A CA 1
ATOM 2676 C C . LEU A 1 342 ? -13.742 5.573 23.849 1.00 87.44 342 LEU A C 1
ATOM 2678 O O . LEU A 1 342 ? -13.670 5.620 25.074 1.00 87.44 342 LEU A O 1
ATOM 2682 N N . SER A 1 343 ? -13.435 4.479 23.146 1.00 89.75 343 SER A N 1
ATOM 2683 C CA . SER A 1 343 ? -12.958 3.251 23.778 1.00 89.75 343 SER A CA 1
ATOM 2684 C C . SER A 1 343 ? -11.631 3.479 24.502 1.00 89.75 343 SER A C 1
ATOM 2686 O O . SER A 1 343 ? -11.501 3.138 25.676 1.00 89.75 343 SER A O 1
ATOM 2688 N N . SER A 1 344 ? -10.679 4.147 23.844 1.00 90.31 344 SER A N 1
ATOM 2689 C CA . SER A 1 344 ? -9.373 4.452 24.427 1.00 90.31 344 SER A CA 1
ATOM 2690 C C . SER A 1 344 ? -9.494 5.384 25.645 1.00 90.31 344 SER A C 1
ATOM 2692 O O . SER A 1 344 ? -8.899 5.114 26.689 1.00 90.31 344 SER A O 1
ATOM 2694 N N . LEU A 1 345 ? -10.339 6.422 25.565 1.00 89.12 345 LEU A N 1
ATOM 2695 C CA . LEU A 1 345 ? -10.598 7.345 26.674 1.00 89.12 345 LEU A CA 1
ATOM 2696 C C . LEU A 1 345 ? -11.263 6.645 27.864 1.00 89.12 345 LEU A C 1
ATOM 2698 O O . LEU A 1 345 ? -10.860 6.875 29.001 1.00 89.12 345 LEU A O 1
ATOM 2702 N N . LEU A 1 346 ? -12.245 5.773 27.613 1.00 91.12 346 LEU A N 1
ATOM 2703 C CA . LEU A 1 346 ? -12.927 5.005 28.656 1.00 91.12 346 LEU A CA 1
ATOM 2704 C C . LEU A 1 346 ? -11.945 4.103 29.412 1.00 91.12 346 LEU A C 1
ATOM 2706 O O . LEU A 1 346 ? -11.940 4.089 30.643 1.00 91.12 346 LEU A O 1
ATOM 2710 N N . VAL A 1 347 ? -11.097 3.374 28.683 1.00 90.75 347 VAL A N 1
ATOM 2711 C CA . VAL A 1 347 ? -10.115 2.453 29.270 1.00 90.75 347 VAL A CA 1
ATOM 2712 C C . VAL A 1 347 ? -9.094 3.218 30.117 1.00 90.75 347 VAL A C 1
ATOM 2714 O O . VAL A 1 347 ? -8.812 2.824 31.250 1.00 90.75 347 VAL A O 1
ATOM 2717 N N . THR A 1 348 ? -8.590 4.350 29.626 1.00 87.88 348 THR A N 1
ATOM 2718 C CA . THR A 1 348 ? -7.661 5.195 30.391 1.00 87.88 348 THR A CA 1
ATOM 2719 C C . THR A 1 348 ? -8.330 5.828 31.609 1.00 87.88 348 THR A C 1
ATOM 2721 O O . THR A 1 348 ? -7.740 5.829 32.687 1.00 87.88 348 THR A O 1
ATOM 2724 N N . PHE A 1 349 ? -9.579 6.284 31.495 1.00 88.06 349 PHE A N 1
ATOM 2725 C CA . PHE A 1 349 ? -10.329 6.842 32.622 1.00 88.06 349 PHE A CA 1
ATOM 2726 C C . PHE A 1 349 ? -10.546 5.816 33.742 1.00 88.06 349 PHE A C 1
ATOM 2728 O O . PHE A 1 349 ? -10.250 6.092 34.903 1.00 88.06 349 PHE A O 1
ATOM 2735 N N . VAL A 1 350 ? -10.994 4.603 33.409 1.00 88.81 350 VAL A N 1
ATOM 2736 C CA . VAL A 1 350 ? -11.196 3.537 34.407 1.00 88.81 350 VAL A CA 1
ATOM 2737 C C . VAL A 1 350 ? -9.872 3.142 35.060 1.00 88.81 350 VAL A C 1
ATOM 2739 O O . VAL A 1 350 ? -9.825 2.899 36.266 1.00 88.81 350 VAL A O 1
ATOM 2742 N N . LYS A 1 351 ? -8.771 3.160 34.300 1.00 86.75 351 LYS A N 1
ATOM 2743 C CA . LYS A 1 351 ? -7.431 2.911 34.836 1.00 86.75 351 LYS A CA 1
ATOM 2744 C C . LYS A 1 351 ? -6.942 4.022 35.777 1.00 86.75 351 LYS A C 1
ATOM 2746 O O . LYS A 1 351 ? -6.254 3.703 36.743 1.00 86.75 351 LYS A O 1
ATOM 2751 N N . MET A 1 352 ? -7.299 5.282 35.521 1.00 83.25 352 MET A N 1
ATOM 2752 C CA . MET A 1 352 ? -6.991 6.419 36.400 1.00 83.25 352 MET A CA 1
ATOM 2753 C C . MET A 1 352 ? -7.779 6.370 37.708 1.00 83.25 352 MET A C 1
ATOM 2755 O O . MET A 1 352 ? -7.203 6.574 38.771 1.00 83.25 352 MET A O 1
ATOM 2759 N N . VAL A 1 353 ? -9.085 6.097 37.630 1.00 86.50 353 VAL A N 1
ATOM 2760 C CA . VAL A 1 353 ? -9.949 5.982 38.816 1.00 86.50 353 VAL A CA 1
ATOM 2761 C C . VAL A 1 353 ? -9.560 4.762 39.654 1.00 86.50 353 VAL A C 1
ATOM 2763 O O . VAL A 1 353 ? -9.667 4.806 40.874 1.00 86.50 353 VAL A O 1
ATOM 2766 N N . ASN A 1 354 ? -9.086 3.694 38.999 1.00 84.94 354 ASN A N 1
ATOM 2767 C CA . ASN A 1 354 ? -8.647 2.439 39.610 1.00 84.94 354 ASN A CA 1
ATOM 2768 C C . ASN A 1 354 ? -9.635 1.928 40.685 1.00 84.94 354 ASN A C 1
ATOM 2770 O O . ASN A 1 354 ? -9.276 1.846 41.862 1.00 84.94 354 ASN A O 1
ATOM 2774 N N . PRO A 1 355 ? -10.890 1.620 40.299 1.00 87.06 355 PRO A N 1
ATOM 2775 C CA . PRO A 1 355 ? -11.923 1.203 41.242 1.00 87.06 355 PRO A CA 1
ATOM 2776 C C . PRO A 1 355 ? -11.537 -0.090 41.970 1.00 87.06 355 PRO A C 1
ATOM 2778 O O . PRO A 1 355 ? -10.822 -0.932 41.435 1.00 87.06 355 PRO A O 1
ATOM 2781 N N . VAL A 1 356 ? -12.047 -0.266 43.192 1.00 84.06 356 VAL A N 1
ATOM 2782 C CA . VAL A 1 356 ? -11.719 -1.428 44.040 1.00 84.06 356 VAL A CA 1
ATOM 2783 C C . VAL A 1 356 ? -12.273 -2.736 43.464 1.00 84.06 356 VAL A C 1
ATOM 2785 O O . VAL A 1 356 ? -11.684 -3.794 43.659 1.00 84.06 356 VAL A O 1
ATOM 2788 N N . HIS A 1 357 ? -13.398 -2.678 42.747 1.00 88.12 357 HIS A N 1
ATOM 2789 C CA . HIS A 1 357 ? -14.056 -3.868 42.216 1.00 88.12 357 HIS A CA 1
ATOM 2790 C C . HIS A 1 357 ? -13.669 -4.178 40.763 1.00 88.12 357 HIS A C 1
ATOM 2792 O O . HIS A 1 357 ? -13.781 -3.328 39.877 1.00 88.12 357 HIS A O 1
ATOM 2798 N N . ASP A 1 358 ? -13.340 -5.444 40.500 1.00 86.94 358 ASP A N 1
ATOM 2799 C CA . ASP A 1 358 ? -12.869 -5.916 39.191 1.00 86.94 358 ASP A CA 1
ATOM 2800 C C . ASP A 1 358 ? -13.921 -5.840 38.069 1.00 86.94 358 ASP A C 1
ATOM 2802 O O . ASP A 1 358 ? -13.567 -5.724 36.893 1.00 86.94 358 ASP A O 1
ATOM 2806 N N . TYR A 1 359 ? -15.220 -5.846 38.394 1.00 87.88 359 TYR A N 1
ATOM 2807 C CA . TYR A 1 359 ? -16.282 -5.797 37.380 1.00 87.88 359 TYR A CA 1
ATOM 2808 C C . TYR A 1 359 ? -16.263 -4.506 36.549 1.00 87.88 359 TYR A C 1
ATOM 2810 O O . TYR A 1 359 ? -16.649 -4.535 35.382 1.00 87.88 359 TYR A O 1
ATOM 2818 N N . TYR A 1 360 ? -15.761 -3.391 37.095 1.00 90.56 360 TYR A N 1
ATOM 2819 C CA . TYR A 1 360 ? -15.604 -2.147 36.335 1.00 90.56 360 TYR A CA 1
ATOM 2820 C C . TYR A 1 360 ? -14.574 -2.286 35.209 1.00 90.56 360 TYR A C 1
ATOM 2822 O O . TYR A 1 360 ? -14.782 -1.751 34.121 1.00 90.56 360 TYR A O 1
ATOM 2830 N N . PHE A 1 361 ? -13.494 -3.042 35.435 1.00 89.81 361 PHE A N 1
ATOM 2831 C CA . PHE A 1 361 ? -12.462 -3.288 34.426 1.00 89.81 361 PHE A CA 1
ATOM 2832 C C . PHE A 1 361 ? -12.999 -4.188 33.302 1.00 89.81 361 PHE A C 1
ATOM 2834 O O . PHE A 1 361 ? -12.760 -3.924 32.119 1.00 89.81 361 PHE A O 1
ATOM 2841 N N . TYR A 1 362 ? -13.786 -5.213 33.650 1.00 90.06 362 TYR A N 1
ATOM 2842 C CA . TYR A 1 362 ? -14.448 -6.070 32.663 1.00 90.06 362 TYR A CA 1
ATOM 2843 C C . TYR A 1 362 ? -15.506 -5.314 31.855 1.00 90.06 362 TYR A C 1
ATOM 2845 O O . TYR A 1 362 ? -15.519 -5.416 30.629 1.00 90.06 362 TYR A O 1
ATOM 2853 N N . LEU A 1 363 ? -16.341 -4.502 32.511 1.00 91.50 363 LEU A N 1
ATOM 2854 C CA . LEU A 1 363 ? -17.354 -3.689 31.837 1.00 91.50 363 LEU A CA 1
ATOM 2855 C C . LEU A 1 363 ? -16.712 -2.688 30.867 1.00 91.50 363 LEU A C 1
ATOM 2857 O O . LEU A 1 363 ? -17.141 -2.582 29.720 1.00 91.50 363 LEU A O 1
ATOM 2861 N N . ALA A 1 364 ? -15.650 -2.001 31.295 1.00 91.56 364 ALA A N 1
ATOM 2862 C CA . ALA A 1 364 ? -14.913 -1.069 30.445 1.00 91.56 364 ALA A CA 1
ATOM 2863 C C . ALA A 1 364 ? -14.300 -1.765 29.223 1.00 91.56 364 ALA A C 1
ATOM 2865 O O . ALA A 1 364 ? -14.410 -1.260 28.106 1.00 91.56 364 ALA A O 1
ATOM 2866 N N . SER A 1 365 ? -13.707 -2.947 29.420 1.00 90.69 365 SER A N 1
ATOM 2867 C CA . SER A 1 365 ? -13.146 -3.759 28.331 1.00 90.69 365 SER A CA 1
ATOM 2868 C C . SER A 1 365 ? -14.226 -4.197 27.341 1.00 90.69 365 SER A C 1
ATOM 2870 O O . SER A 1 365 ? -14.031 -4.102 26.132 1.00 90.69 365 SER A O 1
ATOM 2872 N N . PHE A 1 366 ? -15.384 -4.630 27.841 1.00 91.44 366 PHE A N 1
ATOM 2873 C CA . PHE A 1 366 ? -16.504 -5.074 27.016 1.00 91.44 366 PHE A CA 1
ATOM 2874 C C . PHE A 1 366 ? -17.085 -3.933 26.170 1.00 91.44 366 PHE A C 1
ATOM 2876 O O . PHE A 1 366 ? -17.212 -4.062 24.952 1.00 91.44 366 PHE A O 1
ATOM 2883 N N . VAL A 1 367 ? -17.360 -2.781 26.790 1.00 93.62 367 VAL A N 1
ATOM 2884 C CA . VAL A 1 367 ? -17.845 -1.582 26.085 1.00 93.62 367 VAL A CA 1
ATOM 2885 C C . VAL A 1 367 ? -16.814 -1.094 25.062 1.00 93.62 367 VAL A C 1
ATOM 2887 O O . VAL A 1 367 ? -17.177 -0.745 23.938 1.00 93.62 367 VAL A O 1
ATOM 2890 N N . SER A 1 368 ? -15.525 -1.127 25.415 1.00 92.31 368 SER A N 1
ATOM 2891 C CA . SER A 1 368 ? -14.416 -0.796 24.514 1.00 92.31 368 SER A CA 1
ATOM 2892 C C . SER A 1 368 ? -14.393 -1.700 23.275 1.00 92.31 368 SER A C 1
ATOM 2894 O O . SER A 1 368 ? -14.335 -1.198 22.152 1.00 92.31 368 SER A O 1
ATOM 2896 N N . MET A 1 369 ? -14.531 -3.019 23.449 1.00 91.31 369 MET A N 1
ATOM 2897 C CA . MET A 1 369 ? -14.581 -3.971 22.332 1.00 91.31 369 MET A CA 1
ATOM 2898 C C . MET A 1 369 ? -15.792 -3.763 21.423 1.00 91.31 369 MET A C 1
ATOM 2900 O O . MET A 1 369 ? -15.638 -3.796 20.203 1.00 91.31 369 MET A O 1
ATOM 2904 N N . ILE A 1 370 ? -16.975 -3.476 21.977 1.00 91.69 370 ILE A N 1
ATOM 2905 C CA . ILE A 1 370 ? -18.159 -3.148 21.165 1.00 91.69 370 ILE A CA 1
ATOM 2906 C C . ILE A 1 370 ? -17.900 -1.898 20.318 1.00 91.69 370 ILE A C 1
ATOM 2908 O O . ILE A 1 370 ? -18.197 -1.884 19.123 1.00 91.69 370 ILE A O 1
ATOM 2912 N N . ALA A 1 371 ? -17.313 -0.857 20.910 1.00 91.94 371 ALA A N 1
ATOM 2913 C CA . ALA A 1 371 ? -16.993 0.371 20.192 1.00 91.94 371 ALA A CA 1
ATOM 2914 C C . ALA A 1 371 ? -15.970 0.135 19.064 1.00 91.94 371 ALA A C 1
ATOM 2916 O O . ALA A 1 371 ? -16.158 0.637 17.954 1.00 91.94 371 ALA A O 1
ATOM 2917 N N . VAL A 1 372 ? -14.937 -0.682 19.306 1.00 91.31 372 VAL A N 1
ATOM 2918 C CA . VAL A 1 372 ? -13.965 -1.089 18.275 1.00 91.31 372 VAL A CA 1
ATOM 2919 C C . VAL A 1 372 ? -14.638 -1.908 17.167 1.00 91.31 372 VAL A C 1
ATOM 2921 O O . VAL A 1 372 ? -14.364 -1.677 15.990 1.00 91.31 372 VAL A O 1
ATOM 2924 N N . MET A 1 373 ? -15.568 -2.804 17.504 1.00 89.38 373 MET A N 1
ATOM 2925 C CA . MET A 1 373 ? -16.316 -3.600 16.525 1.00 89.38 373 MET A CA 1
ATOM 2926 C C . MET A 1 373 ? -17.195 -2.725 15.617 1.00 89.38 373 MET A C 1
ATOM 2928 O O . MET A 1 373 ? -17.225 -2.921 14.403 1.00 89.38 373 MET A O 1
ATOM 2932 N N . ILE A 1 374 ? -17.857 -1.701 16.167 1.00 89.12 374 ILE A N 1
ATOM 2933 C CA . ILE A 1 374 ? -18.612 -0.717 15.370 1.00 89.12 374 ILE A CA 1
ATOM 2934 C C . ILE A 1 374 ? -17.671 0.052 14.428 1.00 89.12 374 ILE A C 1
ATOM 2936 O O . ILE A 1 374 ? -17.987 0.273 13.255 1.00 89.12 374 ILE A O 1
ATOM 2940 N N . SER A 1 375 ? -16.485 0.425 14.911 1.00 89.25 375 SER A N 1
ATOM 2941 C CA . SER A 1 375 ? -15.453 1.049 14.081 1.00 89.25 375 SER A CA 1
ATOM 2942 C C . SER A 1 375 ? -14.936 0.118 12.978 1.00 89.25 375 SER A C 1
ATOM 2944 O O . SER A 1 375 ? -14.701 0.591 11.865 1.00 89.25 375 SER A O 1
ATOM 2946 N N . MET A 1 376 ? -14.843 -1.196 13.214 1.00 88.19 376 MET A N 1
ATOM 2947 C CA . MET A 1 376 ? -14.490 -2.177 12.178 1.00 88.19 376 MET A CA 1
ATOM 2948 C C . MET A 1 376 ? -15.489 -2.199 11.018 1.00 88.19 376 MET A C 1
ATOM 2950 O O . MET A 1 376 ? -15.060 -2.256 9.870 1.00 88.19 376 MET A O 1
ATOM 2954 N N . ILE A 1 377 ? -16.795 -2.051 11.271 1.00 88.81 377 ILE A N 1
ATOM 2955 C CA . ILE A 1 377 ? -17.800 -1.921 10.192 1.00 88.81 377 ILE A CA 1
ATOM 2956 C C . ILE A 1 377 ? -17.447 -0.739 9.282 1.00 88.81 377 ILE A C 1
ATOM 2958 O O . ILE A 1 377 ? -17.499 -0.828 8.056 1.00 88.81 377 ILE A O 1
ATOM 2962 N N . SER A 1 378 ? -17.035 0.377 9.883 1.00 86.44 378 SER A N 1
ATOM 2963 C CA . SER A 1 378 ? -16.633 1.567 9.132 1.00 86.44 378 SER A CA 1
ATOM 2964 C C . SER A 1 378 ? -15.325 1.364 8.359 1.00 86.44 378 SER A C 1
ATOM 2966 O O . SER A 1 378 ? -15.194 1.911 7.265 1.00 86.44 378 SER A O 1
ATOM 2968 N N . ILE A 1 379 ? -14.379 0.579 8.893 1.00 88.38 379 ILE A N 1
ATOM 2969 C CA . ILE A 1 379 ? -13.156 0.175 8.178 1.00 88.38 379 ILE A CA 1
ATOM 2970 C C . ILE A 1 379 ? -13.517 -0.673 6.957 1.00 88.38 379 ILE A C 1
ATOM 2972 O O . ILE A 1 379 ? -13.041 -0.380 5.867 1.00 88.38 379 ILE A O 1
ATOM 2976 N N . ILE A 1 380 ? -14.393 -1.671 7.110 1.00 88.81 380 ILE A N 1
ATOM 2977 C CA . ILE A 1 380 ? -14.817 -2.555 6.013 1.00 88.81 380 ILE A CA 1
ATOM 2978 C C . ILE A 1 380 ? -15.485 -1.748 4.900 1.00 88.81 380 ILE A C 1
ATOM 2980 O O . ILE A 1 380 ? -15.116 -1.876 3.737 1.00 88.81 380 ILE A O 1
ATOM 2984 N N . ARG A 1 381 ? -16.404 -0.837 5.242 1.00 86.19 381 ARG A N 1
ATOM 2985 C CA . ARG A 1 381 ? -17.041 0.048 4.251 1.00 86.19 381 ARG A CA 1
ATOM 2986 C C . ARG A 1 381 ? -16.030 0.878 3.471 1.00 86.19 381 ARG A C 1
ATOM 2988 O O . ARG A 1 381 ? -16.179 1.058 2.270 1.00 86.19 381 ARG A O 1
ATOM 2995 N N . ARG A 1 382 ? -14.988 1.365 4.140 1.00 84.31 382 ARG A N 1
ATOM 2996 C CA . ARG A 1 382 ? -13.911 2.141 3.509 1.00 84.31 382 ARG A CA 1
ATOM 2997 C C . ARG A 1 382 ? -12.997 1.292 2.660 1.00 84.31 382 ARG A C 1
ATOM 2999 O O . ARG A 1 382 ? -12.612 1.721 1.583 1.00 84.31 382 ARG A O 1
ATOM 3006 N N . HIS A 1 383 ? -12.690 0.088 3.112 1.00 87.38 383 HIS A N 1
ATOM 3007 C CA . HIS A 1 383 ? -11.983 -0.874 2.293 1.00 87.38 383 HIS A CA 1
ATOM 3008 C C . HIS A 1 383 ? -12.778 -1.192 1.020 1.00 87.38 383 HIS A C 1
ATOM 3010 O O . HIS A 1 383 ? -12.209 -1.176 -0.059 1.00 87.38 383 HIS A O 1
ATOM 3016 N N . ASN A 1 384 ? -14.101 -1.350 1.110 1.00 86.81 384 ASN A N 1
ATOM 3017 C CA . ASN A 1 384 ? -14.951 -1.536 -0.068 1.00 86.81 384 ASN A CA 1
ATOM 3018 C C . ASN A 1 384 ? -14.961 -0.311 -0.985 1.00 86.81 384 ASN A C 1
ATOM 3020 O O . ASN A 1 384 ? -15.007 -0.472 -2.202 1.00 86.81 384 ASN A O 1
ATOM 3024 N N . LEU A 1 385 ? -14.894 0.901 -0.423 1.00 81.75 385 LEU A N 1
ATOM 3025 C CA . LEU A 1 385 ? -14.696 2.116 -1.214 1.00 81.75 385 LEU A CA 1
ATOM 3026 C C . LEU A 1 385 ? -13.330 2.119 -1.912 1.00 81.75 385 LEU A C 1
ATOM 3028 O O . LEU A 1 385 ? -13.237 2.526 -3.060 1.00 81.75 385 LEU A O 1
ATOM 3032 N N . LEU A 1 386 ? -12.278 1.629 -1.260 1.00 82.50 386 LEU A N 1
ATOM 3033 C CA . LEU A 1 386 ? -10.969 1.493 -1.891 1.00 82.50 386 LEU A CA 1
ATOM 3034 C C . LEU A 1 386 ? -10.980 0.418 -2.988 1.00 82.50 386 LEU A C 1
ATOM 3036 O O . LEU A 1 386 ? -10.375 0.621 -4.030 1.00 82.50 386 LEU A O 1
ATOM 3040 N N . ALA A 1 387 ? -11.665 -0.703 -2.759 1.00 84.19 387 ALA A N 1
ATOM 3041 C CA . ALA A 1 387 ? -11.714 -1.870 -3.642 1.00 84.19 387 ALA A CA 1
ATOM 3042 C C . ALA A 1 387 ? -12.739 -1.748 -4.783 1.00 84.19 387 ALA A C 1
ATOM 3044 O O . ALA A 1 387 ? -12.942 -2.674 -5.562 1.00 84.19 387 ALA A O 1
ATOM 3045 N N . THR A 1 388 ? -13.447 -0.630 -4.880 1.00 83.19 388 THR A N 1
ATOM 3046 C CA . THR A 1 388 ? -14.376 -0.390 -5.982 1.00 83.19 388 THR A CA 1
ATOM 3047 C C . THR A 1 388 ? -14.133 0.994 -6.553 1.00 83.19 388 THR A C 1
ATOM 3049 O O . THR A 1 388 ? -13.547 1.860 -5.910 1.00 83.19 388 THR A O 1
ATOM 3052 N N . ARG A 1 389 ? -14.568 1.211 -7.786 1.00 76.56 389 ARG A N 1
ATOM 3053 C CA . ARG A 1 389 ? -14.426 2.477 -8.500 1.00 76.56 389 ARG A CA 1
ATOM 3054 C C . ARG A 1 389 ? -15.792 2.941 -8.940 1.00 76.56 389 ARG A C 1
ATOM 3056 O O . ARG A 1 389 ? -16.690 2.127 -9.138 1.00 76.56 389 ARG A O 1
ATOM 3063 N N . ARG A 1 390 ? -15.964 4.238 -9.146 1.00 70.38 390 ARG A N 1
ATOM 3064 C CA . ARG A 1 390 ? -17.110 4.672 -9.942 1.00 70.38 390 ARG A CA 1
ATOM 3065 C C . ARG A 1 390 ? -16.912 4.166 -11.370 1.00 70.38 390 ARG A C 1
ATOM 3067 O O . ARG A 1 390 ? -15.768 4.131 -11.832 1.00 70.38 390 ARG A O 1
ATOM 3074 N N . PRO A 1 391 ? -17.979 3.729 -12.055 1.00 63.75 391 PRO A N 1
ATOM 3075 C CA . PRO A 1 391 ? -17.854 3.407 -13.463 1.00 63.75 391 PRO A CA 1
ATOM 3076 C C . PRO A 1 391 ? -17.264 4.634 -14.171 1.00 63.75 391 PRO A C 1
ATOM 3078 O O . PRO A 1 391 ? -17.692 5.754 -13.857 1.00 63.75 391 PRO A O 1
ATOM 3081 N N . PRO A 1 392 ? -16.291 4.467 -15.088 1.00 57.59 392 PRO A N 1
ATOM 3082 C CA . PRO A 1 392 ? -15.961 5.551 -15.994 1.00 57.59 392 PRO A CA 1
ATOM 3083 C C . PRO A 1 392 ? -17.287 5.979 -16.614 1.00 57.59 392 PRO A C 1
ATOM 3085 O O . PRO A 1 392 ? -18.059 5.134 -17.078 1.00 57.59 392 PRO A O 1
ATOM 3088 N N . VAL A 1 393 ? -17.611 7.269 -16.528 1.00 47.25 393 VAL A N 1
ATOM 3089 C CA . VAL A 1 393 ? -18.735 7.794 -17.292 1.00 47.25 393 VAL A CA 1
ATOM 3090 C C . VAL A 1 393 ? -18.284 7.645 -18.729 1.00 47.25 393 VAL A C 1
ATOM 3092 O O . VAL A 1 393 ? -17.546 8.480 -19.240 1.00 47.25 393 VAL A O 1
ATOM 3095 N N . PHE A 1 394 ? -18.624 6.515 -19.346 1.00 42.12 394 PHE A N 1
ATOM 3096 C CA . PHE A 1 394 ? -18.483 6.362 -20.771 1.00 42.12 394 PHE A CA 1
ATOM 3097 C C . PHE A 1 394 ? -19.297 7.519 -21.336 1.00 42.12 394 PHE A C 1
ATOM 3099 O O . PHE A 1 394 ? -20.525 7.496 -21.306 1.00 42.12 394 PHE A O 1
ATOM 3106 N N . GLU A 1 395 ? -18.636 8.548 -21.855 1.00 31.83 395 GLU A N 1
ATOM 3107 C CA . GLU A 1 395 ? -19.286 9.622 -22.611 1.00 31.83 395 GLU A CA 1
ATOM 3108 C C . GLU A 1 395 ? -19.888 9.096 -23.931 1.00 31.83 395 GLU A C 1
ATOM 3110 O O . GLU A 1 395 ? -20.170 9.847 -24.859 1.00 31.83 395 GLU A O 1
ATOM 3115 N N . ARG A 1 396 ? -20.138 7.787 -24.037 1.00 39.69 396 ARG A N 1
ATOM 3116 C CA . ARG A 1 396 ? -20.965 7.182 -25.064 1.00 39.69 396 ARG A CA 1
ATOM 3117 C C . ARG A 1 396 ? -22.407 7.153 -24.575 1.00 39.69 396 ARG A C 1
ATOM 3119 O O . ARG A 1 396 ? -22.893 6.150 -24.066 1.00 39.69 396 ARG A O 1
ATOM 3126 N N . LYS A 1 397 ? -23.124 8.251 -24.821 1.00 35.66 397 LYS A N 1
ATOM 3127 C CA . LYS A 1 397 ? -24.573 8.179 -25.054 1.00 35.66 397 LYS A CA 1
ATOM 3128 C C . LYS A 1 397 ? -24.787 7.458 -26.386 1.00 35.66 397 LYS A C 1
ATOM 3130 O O . LYS A 1 397 ? -24.827 8.094 -27.434 1.00 35.66 397 LYS A O 1
ATOM 3135 N N . GLY A 1 398 ? -24.837 6.132 -26.350 1.00 42.62 398 GLY A N 1
ATOM 3136 C CA . GLY A 1 398 ? -24.953 5.318 -27.556 1.00 42.62 398 GLY A CA 1
ATOM 3137 C C . GLY A 1 398 ? -24.857 3.829 -27.258 1.00 42.62 398 GLY A C 1
ATOM 3138 O O . GLY A 1 398 ? -23.857 3.200 -27.581 1.00 42.62 398 GLY A O 1
ATOM 3139 N N . GLY A 1 399 ? -25.890 3.293 -26.618 1.00 42.38 399 GLY A N 1
ATOM 3140 C CA . GLY A 1 399 ? -26.083 1.874 -26.329 1.00 42.38 399 GLY A CA 1
ATOM 3141 C C . GLY A 1 399 ? -27.298 1.743 -25.419 1.00 42.38 399 GLY A C 1
ATOM 3142 O O . GLY A 1 399 ? -27.417 2.512 -24.475 1.00 42.38 399 GLY A O 1
ATOM 3143 N N . ASP A 1 400 ? -28.245 0.879 -25.767 1.00 42.38 400 ASP A N 1
ATOM 3144 C CA . ASP A 1 400 ? -29.541 0.753 -25.093 1.00 42.38 400 ASP A CA 1
ATOM 3145 C C . ASP A 1 400 ? -29.361 0.383 -23.606 1.00 42.38 400 ASP A C 1
ATOM 3147 O O . ASP A 1 400 ? -28.942 -0.726 -23.283 1.00 42.38 400 ASP A O 1
ATOM 3151 N N . ASP A 1 401 ? -29.673 1.312 -22.695 1.00 42.03 401 ASP A N 1
ATOM 3152 C CA . ASP A 1 401 ? -29.568 1.157 -21.230 1.00 42.03 401 ASP A CA 1
ATOM 3153 C C . ASP A 1 401 ? -30.671 0.238 -20.641 1.00 42.03 401 ASP A C 1
ATOM 3155 O O . ASP A 1 401 ? -31.102 0.400 -19.496 1.00 42.03 401 ASP A O 1
ATOM 3159 N N . ARG A 1 402 ? -31.180 -0.721 -21.423 1.00 37.88 402 ARG A N 1
ATOM 3160 C CA . ARG A 1 402 ? -32.236 -1.670 -21.029 1.00 37.88 402 ARG A CA 1
ATOM 3161 C C . ARG A 1 402 ? -31.831 -3.131 -21.243 1.00 37.88 402 ARG A C 1
ATOM 3163 O O . ARG A 1 402 ? -32.599 -3.902 -21.818 1.00 37.88 402 ARG A O 1
ATOM 3170 N N . ALA A 1 403 ? -30.652 -3.509 -20.758 1.00 35.94 403 ALA A N 1
ATOM 3171 C CA . ALA A 1 403 ? -30.254 -4.909 -20.613 1.00 35.94 403 ALA A CA 1
ATOM 3172 C C . ALA A 1 403 ? -29.962 -5.242 -19.149 1.00 35.94 403 ALA A C 1
ATOM 3174 O O . ALA A 1 403 ? -29.222 -4.460 -18.504 1.00 35.94 403 ALA A O 1
#

Nearest PDB structures (foldseek):
  2kvp-assembly1_A  TM=5.297E-01  e=5.018E-01  Mus musculus
  8vdo-assembly1_A  TM=5.666E-01  e=7.678E+00  Mus musculus

Sequence (403 aa):
MPYWLYDVSNKGHVVYGGEKTHRKGDYLITDHYDLSCDVNAEYDGISYDSSSTFDDHTSSVIAHYKVNEMKEFTPAFLCGFYADMSDVDSSVYEPKATEIANKITKFNVESKFGGYELKARNSGDNALQTQKADRVVDAMFPVWFLSYKNGDRVAYATINGQNGIVCADMPVDEKKFFISSLILAIPLFFCIAFLQTVTAKAAMAVSLVFAFTAAVIYVSTMKAITVRETHSDDMGYKSKKEFTKADMDKAREKRKKDKNKKPKKKSVFMSVLVTTAVVSILMSIGTFLLTGSLSVIMYAIFTSIIVFMGNINRNSYEAIAESDDNALKPGEFLKGYIGIMLSSLLVTFVKMVNPVHDYYFYLASFVSMIAVMISMISIIRRHNLLATRRPPVFERKGGDDRA

Solvent-accessible surface area (backbone atoms only — not comparable to full-atom values): 22694 Å² total; per-residue (Å²): 68,34,27,41,24,36,25,40,64,37,68,36,68,38,50,38,38,29,38,43,76,48,77,61,90,93,42,81,45,72,48,81,44,82,44,73,48,81,42,82,47,77,44,77,50,50,58,44,74,14,37,40,89,55,53,54,70,58,45,62,71,40,50,78,72,68,64,91,74,66,72,86,89,54,79,73,76,50,67,96,52,88,75,64,71,68,71,36,66,73,76,76,52,41,62,58,54,33,50,51,53,34,50,52,50,50,52,55,57,55,59,75,45,76,85,41,53,77,43,88,39,95,63,37,79,64,44,49,60,49,86,67,62,78,44,77,44,86,44,76,49,63,64,46,77,47,79,48,76,59,91,79,31,28,27,50,34,39,30,26,62,85,80,62,42,71,43,66,40,74,63,72,58,70,67,61,51,52,52,54,50,49,64,55,44,53,61,50,48,55,57,46,63,75,73,52,88,77,48,48,72,53,47,36,52,52,43,45,50,53,31,49,54,50,47,53,53,50,40,52,54,44,50,53,38,30,40,58,77,61,45,70,84,29,61,44,45,44,53,54,52,67,73,41,56,71,58,58,52,54,52,51,53,52,49,59,62,56,70,74,55,77,94,73,73,70,66,65,55,52,52,50,53,53,48,51,35,53,50,45,42,53,53,25,53,53,49,28,75,74,66,72,44,67,68,47,42,51,44,29,52,55,38,32,51,49,50,50,50,54,55,58,43,46,56,40,48,53,54,40,46,72,70,32,88,81,80,54,66,92,59,58,69,50,70,30,48,47,27,34,49,53,24,36,50,49,46,38,48,52,56,68,69,55,66,92,56,62,65,58,40,47,50,41,26,50,54,25,47,52,28,35,53,57,19,46,55,42,44,48,56,49,50,30,54,61,24,31,37,65,64,77,79,65,88,65,91,77,71,83,93,82,124

Radius of gyration: 28.49 Å; Cα contacts (8 Å, |Δi|>4): 512; chains: 1; bounding box: 78×58×82 Å

Foldseek 3Di:
DKKKFFKAWFWFKAWWWWWAWDDDPPDTDIDIDIDIDTDTDIDTGPIFHQDLVDFRVQCVQQVDDDPVPDDDDDPVVCVPHDDDDRPHDPVLCFQVSQVVSLVVRVVVVVVVVVNTDTDDDPCRSPRGRDRGTPDMDMDDFDKDWDWDDDPQWIWIWIAGPPPGRIDTLDADDPVVVVVVVVVVVVVVVVVVVVVDDQALLNLLVVLLVLLLVLLVLLLVLLLLLLCVLLVVPGSSNVRVVVVVVVVVVVLVVVVVVCVPDDPPDDVVVVCVLLVVLVVLQVLLVVLCVVPVDPVLNVLSVSLSVSSVSLVVSVVSVVSSCSSDVPLDDPCLSVQLSVLSNVLSVLSSVCVSVVDPDSVSSVVSSVSSVVSSVSSVSSSSVSSNSSSIDRPPPPPPPDDDPPD

pLDDT: mean 79.51, std 14.38, range [31.83, 95.12]